Protein AF-A0A350QZ38-F1 (afdb_monomer)

Solvent-accessible surface area (backbone atoms only — not comparable to full-atom values): 37738 Å² total; per-residue (Å²): 103,33,77,68,64,55,36,34,72,46,60,47,77,28,30,40,41,40,34,24,24,35,54,86,80,67,46,76,51,21,60,32,74,56,56,42,34,45,76,46,77,48,66,51,86,61,92,75,48,57,37,52,36,34,41,30,36,10,66,63,62,34,30,38,34,33,30,39,39,67,42,54,62,61,39,41,75,75,48,74,46,80,48,94,66,93,64,55,69,57,47,45,52,7,51,36,53,38,37,34,3,76,46,20,73,81,48,68,44,25,59,38,61,49,20,47,98,34,30,48,61,80,48,75,40,82,56,99,59,71,58,69,76,85,64,89,67,74,67,66,39,67,54,65,48,43,33,42,41,58,97,44,75,29,75,30,70,39,25,49,59,20,16,43,77,42,37,43,17,38,86,30,59,86,46,70,40,78,48,73,29,47,73,92,39,66,47,48,20,36,37,36,42,51,49,50,40,30,59,42,82,35,36,50,92,88,60,80,54,50,25,88,77,70,45,53,23,67,56,40,65,69,56,46,50,30,31,18,49,25,45,50,55,32,56,51,69,70,34,78,61,23,36,50,66,28,39,74,52,73,50,20,51,50,7,46,44,33,35,52,70,63,21,45,81,49,88,91,48,98,59,52,53,41,54,24,39,49,33,28,69,52,59,29,29,37,37,61,53,85,77,67,11,52,26,24,56,52,40,54,43,43,67,81,44,73,72,75,29,76,75,44,75,73,66,56,56,88,41,73,68,46,37,52,42,55,75,68,67,54,58,59,70,60,53,54,38,50,76,56,78,60,50,65,87,60,50,32,38,58,42,22,46,32,33,47,30,46,31,49,50,30,30,54,74,42,70,43,63,44,26,62,82,31,69,83,32,66,67,48,49,53,50,49,52,31,39,51,50,36,28,62,65,51,63,24,37,35,36,28,49,32,34,42,44,54,98,90,43,76,43,81,45,48,28,36,63,36,62,89,42,91,91,33,29,34,31,33,76,56,97,68,72,51,71,37,43,65,67,57,51,43,55,31,5,63,68,71,24,27,41,33,42,36,32,22,33,77,30,92,38,56,45,72,95,38,52,66,24,38,40,31,52,72,61,62,72,72,72,49,68,56,77,69,67,64,45,73,27,29,95,90,37,48,58,40,70,31,18,42,46,67,74,50,90,74,34,43,42,27,45,64,50,38,74,44,67,56,48,59,45,84,53,74,93,40,30,31,40,41,37,44,77,64,81,74,73,76,41,81,47,39,37,31,46,26,36,74,41,27,29,22,14,14,66,32,67,33,33,32,44,83,53,61,55,66,42,66,72,33,39,57,50,43,51,53,21,52,74,74,62,38,57,70,57,37,50,51,40,44,75,46,45,27,51,54,69,50,63,44,96,88,35,41,34,56,55,28,54,18,30,60,71,60,36,56,71,52,39,52,49,40,48,73,70,67,29,60,43,72,46,62,32,80,60,42,41,32,33,48,36,39,8,44,60,65,45,28,56,71,52,33,38,51,33,40,75,58,68,28,64,42,81,54,52,22,75,87,66,49,25,29,40,62,62,31,64,69,76,91,43,71,68,56,52,47,51,53,53,52,50,41,72,78,41,94,80,63,74,59,68,69,58,40,62,65,32,27,64,56,44,31,50,39,47,74,75,49,111

Sequence (719 aa):
MSGDDSTLFVSAAGSDKVFSMDAKSGKVLGRVKVGAVPRGIALDPVTAGKPSRAWVLNAVENSVSVLDVSNPKSLRVVRTIPLEDPTHPEFKAGRIAFNKADFSSTKSFSCASCHPDGHTDQLLWVLKTPIVTGGNQIMPRSTMPVRGLRDTAPFHWDGIPGDPYGGINSASIRKPVEPNSDPDDPVSATRHLVDGGLASTMKLEEDDSTNDEGKAGLMSAKERDVLSQFLLGVTYPPAQRRAYDNELSARAEEGFELFHILGDNDPTKRKPNVCGDCHRMPYWVSTNTPGSGMDTPTWRGAYDRFLILPQGRLNIIDFDFYRRVAEEGIPERKVWKFSWGGRSRFDPVWDMVLEGSTGFSGSLGRQVTINSSTTEDSLSNDLLDALERSSSEGAVVLQAEGLIIEEGKGRTVILQYDSTLKGGSYVETADKRKAFSRDELYELANANRFVGTFTGRHGKNADYDNPQPGI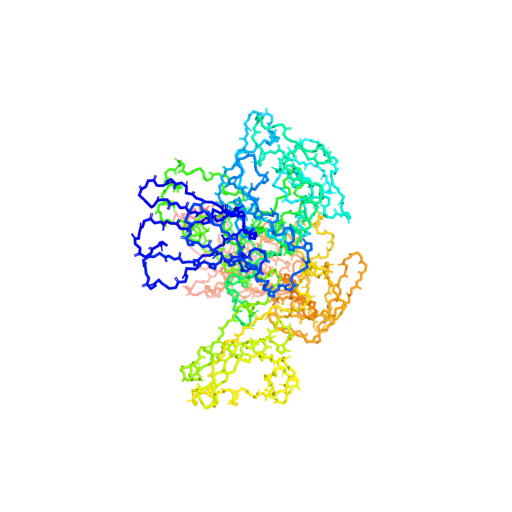WAEGPIEKQRGAQKFPVLSKQKKTMVVSGRHLKAGASVIVNGRKTKGSVKLGDNERVEIELVNLPPEGMNFIQLQNKDGLFSNDFIFHVSDKKVDPQQLREKIEVAIYTGNLAELKRLVESGADVNALSKDADLPLSSAAFHGRLEHVRFLLQKGAAATARNRDGGTPLHVAALMGRFEIAKLLLSKGAKAGVRNKKGESSIDAVSAEWSDGVAGFYGFLNGLTSNKVDLQEIRKARPRMHKLLQDGP

Radius of gyration: 33.26 Å; Cα contacts (8 Å, |Δi|>4): 1560; chains: 1; bounding box: 69×71×101 Å

Mean predicted aligned error: 12.97 Å

Foldseek 3Di:
DFQQQQKDWDDAFQEQKIFIAGRPPRHTQAMDGHHFGFDDKDFDDDPDRGTQWIWTQNPLLQKIFIWGPRDRNDIDGPDIGHHDDLADPLLSLLSSQQRHLCFFPVSRGGVCNQQVVQAGPQDWDQWPFQDQPPDDDRATATRGRLAAQAPLPPRDQFSDDLNQCWQQTSNHLPTTDDGPAHPVDQLRSLLRVLLRCSQIVRYDPPDCDAEPVRGHIDDHPSNSSSNSLNSNLRHQDFQQDAALLQFADPLLVLLCCQQAPQACPDVVDLHHHRQCLQQPPPQGWGFCPDSRNGRDSQCNNVSPAPCNGPVVSPLDCPPPVNVVCVVVVNPRLVVVCVVSVNPCSNSSNNSNSRRWDAWAGSSAFDKAKFALVCLPPPVSVVNVVSLLQCVVLQRFWKKKWKWFADPNDTDTFIWTWDPVPDQIWTFTPDPPTDIHDPVRQNVCRNVRRMIIMIGGHFFSLAHSVQHGKAKGADDDPNPRGGRGDAAEAEPVRQKDKIFMPSADAPWFKAKSSHTFDWHWDADPPRIIIIGGPDDDDAAKIWIWTGHRSYIIHTTGIHGYDNALDDQQSLVVQLLSCLVVVPVVSNVVSVVSRHDQQDAHPQQDGSLLSNLLLLNQVSNVVSVVSPHQQCDAGPQRDGSLLNNLLQLSQVSNQVSLVRPHAQCRATNVRDGSLNSLVDQDDPVSLVVLVVVCVVDPRHDDSVSNNVSSVVSNCCNVVHD

pLDDT: mean 86.51, std 11.7, range [42.38, 98.5]

Secondary structure (DSSP, 8-state):
--TTSSEEEEE-TT-SEEEEEETTT--EEEEEE-SSSEEEEEEPP-SSSS--EEEEEETTTTEEEEEE-SSTTS-EEEEEEEPP--S-HHHHHHHHHHH-GGGSTTSS--HHHHSGGGS----EE------TTSS-PPPPEEPPP-TT-TT--S-STTS-SS-SS-EEETTEEEEEE---S-TT-HHHHHHHHHHHHHHTTTS-TT---B-TTS-BSS--HHHHHHHHHHHHH-PPPPPSS--TT-PPPHHHHHHHHIIIII-B--TTSSS-B-GGGTEETTTTEE---TTT-----TTTTTTT-GGGSGGGGG--TTSHHHHHHHHTT--HHHHHHHHTTT-GGGTTHHHHHHH--BS--TTTT-EEEESTTTTT-HHHHHHHHHHHHHHHHTSSEEEEEEEEEETTEEEEEEEEEETTSTT-EEEESSSS--EE-HHHHHHHHHTT-EEEEEEEEPPTB-SSSSPPPEEESSS-GGG--SS----EEBTTB-EEEEEEES--TTPEEEETTEEE-EEEEE-STTEEEEEESS--SSEEEEEEEE-TTB-B-B-EEEEE-SSSS-HHHHHHHHHHHHHHT-HHHHHHHHHTT--TT---TTS--HHHHHHHTT-HHHHHHHHHTT--TT---TTS--HHHHHHHTT-HHHHHHHHHTT--TT-B-TTS-BTTHHHHSPP-HHHHHHHHHHHHH-SSPPPHHHHHHHHHHHHHHHHH--

Nearest PDB structures (foldseek):
  7bhf-assembly2_C  TM=8.299E-01  e=1.414E-08  synthetic construct
  7b8r-assembly1_E  TM=8.897E-01  e=6.293E-08  synthetic construct
  5le6-assembly6_F  TM=8.318E-01  e=1.702E-07  synthetic construct
  6py8-assembly2_K  TM=8.997E-01  e=1.128E-06  Homo sapiens
  6ne2-assembly1_B  TM=7.054E-01  e=8.915E-08  Escherichia coli

Structure (mmCIF, N/CA/C/O backbone):
data_AF-A0A350QZ38-F1
#
_entry.id   AF-A0A350QZ38-F1
#
loop_
_atom_site.group_PDB
_atom_site.id
_atom_site.type_symbol
_atom_site.label_atom_id
_atom_site.label_alt_id
_atom_site.label_comp_id
_atom_site.label_asym_id
_atom_site.label_entity_id
_atom_site.label_seq_id
_atom_site.pdbx_PDB_ins_code
_atom_site.Cartn_x
_atom_site.Cartn_y
_atom_site.Cartn_z
_atom_site.occupancy
_atom_site.B_iso_or_equiv
_atom_site.auth_seq_id
_atom_site.auth_comp_id
_atom_site.auth_asym_id
_atom_site.auth_atom_id
_atom_site.pdbx_PDB_model_num
ATOM 1 N N . MET A 1 1 ? 31.347 3.486 -22.298 1.00 78.62 1 MET A N 1
ATOM 2 C CA . MET A 1 1 ? 32.413 4.228 -23.000 1.00 78.62 1 MET A CA 1
ATOM 3 C C . MET A 1 1 ? 33.193 3.231 -23.848 1.00 78.62 1 MET A C 1
ATOM 5 O O . MET A 1 1 ? 33.224 2.064 -23.467 1.00 78.62 1 MET A O 1
ATOM 9 N N . SER A 1 2 ? 33.709 3.620 -25.016 1.00 82.69 2 SER A N 1
ATOM 10 C CA . SER A 1 2 ? 34.642 2.776 -25.778 1.00 82.69 2 SER A CA 1
ATOM 11 C C . SER A 1 2 ? 35.913 2.516 -24.966 1.00 82.69 2 SER A C 1
ATOM 13 O O . SER A 1 2 ? 36.191 3.245 -24.024 1.00 82.69 2 SER A O 1
ATOM 15 N N . GLY A 1 3 ? 36.682 1.481 -25.316 1.00 79.44 3 GLY A N 1
ATOM 16 C CA . GLY A 1 3 ? 37.911 1.149 -24.583 1.00 79.44 3 GLY A CA 1
ATOM 17 C C . GLY A 1 3 ? 39.034 2.184 -24.735 1.00 79.44 3 GLY A C 1
ATOM 18 O O . GLY A 1 3 ? 40.021 2.108 -24.017 1.00 79.44 3 GLY A O 1
ATOM 19 N N . ASP A 1 4 ? 38.891 3.120 -25.677 1.00 84.44 4 ASP A N 1
ATOM 20 C CA . ASP A 1 4 ? 39.810 4.233 -25.940 1.00 84.44 4 ASP A CA 1
ATOM 21 C C . ASP A 1 4 ? 39.289 5.595 -25.440 1.00 84.44 4 ASP A C 1
ATOM 23 O O . ASP A 1 4 ? 39.841 6.631 -25.806 1.00 84.44 4 ASP A O 1
ATOM 27 N N . ASP A 1 5 ? 38.192 5.608 -24.677 1.00 86.00 5 ASP A N 1
ATOM 28 C CA . ASP A 1 5 ? 37.536 6.798 -24.117 1.00 86.00 5 ASP A CA 1
ATOM 29 C C . ASP A 1 5 ? 37.119 7.878 -25.133 1.00 86.00 5 ASP A C 1
ATOM 31 O O . ASP A 1 5 ? 36.728 8.982 -24.761 1.00 86.00 5 ASP A O 1
ATOM 35 N N . SER A 1 6 ? 37.132 7.567 -26.433 1.00 89.38 6 SER A N 1
ATOM 36 C CA . SER A 1 6 ? 36.787 8.519 -27.495 1.00 89.38 6 SER A CA 1
ATOM 37 C C . SER A 1 6 ? 35.280 8.651 -27.729 1.00 89.38 6 SER A C 1
ATOM 39 O O . SER A 1 6 ? 34.802 9.698 -28.171 1.00 89.38 6 SER A O 1
ATOM 41 N N . THR A 1 7 ? 34.517 7.589 -27.453 1.00 91.44 7 THR A N 1
ATOM 42 C CA . THR A 1 7 ? 33.096 7.487 -27.800 1.00 91.44 7 THR A CA 1
ATOM 43 C C . THR A 1 7 ? 32.253 7.051 -26.603 1.00 91.44 7 THR A C 1
ATOM 45 O O . THR A 1 7 ? 32.493 6.025 -25.960 1.00 91.44 7 THR A O 1
ATOM 48 N N . LEU A 1 8 ? 31.184 7.797 -26.345 1.00 93.25 8 LEU A N 1
ATOM 49 C CA . LEU A 1 8 ? 30.122 7.439 -25.413 1.00 93.25 8 LEU A CA 1
ATOM 50 C C . LEU A 1 8 ? 28.945 6.826 -26.174 1.00 93.25 8 LEU A C 1
ATOM 52 O O . LEU A 1 8 ? 28.576 7.316 -27.234 1.00 93.25 8 LEU A O 1
ATOM 56 N N . PHE A 1 9 ? 28.342 5.777 -25.616 1.00 92.88 9 PHE A N 1
ATOM 57 C CA . PHE A 1 9 ? 27.077 5.202 -26.081 1.00 92.88 9 PHE A CA 1
ATOM 58 C C . PHE A 1 9 ? 26.031 5.483 -25.014 1.00 92.88 9 PHE A C 1
ATOM 60 O O . PHE A 1 9 ? 26.234 5.128 -23.854 1.00 92.88 9 PHE A O 1
ATOM 67 N N . VAL A 1 10 ? 24.961 6.169 -25.396 1.00 91.81 10 VAL A N 1
ATOM 68 C CA . VAL A 1 10 ? 24.053 6.835 -24.466 1.00 91.81 10 VAL A CA 1
ATOM 69 C C . VAL A 1 10 ? 22.608 6.542 -24.853 1.00 91.81 10 VAL A C 1
ATOM 71 O O . VAL A 1 10 ? 22.241 6.551 -26.028 1.00 91.81 10 VAL A O 1
ATOM 74 N N . SER A 1 11 ? 21.783 6.303 -23.841 1.00 88.50 11 SER A N 1
ATOM 75 C CA . SER A 1 11 ? 20.324 6.331 -23.913 1.00 88.50 11 SER A CA 1
ATOM 76 C C . SER A 1 11 ? 19.807 7.605 -23.247 1.00 88.50 11 SER A C 1
ATOM 78 O O . SER A 1 11 ? 20.286 7.969 -22.174 1.00 88.50 11 SER A O 1
ATOM 80 N N . ALA A 1 12 ? 18.807 8.259 -23.839 1.00 78.31 12 ALA A N 1
ATOM 81 C CA . ALA A 1 12 ? 18.083 9.346 -23.179 1.00 78.31 12 ALA A CA 1
ATOM 82 C C . ALA A 1 12 ? 16.835 8.803 -22.469 1.00 78.31 12 ALA A C 1
ATOM 84 O O . ALA A 1 12 ? 16.129 7.948 -23.012 1.00 78.31 12 ALA A O 1
ATOM 85 N N . ALA A 1 13 ? 16.551 9.310 -21.267 1.00 72.12 13 ALA A N 1
ATOM 86 C CA . ALA A 1 13 ? 15.359 8.931 -20.516 1.00 72.12 13 ALA A CA 1
ATOM 87 C C . ALA A 1 13 ? 14.086 9.214 -21.332 1.00 72.12 13 ALA A C 1
ATOM 89 O O . ALA A 1 13 ? 13.953 10.268 -21.949 1.00 72.12 13 ALA A O 1
ATOM 90 N N . GLY A 1 14 ? 13.169 8.245 -21.363 1.00 77.62 14 GLY A N 1
ATOM 91 C CA . GLY A 1 14 ? 11.916 8.329 -22.119 1.00 77.62 14 GLY A CA 1
ATOM 92 C C . GLY A 1 14 ? 12.059 8.320 -23.647 1.00 77.62 14 GLY A C 1
ATOM 93 O O . GLY A 1 14 ? 11.060 8.445 -24.351 1.00 77.62 14 GLY A O 1
ATOM 94 N N . SER A 1 15 ? 13.269 8.151 -24.183 1.00 84.88 15 SER A N 1
ATOM 95 C CA . SER A 1 15 ? 13.500 8.011 -25.622 1.00 84.88 15 SER A CA 1
ATOM 96 C C . SER A 1 15 ? 13.467 6.544 -26.045 1.00 84.88 15 SER A C 1
ATOM 98 O O . SER A 1 15 ? 13.793 5.666 -25.262 1.00 84.88 15 SER A O 1
ATOM 100 N N . ASP A 1 16 ? 13.142 6.262 -27.301 1.00 88.69 16 ASP A N 1
ATOM 101 C CA . ASP A 1 16 ? 13.300 4.946 -27.929 1.00 88.69 16 ASP A CA 1
ATOM 102 C C . ASP A 1 16 ? 14.605 4.849 -28.736 1.00 88.69 16 ASP A C 1
ATOM 104 O O . ASP A 1 16 ? 14.704 4.103 -29.709 1.00 88.69 16 ASP A O 1
ATOM 108 N N . LYS A 1 17 ? 15.617 5.653 -28.383 1.00 90.38 17 LYS A N 1
ATOM 109 C CA . LYS A 1 17 ? 16.860 5.786 -29.152 1.00 90.38 17 LYS A CA 1
ATOM 110 C C . LYS A 1 17 ? 18.090 5.562 -28.292 1.00 90.38 17 LYS A C 1
ATOM 112 O O . LYS A 1 17 ? 18.179 6.024 -27.155 1.00 90.38 17 LYS A O 1
ATOM 117 N N . VAL A 1 18 ? 19.080 4.935 -28.914 1.00 93.19 18 VAL A N 1
ATOM 118 C CA . VAL A 1 18 ? 20.472 4.938 -28.465 1.00 93.19 18 VAL A CA 1
ATOM 119 C C . VAL A 1 18 ? 21.280 5.780 -29.439 1.00 93.19 18 VAL A C 1
ATOM 121 O O . VAL A 1 18 ? 21.090 5.702 -30.655 1.00 93.19 18 VAL A O 1
ATOM 124 N N . PHE A 1 19 ? 22.181 6.600 -28.918 1.00 93.75 19 PHE A N 1
ATOM 125 C CA . PHE A 1 19 ? 23.076 7.418 -29.719 1.00 93.75 19 PHE A CA 1
ATOM 126 C C . PHE A 1 19 ? 24.514 7.293 -29.240 1.00 93.75 19 PHE A C 1
ATOM 128 O O . PHE A 1 19 ? 24.795 7.013 -28.077 1.00 93.75 19 PHE A O 1
ATOM 135 N N . SER A 1 20 ? 25.432 7.481 -30.171 1.00 94.69 20 SER A N 1
ATOM 136 C CA . SER A 1 20 ? 26.860 7.580 -29.915 1.00 94.69 20 SER A CA 1
ATOM 137 C C . SER A 1 20 ? 27.269 9.043 -29.949 1.00 94.69 20 SER A C 1
ATOM 139 O O . SER A 1 20 ? 26.740 9.846 -30.724 1.00 94.69 20 SER A O 1
ATOM 141 N N . MET A 1 21 ? 28.218 9.399 -29.099 1.00 95.94 21 MET A N 1
ATOM 142 C CA . MET A 1 21 ? 28.642 10.769 -28.872 1.00 95.94 21 MET A CA 1
ATOM 143 C C . MET A 1 21 ? 30.159 10.815 -28.742 1.00 95.94 21 MET A C 1
ATOM 145 O O . MET A 1 21 ? 30.753 9.947 -28.107 1.00 95.94 21 MET A O 1
ATOM 149 N N . ASP A 1 22 ? 30.781 11.821 -29.343 1.00 94.56 22 ASP A N 1
ATOM 150 C CA . ASP A 1 22 ? 32.192 12.114 -29.115 1.00 94.56 22 ASP A CA 1
ATOM 151 C C . ASP A 1 22 ? 32.378 12.541 -27.654 1.00 94.56 22 ASP A C 1
ATOM 153 O O . ASP A 1 22 ? 31.742 13.492 -27.193 1.00 94.56 22 ASP A O 1
ATOM 157 N N . ALA A 1 23 ? 33.214 11.813 -26.915 1.00 92.50 23 ALA A N 1
ATOM 158 C CA . ALA A 1 23 ? 33.321 11.961 -25.465 1.00 92.50 23 ALA A CA 1
ATOM 159 C C . ALA A 1 23 ? 33.883 13.326 -25.042 1.00 92.50 23 ALA A C 1
ATOM 161 O O . ALA A 1 23 ? 33.563 13.815 -23.962 1.00 92.50 23 ALA A O 1
ATOM 162 N N . LYS A 1 24 ? 34.699 13.956 -25.896 1.00 93.62 24 LYS A N 1
ATOM 163 C CA . LYS A 1 24 ? 35.366 15.227 -25.596 1.00 93.62 24 LYS A CA 1
ATOM 164 C C . LYS A 1 24 ? 34.505 16.437 -25.945 1.00 93.62 24 LYS A C 1
ATOM 166 O O . LYS A 1 24 ? 34.462 17.401 -25.190 1.00 93.62 24 LYS A O 1
ATOM 171 N N . SER A 1 25 ? 33.861 16.414 -27.107 1.00 95.75 25 SER A N 1
ATOM 172 C CA . SER A 1 25 ? 33.072 17.537 -27.625 1.00 95.75 25 SER A CA 1
ATOM 173 C C . SER A 1 25 ? 31.590 17.463 -27.268 1.00 95.75 25 SER A C 1
ATOM 175 O O . SER A 1 25 ? 30.886 18.455 -27.430 1.00 95.75 25 SER A O 1
ATOM 177 N N . GLY A 1 26 ? 31.088 16.297 -26.849 1.00 93.69 26 GLY A N 1
ATOM 178 C CA . GLY A 1 26 ? 29.657 16.071 -26.645 1.00 93.69 26 GLY A CA 1
ATOM 179 C C . GLY A 1 26 ? 28.850 16.027 -27.950 1.00 93.69 26 GLY A C 1
ATOM 180 O O . GLY A 1 26 ? 27.620 16.016 -27.929 1.00 93.69 26 GLY A O 1
ATOM 181 N N . LYS A 1 27 ? 29.508 16.008 -29.117 1.00 96.06 27 LYS A N 1
ATOM 182 C CA . LYS A 1 27 ? 28.818 15.972 -30.408 1.00 96.06 27 LYS A CA 1
ATOM 183 C C . LYS A 1 27 ? 28.214 14.592 -30.653 1.00 96.06 27 LYS A C 1
ATOM 185 O O . LYS A 1 27 ? 28.930 13.592 -30.676 1.00 96.06 27 LYS A O 1
ATOM 190 N N . VAL A 1 28 ? 26.911 14.541 -30.930 1.00 95.12 28 VAL A N 1
ATOM 191 C CA . VAL A 1 28 ? 26.237 13.309 -31.372 1.00 95.12 28 VAL A CA 1
ATOM 192 C C . VAL A 1 28 ? 26.790 12.877 -32.735 1.00 95.12 28 VAL A C 1
ATOM 194 O O . VAL A 1 28 ? 26.761 13.640 -33.702 1.00 95.12 28 VAL A O 1
ATOM 197 N N . LEU A 1 29 ? 27.292 11.644 -32.804 1.00 95.31 29 LEU A N 1
ATOM 198 C CA . LEU A 1 29 ? 27.909 11.044 -33.988 1.00 95.31 29 LEU A CA 1
ATOM 199 C C . LEU A 1 29 ? 26.906 10.232 -34.810 1.00 95.31 29 LEU A C 1
ATOM 201 O O . LEU A 1 29 ? 26.893 10.327 -36.035 1.00 95.31 29 LEU A O 1
ATOM 205 N N . GLY A 1 30 ? 26.066 9.448 -34.136 1.00 94.19 30 GLY A N 1
ATOM 206 C CA . GLY A 1 30 ? 25.098 8.545 -34.746 1.00 94.19 30 GLY A CA 1
ATOM 207 C C . GLY A 1 30 ? 23.961 8.228 -33.781 1.00 94.19 30 GLY A C 1
ATOM 208 O O . GLY A 1 30 ? 24.079 8.436 -32.577 1.00 94.19 30 GLY A O 1
ATOM 209 N N . ARG A 1 31 ? 22.831 7.755 -34.310 1.00 94.62 31 ARG A N 1
ATOM 210 C CA . ARG A 1 31 ? 21.653 7.376 -33.520 1.00 94.62 31 ARG A CA 1
ATOM 211 C C . ARG A 1 31 ? 20.939 6.197 -34.164 1.00 94.62 31 ARG A C 1
ATOM 213 O O . ARG A 1 31 ? 20.927 6.091 -35.387 1.00 94.62 31 ARG A O 1
ATOM 220 N N . VAL A 1 32 ? 20.310 5.360 -33.355 1.00 95.06 32 VAL A N 1
ATOM 221 C CA . VAL A 1 32 ? 19.480 4.244 -33.808 1.00 95.06 32 VAL A CA 1
ATOM 222 C C . VAL A 1 32 ? 18.263 4.110 -32.906 1.00 95.06 32 VAL A C 1
ATOM 224 O O . VAL A 1 32 ? 18.353 4.314 -31.695 1.00 95.06 32 VAL A O 1
ATOM 227 N N . LYS A 1 33 ? 17.119 3.791 -33.510 1.00 93.44 33 LYS A N 1
ATOM 228 C CA . LYS A 1 33 ? 15.907 3.443 -32.776 1.00 93.44 33 LYS A CA 1
ATOM 229 C C . LYS A 1 33 ? 16.051 2.027 -32.216 1.00 93.44 33 LYS A C 1
ATOM 231 O O . LYS A 1 33 ? 16.453 1.124 -32.945 1.00 93.44 33 LYS A O 1
ATOM 236 N N . VAL A 1 34 ? 15.733 1.848 -30.947 1.00 92.31 34 VAL A N 1
ATOM 237 C CA . VAL A 1 34 ? 15.663 0.557 -30.259 1.00 92.31 34 VAL A CA 1
ATOM 238 C C . VAL A 1 34 ? 14.217 0.304 -29.826 1.00 92.31 34 VAL A C 1
ATOM 240 O O . VAL A 1 34 ? 13.298 0.936 -30.349 1.00 92.31 34 VAL A O 1
ATOM 243 N N . GLY A 1 35 ? 14.006 -0.647 -28.919 1.00 87.19 35 GLY A N 1
ATOM 244 C CA . GLY A 1 35 ? 12.712 -0.839 -28.276 1.00 87.19 35 GLY A CA 1
ATOM 245 C C . GLY A 1 35 ? 12.278 0.353 -27.409 1.00 87.19 35 GLY A C 1
ATOM 246 O O . GLY A 1 35 ? 12.802 1.465 -27.510 1.00 87.19 35 GLY A O 1
ATOM 247 N N . ALA A 1 36 ? 11.318 0.135 -26.516 1.00 87.69 36 ALA A N 1
ATOM 248 C CA . ALA A 1 36 ? 10.821 1.194 -25.643 1.00 87.69 36 ALA A CA 1
ATOM 249 C C . ALA A 1 36 ? 11.737 1.441 -24.432 1.00 87.69 36 ALA A C 1
ATOM 251 O O . ALA A 1 36 ? 11.899 0.572 -23.571 1.00 87.69 36 ALA A O 1
ATOM 252 N N . VAL A 1 37 ? 12.241 2.677 -24.328 1.00 84.81 37 VAL A N 1
ATOM 253 C CA . VAL A 1 37 ? 12.887 3.247 -23.133 1.00 84.81 37 VAL A CA 1
ATOM 254 C C . VAL A 1 37 ? 14.085 2.405 -22.666 1.00 84.81 37 VAL A C 1
ATOM 256 O O . VAL A 1 37 ? 13.992 1.677 -21.672 1.00 84.81 37 VAL A O 1
ATOM 259 N N . PRO A 1 38 ? 15.226 2.483 -23.377 1.00 90.38 38 PRO A N 1
ATOM 260 C CA . PRO A 1 38 ? 16.426 1.749 -23.020 1.00 90.38 38 PRO A CA 1
ATOM 261 C C . PRO A 1 38 ? 16.953 2.232 -21.663 1.00 90.38 38 PRO A C 1
ATOM 263 O O . PRO A 1 38 ? 17.159 3.428 -21.450 1.00 90.38 38 PRO A O 1
ATOM 266 N N . ARG A 1 39 ? 17.152 1.294 -20.730 1.00 87.88 39 ARG A N 1
ATOM 267 C CA . ARG A 1 39 ? 17.594 1.560 -19.345 1.00 87.88 39 ARG A CA 1
ATOM 268 C C . ARG A 1 39 ? 19.003 1.051 -19.046 1.00 87.88 39 ARG A C 1
ATOM 270 O O . ARG A 1 39 ? 19.575 1.436 -18.033 1.00 87.88 39 ARG A O 1
ATOM 277 N N . GLY A 1 40 ? 19.568 0.212 -19.911 1.00 89.19 40 GLY A N 1
ATOM 278 C CA . GLY A 1 40 ? 20.920 -0.317 -19.750 1.00 89.19 40 GLY A CA 1
ATOM 279 C C . GLY A 1 40 ? 21.578 -0.603 -21.091 1.00 89.19 40 GLY A C 1
ATOM 280 O O . GLY A 1 40 ? 20.906 -1.024 -22.031 1.00 89.19 40 GLY A O 1
ATOM 281 N N . ILE A 1 41 ? 22.889 -0.369 -21.171 1.00 92.44 41 ILE A N 1
ATOM 282 C CA . ILE A 1 41 ? 23.719 -0.660 -22.343 1.00 92.44 41 ILE A CA 1
ATOM 283 C C . ILE A 1 41 ? 24.957 -1.418 -21.860 1.00 92.44 41 ILE A C 1
ATOM 285 O O . ILE A 1 41 ? 25.744 -0.878 -21.085 1.00 92.44 41 ILE A O 1
ATOM 289 N N . ALA A 1 42 ? 25.145 -2.645 -22.337 1.00 92.31 42 ALA A N 1
ATOM 290 C CA . ALA A 1 42 ? 26.364 -3.423 -22.143 1.00 92.31 42 ALA A CA 1
ATOM 291 C C . ALA A 1 42 ? 27.130 -3.512 -23.466 1.00 92.31 42 ALA A C 1
ATOM 293 O O . ALA A 1 42 ? 26.550 -3.823 -24.503 1.00 92.31 42 ALA A O 1
ATOM 294 N N . LEU A 1 43 ? 28.429 -3.224 -23.444 1.00 90.00 43 LEU A N 1
ATOM 295 C CA . LEU A 1 43 ? 29.298 -3.329 -24.617 1.00 90.00 43 LEU A CA 1
ATOM 296 C C . LEU A 1 43 ? 30.055 -4.658 -24.563 1.00 90.00 43 LEU A C 1
ATOM 298 O O . LEU A 1 43 ? 30.504 -5.050 -23.486 1.00 90.00 43 LEU A O 1
ATOM 302 N N . ASP A 1 44 ? 30.204 -5.338 -25.705 1.00 85.06 44 ASP A N 1
ATOM 303 C CA . ASP A 1 44 ? 31.020 -6.558 -25.763 1.00 85.06 44 ASP A CA 1
ATOM 304 C C . ASP A 1 44 ? 32.481 -6.235 -25.354 1.00 85.06 44 ASP A C 1
ATOM 306 O O . ASP A 1 44 ? 32.987 -5.156 -25.700 1.00 85.06 44 ASP A O 1
ATOM 310 N N . PRO A 1 45 ? 33.176 -7.145 -24.635 1.00 67.31 45 PRO A N 1
ATOM 311 C CA . PRO A 1 45 ? 34.553 -6.938 -24.200 1.00 67.31 45 PRO A CA 1
ATOM 312 C C . PRO A 1 45 ? 35.483 -6.637 -25.375 1.00 67.31 45 PRO A C 1
ATOM 314 O O . PRO A 1 45 ? 35.475 -7.308 -26.408 1.00 67.31 45 PRO A O 1
ATOM 317 N N . VAL A 1 46 ? 36.299 -5.606 -25.201 1.00 63.22 46 VAL A N 1
ATOM 318 C CA . VAL A 1 46 ? 37.106 -5.011 -26.260 1.00 63.22 46 VAL A CA 1
ATOM 319 C C . VAL A 1 46 ? 38.457 -5.729 -26.357 1.00 63.22 46 VAL A C 1
ATOM 321 O O . VAL A 1 46 ? 39.286 -5.596 -25.465 1.00 63.22 46 VAL A O 1
ATOM 324 N N . THR A 1 47 ? 38.727 -6.439 -27.456 1.00 56.62 47 THR A N 1
ATOM 325 C CA . THR A 1 47 ? 40.076 -6.959 -27.778 1.00 56.62 47 THR A CA 1
ATOM 326 C C . THR A 1 47 ? 40.921 -5.988 -28.622 1.00 56.62 47 THR A C 1
ATOM 328 O O . THR A 1 47 ? 42.120 -6.202 -28.753 1.00 56.62 47 THR A O 1
ATOM 331 N N . ALA A 1 48 ? 40.340 -4.903 -29.169 1.00 55.44 48 ALA A N 1
ATOM 332 C CA . ALA A 1 48 ? 41.007 -4.013 -30.142 1.00 55.44 48 ALA A CA 1
ATOM 333 C C . ALA A 1 48 ? 40.658 -2.501 -30.027 1.00 55.44 48 ALA A C 1
ATOM 335 O O . ALA A 1 48 ? 40.590 -1.787 -31.025 1.00 55.44 48 ALA A O 1
ATOM 336 N N . GLY A 1 49 ? 40.387 -1.987 -28.825 1.00 65.00 49 GLY A N 1
ATOM 337 C CA . GLY A 1 49 ? 40.112 -0.561 -28.544 1.00 65.00 49 GLY A CA 1
ATOM 338 C C . GLY A 1 49 ? 38.699 -0.036 -28.872 1.00 65.00 49 GLY A C 1
ATOM 339 O O . GLY A 1 49 ? 38.208 0.847 -28.170 1.00 65.00 49 GLY A O 1
ATOM 340 N N . LYS A 1 50 ? 37.989 -0.604 -29.861 1.00 72.06 50 LYS A N 1
ATOM 341 C CA . LYS A 1 50 ? 36.629 -0.169 -30.253 1.00 72.06 50 LYS A CA 1
ATOM 342 C C . LYS A 1 50 ? 35.583 -1.280 -30.081 1.00 72.06 50 LYS A C 1
ATOM 344 O O . LYS A 1 50 ? 35.827 -2.397 -30.536 1.00 72.06 50 LYS A O 1
ATOM 349 N N . PRO A 1 51 ? 34.419 -1.005 -29.458 1.00 80.94 51 PRO A N 1
ATOM 350 C CA . PRO A 1 51 ? 33.350 -1.991 -29.335 1.00 80.94 51 PRO A CA 1
ATOM 351 C C . PRO A 1 51 ? 32.713 -2.260 -30.705 1.00 80.94 51 PRO A C 1
ATOM 353 O O . PRO A 1 51 ? 32.482 -1.338 -31.483 1.00 80.94 51 PRO A O 1
ATOM 356 N N . SER A 1 52 ? 32.412 -3.523 -31.000 1.00 87.88 52 SER A N 1
ATOM 357 C CA . SER A 1 52 ? 31.716 -3.930 -32.231 1.00 87.88 52 SER A CA 1
ATOM 358 C C . SER A 1 52 ? 30.226 -4.188 -32.006 1.00 87.88 52 SER A C 1
ATOM 360 O O . SER A 1 52 ? 29.429 -4.052 -32.934 1.00 87.88 52 SER A O 1
ATOM 362 N N . ARG A 1 53 ? 29.832 -4.511 -30.769 1.00 91.94 53 ARG A N 1
ATOM 363 C CA . ARG A 1 53 ? 28.455 -4.834 -30.396 1.00 91.94 53 ARG A CA 1
ATOM 364 C C . ARG A 1 53 ? 28.046 -4.182 -29.078 1.00 91.94 53 ARG A C 1
ATOM 366 O O . ARG A 1 53 ? 28.868 -4.025 -28.174 1.00 91.94 53 ARG A O 1
ATOM 373 N N . ALA A 1 54 ? 26.764 -3.844 -28.976 1.00 93.88 54 ALA A N 1
ATOM 374 C CA . ALA A 1 54 ? 26.121 -3.448 -27.730 1.00 93.88 54 ALA A CA 1
ATOM 375 C C . ALA A 1 54 ? 24.829 -4.241 -27.491 1.00 93.88 54 ALA A C 1
ATOM 377 O O . ALA A 1 54 ? 24.119 -4.583 -28.435 1.00 93.88 54 ALA A O 1
ATOM 378 N N . TRP A 1 55 ? 24.503 -4.487 -26.229 1.00 95.31 55 TRP A N 1
ATOM 379 C CA . TRP A 1 55 ? 23.260 -5.090 -25.763 1.00 95.31 55 TRP A CA 1
ATOM 380 C C . TRP A 1 55 ? 22.491 -4.041 -24.979 1.00 95.31 55 TRP A C 1
ATOM 382 O O . TRP A 1 55 ? 23.000 -3.495 -24.002 1.00 95.31 55 TRP A O 1
ATOM 392 N N . VAL A 1 56 ? 21.280 -3.737 -25.424 1.00 94.94 56 VAL A N 1
ATOM 393 C CA . VAL A 1 56 ? 20.465 -2.653 -24.885 1.00 94.94 56 VAL A CA 1
ATOM 394 C C . VAL A 1 56 ? 19.217 -3.240 -24.249 1.00 94.94 56 VAL A C 1
ATOM 396 O O . VAL A 1 56 ? 18.391 -3.822 -24.947 1.00 94.94 56 VAL A O 1
ATOM 399 N N . LEU A 1 57 ? 19.077 -3.086 -22.933 1.00 94.31 57 LEU A N 1
ATOM 400 C CA . LEU A 1 57 ? 17.899 -3.528 -22.192 1.00 94.31 57 LEU A CA 1
ATOM 401 C C . LEU A 1 57 ? 16.777 -2.491 -22.326 1.00 94.31 57 LEU A C 1
ATOM 403 O O . LEU A 1 57 ? 16.857 -1.403 -21.747 1.00 94.31 57 LEU A O 1
ATOM 407 N N . ASN A 1 58 ? 15.712 -2.853 -23.039 1.00 92.81 58 ASN A N 1
ATOM 408 C CA . ASN A 1 58 ? 14.472 -2.083 -23.136 1.00 92.81 58 ASN A CA 1
ATOM 409 C C . ASN A 1 58 ? 13.522 -2.559 -22.033 1.00 92.81 58 ASN A C 1
ATOM 411 O O . ASN A 1 58 ? 12.635 -3.385 -22.260 1.00 92.81 58 ASN A O 1
ATOM 415 N N . ALA A 1 59 ? 13.752 -2.086 -20.807 1.00 86.69 59 ALA A N 1
ATOM 416 C CA . ALA A 1 59 ? 13.074 -2.614 -19.622 1.00 86.69 59 ALA A CA 1
ATOM 417 C C . ALA A 1 59 ? 11.543 -2.472 -19.694 1.00 86.69 59 ALA A C 1
ATOM 419 O O . ALA A 1 59 ? 10.826 -3.365 -19.265 1.00 86.69 59 ALA A O 1
ATOM 420 N N . VAL A 1 60 ? 11.039 -1.380 -20.281 1.00 89.88 60 VAL A N 1
ATOM 421 C CA . VAL A 1 60 ? 9.594 -1.099 -20.373 1.00 89.88 60 VAL A CA 1
ATOM 422 C C . VAL A 1 60 ? 8.892 -2.011 -21.386 1.00 89.88 60 VAL A C 1
ATOM 424 O O . VAL A 1 60 ? 7.710 -2.316 -21.233 1.00 89.88 60 VAL A O 1
ATOM 427 N N . GLU A 1 61 ? 9.604 -2.473 -22.413 1.00 90.75 61 GLU A N 1
ATOM 428 C CA . GLU A 1 61 ? 9.086 -3.411 -23.416 1.00 90.75 61 GLU A CA 1
ATOM 429 C C . GLU A 1 61 ? 9.381 -4.878 -23.073 1.00 90.75 61 GLU A C 1
ATOM 431 O O . GLU A 1 61 ? 8.858 -5.768 -23.739 1.00 90.75 61 GLU A O 1
ATOM 436 N N . ASN A 1 62 ? 10.209 -5.157 -22.061 1.00 92.62 62 ASN A N 1
ATOM 437 C CA . ASN A 1 62 ? 10.746 -6.492 -21.785 1.00 92.62 62 ASN A CA 1
ATOM 438 C C . ASN A 1 62 ? 11.450 -7.083 -23.022 1.00 92.62 62 ASN A C 1
ATOM 440 O O . ASN A 1 62 ? 11.096 -8.150 -23.520 1.00 92.62 62 ASN A O 1
ATOM 444 N N . SER A 1 63 ? 12.448 -6.374 -23.556 1.00 94.00 63 SER A N 1
ATOM 445 C CA . SER A 1 63 ? 13.256 -6.863 -24.680 1.00 94.00 63 SER A CA 1
ATOM 446 C C . SER A 1 63 ? 14.721 -6.438 -24.573 1.00 94.00 63 SER A C 1
ATOM 448 O O . SER A 1 63 ? 15.060 -5.488 -23.865 1.00 94.00 63 SER A O 1
ATOM 450 N N . VAL A 1 64 ? 15.604 -7.131 -25.294 1.00 96.06 64 VAL A N 1
ATOM 451 C CA . VAL A 1 64 ? 17.015 -6.754 -25.452 1.00 96.06 64 VAL A CA 1
ATOM 452 C C . VAL A 1 64 ? 17.318 -6.506 -26.925 1.00 96.06 64 VAL A C 1
ATOM 454 O O . VAL A 1 64 ? 17.246 -7.420 -27.747 1.00 96.06 64 VAL A O 1
ATOM 457 N N . SER A 1 65 ? 17.689 -5.277 -27.278 1.00 96.31 65 SER A N 1
ATOM 458 C CA . SER A 1 65 ? 18.165 -4.947 -28.623 1.00 96.31 65 SER A CA 1
ATOM 459 C C . SER A 1 65 ? 19.669 -5.178 -28.725 1.00 96.31 65 SER A C 1
ATOM 461 O O . SER A 1 65 ? 20.449 -4.632 -27.948 1.00 96.31 65 SER A O 1
ATOM 463 N N . VAL A 1 66 ? 20.090 -5.967 -29.710 1.00 96.31 66 VAL A N 1
ATOM 464 C CA . VAL A 1 66 ? 21.502 -6.199 -30.025 1.00 96.31 66 VAL A CA 1
ATOM 465 C C . VAL A 1 66 ? 21.898 -5.266 -31.158 1.00 96.31 66 VAL A C 1
ATOM 467 O O . VAL A 1 66 ? 21.339 -5.347 -32.252 1.00 96.31 66 VAL A O 1
ATOM 470 N N . LEU A 1 67 ? 22.853 -4.380 -30.897 1.00 95.88 67 LEU A N 1
ATOM 471 C CA . LEU A 1 67 ? 23.318 -3.357 -31.824 1.00 95.88 67 LEU A CA 1
ATOM 472 C C . LEU A 1 67 ? 24.687 -3.698 -32.404 1.00 95.88 67 LEU A C 1
ATOM 474 O O . LEU A 1 67 ? 25.570 -4.162 -31.688 1.00 95.88 67 LEU A O 1
ATOM 478 N N . ASP A 1 68 ? 24.874 -3.377 -33.677 1.00 94.31 68 ASP A N 1
ATOM 479 C CA . ASP A 1 68 ? 26.173 -3.182 -34.311 1.00 94.31 68 ASP A CA 1
ATOM 480 C C . ASP A 1 68 ? 26.619 -1.743 -34.032 1.00 94.31 68 ASP A C 1
ATOM 482 O O . ASP A 1 68 ? 25.939 -0.783 -34.415 1.00 94.31 68 ASP A O 1
ATOM 486 N N . VAL A 1 69 ? 27.730 -1.612 -33.309 1.00 93.19 69 VAL A N 1
ATOM 487 C CA . VAL A 1 69 ? 28.300 -0.323 -32.886 1.00 93.19 69 VAL A CA 1
ATOM 488 C C . VAL A 1 69 ? 29.721 -0.110 -33.408 1.00 93.19 69 VAL A C 1
ATOM 490 O O . VAL A 1 69 ? 30.396 0.833 -32.999 1.00 93.19 69 VAL A O 1
ATOM 493 N N . SER A 1 70 ? 30.155 -0.954 -34.351 1.00 90.56 70 SER A N 1
ATOM 494 C CA . SER A 1 70 ? 31.485 -0.896 -34.968 1.00 90.56 70 SER A CA 1
ATOM 495 C C . SER A 1 70 ? 31.778 0.448 -35.646 1.00 90.56 70 SER A C 1
ATOM 497 O O . SER A 1 70 ? 32.920 0.913 -35.652 1.00 90.56 70 SER A O 1
ATOM 499 N N . ASN A 1 71 ? 30.741 1.108 -36.174 1.00 92.00 71 ASN A N 1
ATOM 500 C CA . ASN A 1 71 ? 30.809 2.462 -36.704 1.00 92.00 71 ASN A CA 1
ATOM 501 C C . ASN A 1 71 ? 29.945 3.415 -35.858 1.00 92.00 71 ASN A C 1
ATOM 503 O O . ASN A 1 71 ? 28.719 3.421 -36.002 1.00 92.00 71 ASN A O 1
ATOM 507 N N . PRO A 1 72 ? 30.547 4.309 -35.053 1.00 90.12 72 PRO A N 1
ATOM 508 C CA . PRO A 1 72 ? 29.799 5.225 -34.201 1.00 90.12 72 PRO A CA 1
ATOM 509 C C . PRO A 1 72 ? 29.020 6.292 -34.982 1.00 90.12 72 PRO A C 1
ATOM 511 O O . PRO A 1 72 ? 28.300 7.062 -34.370 1.00 90.12 72 PRO A O 1
ATOM 514 N N . LYS A 1 73 ? 29.111 6.377 -36.311 1.00 94.31 73 LYS A N 1
ATOM 515 C CA . LYS A 1 73 ? 28.251 7.255 -37.127 1.00 94.31 73 LYS A CA 1
ATOM 516 C C . LYS A 1 73 ? 27.044 6.525 -37.722 1.00 94.31 73 LYS A C 1
ATOM 518 O O . LYS A 1 73 ? 26.137 7.168 -38.237 1.00 94.31 73 LYS A O 1
ATOM 523 N N . SER A 1 74 ? 27.027 5.193 -37.667 1.00 94.25 74 SER A N 1
ATOM 524 C CA . SER A 1 74 ? 26.024 4.346 -38.318 1.00 94.25 74 SER A CA 1
ATOM 525 C C . SER A 1 74 ? 25.706 3.134 -37.440 1.00 94.25 74 SER A C 1
ATOM 527 O O . SER A 1 74 ? 26.105 2.008 -37.719 1.00 94.25 74 SER A O 1
ATOM 529 N N . LEU A 1 75 ? 25.010 3.397 -36.334 1.00 95.19 75 LEU A N 1
ATOM 530 C CA . LEU A 1 75 ? 24.531 2.357 -35.425 1.00 95.19 75 LEU A CA 1
ATOM 531 C C . LEU A 1 75 ? 23.362 1.595 -36.069 1.00 95.19 75 LEU A C 1
ATOM 533 O O . LEU A 1 75 ? 22.510 2.207 -36.718 1.00 95.19 75 LEU A O 1
ATOM 537 N N . ARG A 1 76 ? 23.272 0.280 -35.849 1.00 96.00 76 ARG A N 1
ATOM 538 C CA . ARG A 1 76 ? 22.199 -0.553 -36.422 1.00 96.00 76 ARG A CA 1
ATOM 539 C C . ARG A 1 76 ? 21.729 -1.629 -35.449 1.00 96.00 76 ARG A C 1
ATOM 541 O O . ARG A 1 76 ? 22.551 -2.312 -34.851 1.00 96.00 76 ARG A O 1
ATOM 548 N N . VAL A 1 77 ? 20.415 -1.840 -35.348 1.00 96.50 77 VAL A N 1
ATOM 549 C CA . VAL A 1 77 ? 19.852 -3.010 -34.654 1.00 96.50 77 VAL A CA 1
ATOM 550 C C . VAL A 1 77 ? 20.076 -4.252 -35.512 1.00 96.50 77 VAL A C 1
ATOM 552 O O . VAL A 1 77 ? 19.610 -4.320 -36.645 1.00 96.50 77 VAL A O 1
ATOM 555 N N . VAL A 1 78 ? 20.798 -5.231 -34.975 1.00 96.44 78 VAL A N 1
ATOM 556 C CA . VAL A 1 78 ? 21.043 -6.535 -35.610 1.00 96.44 78 VAL A CA 1
ATOM 557 C C . VAL A 1 78 ? 19.876 -7.482 -35.347 1.00 96.44 78 VAL A C 1
ATOM 559 O O . VAL A 1 78 ? 19.441 -8.192 -36.246 1.00 96.44 78 VAL A O 1
ATOM 562 N N . ARG A 1 79 ? 19.376 -7.503 -34.107 1.00 96.19 79 ARG A N 1
ATOM 563 C CA . ARG A 1 79 ? 18.201 -8.280 -33.690 1.00 96.19 79 ARG A CA 1
ATOM 564 C C . ARG A 1 79 ? 17.624 -7.734 -32.388 1.00 96.19 79 ARG A C 1
ATOM 566 O O . ARG A 1 79 ? 18.348 -7.110 -31.613 1.00 96.19 79 ARG A O 1
ATOM 573 N N . THR A 1 80 ? 16.368 -8.062 -32.113 1.00 96.19 80 THR A N 1
ATOM 574 C CA . THR A 1 80 ? 15.726 -7.835 -30.813 1.00 96.19 80 THR A CA 1
ATOM 575 C C . THR A 1 80 ? 15.321 -9.179 -30.223 1.00 96.19 80 THR A C 1
ATOM 577 O O . THR A 1 80 ? 14.707 -9.997 -30.903 1.00 96.19 80 THR A O 1
ATOM 580 N N . ILE A 1 81 ? 15.708 -9.415 -28.974 1.00 95.19 81 ILE A N 1
ATOM 581 C CA . ILE A 1 81 ? 15.409 -10.627 -28.217 1.00 95.19 81 ILE A CA 1
ATOM 582 C C . ILE A 1 81 ? 14.244 -10.294 -27.278 1.00 95.19 81 ILE A C 1
ATOM 584 O O . ILE A 1 81 ? 14.427 -9.446 -26.401 1.00 95.19 81 ILE A O 1
ATOM 588 N N . PRO A 1 82 ? 13.055 -10.894 -27.448 1.00 92.50 82 PRO A N 1
ATOM 589 C CA . PRO A 1 82 ? 11.973 -10.727 -26.486 1.00 92.50 82 PRO A CA 1
ATOM 590 C C . PRO A 1 82 ? 12.338 -11.425 -25.170 1.00 92.50 82 PRO A C 1
ATOM 592 O O . PRO A 1 82 ? 12.925 -12.508 -25.180 1.00 92.50 82 PRO A O 1
ATOM 595 N N . LEU A 1 83 ? 11.998 -10.802 -24.046 1.00 90.38 83 LEU A N 1
ATOM 596 C CA . LEU A 1 83 ? 12.028 -11.430 -22.728 1.00 90.38 83 LEU A CA 1
ATOM 597 C C . LEU A 1 83 ? 10.610 -11.871 -22.361 1.00 90.38 83 LEU A C 1
ATOM 599 O O . LEU A 1 83 ? 9.634 -11.306 -22.860 1.00 90.38 83 LEU A O 1
ATOM 603 N N . GLU A 1 84 ? 10.498 -12.873 -21.492 1.00 85.19 84 GLU A N 1
ATOM 604 C CA . GLU A 1 84 ? 9.201 -13.283 -20.960 1.00 85.19 84 GLU A CA 1
ATOM 605 C C . GLU A 1 84 ? 8.551 -12.109 -20.214 1.00 85.19 84 GLU A C 1
ATOM 607 O O . GLU A 1 84 ? 9.165 -11.453 -19.366 1.00 85.19 84 GLU A O 1
ATOM 612 N N . ASP A 1 85 ? 7.312 -11.812 -20.586 1.00 86.06 85 ASP A N 1
ATOM 613 C CA . ASP A 1 85 ? 6.521 -10.736 -20.013 1.00 86.06 85 ASP A CA 1
ATOM 614 C C . ASP A 1 85 ? 5.078 -11.225 -19.895 1.00 86.06 85 ASP A C 1
ATOM 616 O O . ASP A 1 85 ? 4.365 -11.258 -20.900 1.00 86.06 85 ASP A O 1
ATOM 620 N N . PRO A 1 86 ? 4.644 -11.640 -18.695 1.00 80.94 86 PRO A N 1
ATOM 621 C CA . PRO A 1 86 ? 3.302 -12.168 -18.489 1.00 80.94 86 PRO A CA 1
ATOM 622 C C . PRO A 1 86 ? 2.233 -11.064 -18.447 1.00 80.94 86 PRO A C 1
ATOM 624 O O . PRO A 1 86 ? 1.067 -11.361 -18.202 1.00 80.94 86 PRO A O 1
ATOM 627 N N . THR A 1 87 ? 2.600 -9.789 -18.635 1.00 86.00 87 THR A N 1
ATOM 628 C CA . THR A 1 87 ? 1.635 -8.686 -18.565 1.00 86.00 87 THR A CA 1
ATOM 629 C C . THR A 1 87 ? 0.680 -8.666 -19.757 1.00 86.00 87 THR A C 1
ATOM 631 O O . THR A 1 87 ? 1.057 -8.949 -20.895 1.00 86.00 87 THR A O 1
ATOM 634 N N . HIS A 1 88 ? -0.575 -8.286 -19.491 1.00 89.06 88 HIS A N 1
ATOM 635 C CA . HIS A 1 88 ? -1.604 -8.142 -20.519 1.00 89.06 88 HIS A CA 1
ATOM 636 C C . HIS A 1 88 ? -1.119 -7.207 -21.653 1.00 89.06 88 HIS A C 1
ATOM 638 O O . HIS A 1 88 ? -0.592 -6.128 -21.353 1.00 89.06 88 HIS A O 1
ATOM 644 N N . PRO A 1 89 ? -1.297 -7.556 -22.945 1.00 89.94 89 PRO A N 1
ATOM 645 C CA . PRO A 1 89 ? -0.735 -6.785 -24.059 1.00 89.94 89 PRO A CA 1
ATOM 646 C C . PRO A 1 89 ? -1.133 -5.303 -24.080 1.00 89.94 89 PRO A C 1
ATOM 648 O O . PRO A 1 89 ? -0.295 -4.445 -24.362 1.00 89.94 89 PRO A O 1
ATOM 651 N N . GLU A 1 90 ? -2.385 -4.979 -23.746 1.00 89.69 90 GLU A N 1
ATOM 652 C CA . GLU A 1 90 ? -2.853 -3.584 -23.682 1.00 89.69 90 GLU A CA 1
ATOM 653 C C . GLU A 1 90 ? -2.255 -2.834 -22.489 1.00 89.69 90 GLU A C 1
ATOM 655 O O . GLU A 1 90 ? -1.829 -1.687 -22.625 1.00 89.69 90 GLU A O 1
ATOM 660 N N . PHE A 1 91 ? -2.111 -3.508 -21.342 1.00 91.44 91 PHE A N 1
ATOM 661 C CA . PHE A 1 91 ? -1.462 -2.932 -20.166 1.00 91.44 91 PHE A CA 1
ATOM 662 C C . PHE A 1 91 ? 0.014 -2.623 -20.449 1.00 91.44 91 PHE A C 1
ATOM 664 O O . PHE A 1 91 ? 0.510 -1.545 -20.117 1.00 91.44 91 PHE A O 1
ATOM 671 N N . LYS A 1 92 ? 0.709 -3.530 -21.146 1.00 92.56 92 LYS A N 1
ATOM 672 C CA . LYS A 1 92 ? 2.069 -3.317 -21.653 1.00 92.56 92 LYS A CA 1
ATOM 673 C C . LYS A 1 92 ? 2.145 -2.141 -22.629 1.00 92.56 92 LYS A C 1
ATOM 675 O O . LYS A 1 92 ? 3.066 -1.330 -22.526 1.00 92.56 92 LYS A O 1
ATOM 680 N N . ALA A 1 93 ? 1.190 -2.017 -23.551 1.00 93.81 93 ALA A N 1
ATOM 681 C CA . ALA A 1 93 ? 1.133 -0.895 -24.487 1.00 93.81 93 ALA A CA 1
ATOM 682 C C . ALA A 1 93 ? 0.955 0.450 -23.758 1.00 93.81 93 ALA A C 1
ATOM 684 O O . ALA A 1 93 ? 1.697 1.394 -24.033 1.00 93.81 93 ALA A O 1
ATOM 685 N N . GLY A 1 94 ? 0.052 0.522 -22.776 1.00 95.19 94 GLY A N 1
ATOM 686 C CA . GLY A 1 94 ? -0.125 1.707 -21.935 1.00 95.19 94 GLY A CA 1
ATOM 687 C C . GLY A 1 94 ? 1.103 2.024 -21.073 1.00 95.19 94 GLY A C 1
ATOM 688 O O . GLY A 1 94 ? 1.514 3.182 -21.000 1.00 95.19 94 GLY A O 1
ATOM 689 N N . ARG A 1 95 ? 1.781 1.006 -20.519 1.00 93.56 95 ARG A N 1
ATOM 690 C CA . ARG A 1 95 ? 3.065 1.148 -19.801 1.00 93.56 95 ARG A CA 1
ATOM 691 C C . ARG A 1 95 ? 4.146 1.775 -20.687 1.00 93.56 95 ARG A C 1
ATOM 693 O O . ARG A 1 95 ? 4.882 2.658 -20.238 1.00 93.56 95 ARG A O 1
ATOM 700 N N . ILE A 1 96 ? 4.241 1.333 -21.943 1.00 93.19 96 ILE A N 1
ATOM 701 C CA . ILE A 1 96 ? 5.143 1.910 -22.948 1.00 93.19 96 ILE A CA 1
ATOM 702 C C . ILE A 1 96 ? 4.757 3.362 -23.233 1.00 93.19 96 ILE A C 1
ATOM 704 O O . ILE A 1 96 ? 5.628 4.231 -23.189 1.00 93.19 96 ILE A O 1
ATOM 708 N N . ALA A 1 97 ? 3.471 3.640 -23.464 1.00 94.19 97 ALA A N 1
ATOM 709 C CA . ALA A 1 97 ? 2.991 4.987 -23.752 1.00 94.19 97 ALA A CA 1
ATOM 710 C C . ALA A 1 97 ? 3.303 5.970 -22.609 1.00 94.19 97 ALA A C 1
ATOM 712 O O . ALA A 1 97 ? 3.828 7.055 -22.851 1.00 94.19 97 ALA A O 1
ATOM 713 N N . PHE A 1 98 ? 3.087 5.551 -21.360 1.00 94.69 98 PHE A N 1
ATOM 714 C CA . PHE A 1 98 ? 3.353 6.339 -20.155 1.00 94.69 98 PHE A CA 1
ATOM 715 C C . PHE A 1 98 ? 4.824 6.770 -20.016 1.00 94.69 98 PHE A C 1
ATOM 717 O O . PHE A 1 98 ? 5.114 7.852 -19.505 1.00 94.69 98 PHE A O 1
ATOM 724 N N . ASN A 1 99 ? 5.766 5.943 -20.482 1.00 92.94 99 ASN A N 1
ATOM 725 C CA . ASN A 1 99 ? 7.201 6.223 -20.388 1.00 92.94 99 ASN A CA 1
ATOM 726 C C . ASN A 1 99 ? 7.784 6.887 -21.648 1.00 92.94 99 ASN A C 1
ATOM 728 O O . ASN A 1 99 ? 8.981 7.168 -21.686 1.00 92.94 99 ASN A O 1
ATOM 732 N N . LYS A 1 100 ? 6.986 7.114 -22.696 1.00 90.56 100 LYS A N 1
ATOM 733 C CA . LYS A 1 100 ? 7.478 7.596 -23.990 1.00 90.56 100 LYS A CA 1
ATOM 734 C C . LYS A 1 100 ? 7.423 9.121 -24.065 1.00 90.56 100 LYS A C 1
ATOM 736 O O . LYS A 1 100 ? 6.364 9.727 -23.934 1.00 90.56 100 LYS A O 1
ATOM 741 N N . ALA A 1 101 ? 8.572 9.746 -24.305 1.00 91.00 101 ALA A N 1
ATOM 742 C CA . ALA A 1 101 ? 8.700 11.199 -24.334 1.00 91.00 101 ALA A CA 1
ATOM 743 C C . ALA A 1 101 ? 8.190 11.837 -25.632 1.00 91.00 101 ALA A C 1
ATOM 745 O O . ALA A 1 101 ? 7.879 13.025 -25.635 1.00 91.00 101 ALA A O 1
ATOM 746 N N . ASP A 1 102 ? 8.061 11.060 -26.715 1.00 89.00 102 ASP A N 1
ATOM 747 C CA . ASP A 1 102 ? 7.647 11.541 -28.045 1.00 89.00 102 ASP A CA 1
ATOM 748 C C . ASP A 1 102 ? 6.282 12.249 -28.068 1.00 89.00 102 ASP A C 1
ATOM 750 O O . ASP A 1 102 ? 5.970 12.917 -29.053 1.00 89.00 102 ASP A O 1
ATOM 754 N N . PHE A 1 103 ? 5.477 12.091 -27.013 1.00 90.94 103 PHE A N 1
ATOM 755 C CA . PHE A 1 103 ? 4.163 12.715 -26.883 1.00 90.94 103 PHE A CA 1
ATOM 756 C C . PHE A 1 103 ? 4.193 14.131 -26.297 1.00 90.94 103 PHE A C 1
ATOM 758 O O . PHE A 1 103 ? 3.172 14.812 -26.344 1.00 90.94 103 PHE A O 1
ATOM 765 N N . SER A 1 104 ? 5.333 14.578 -25.757 1.00 91.50 104 SER A N 1
ATOM 766 C CA . SER A 1 104 ? 5.536 15.985 -25.387 1.00 91.50 104 SER A CA 1
ATOM 767 C C . SER A 1 104 ? 5.974 16.806 -26.601 1.00 91.50 104 SER A C 1
ATOM 769 O O . SER A 1 104 ? 6.724 16.306 -27.444 1.00 91.50 104 SER A O 1
ATOM 771 N N . SER A 1 105 ? 5.592 18.085 -26.667 1.00 91.12 105 SER A N 1
ATOM 772 C CA . SER A 1 105 ? 6.025 19.001 -27.741 1.00 91.12 105 SER A CA 1
ATOM 773 C C . SER A 1 105 ? 7.548 19.056 -27.897 1.00 91.12 105 SER A C 1
ATOM 775 O O . SER A 1 105 ? 8.073 19.115 -29.008 1.00 91.12 105 SER A O 1
ATOM 777 N N . THR A 1 106 ? 8.280 18.993 -26.780 1.00 89.75 106 THR A N 1
ATOM 778 C CA . THR A 1 106 ? 9.751 19.031 -26.755 1.00 89.75 106 THR A CA 1
ATOM 779 C C . THR A 1 106 ? 10.399 17.665 -26.973 1.00 89.75 106 THR A C 1
ATOM 781 O O . THR A 1 106 ? 11.611 17.587 -27.178 1.00 89.75 106 THR A O 1
ATOM 784 N N . LYS A 1 107 ? 9.620 16.579 -26.904 1.00 88.50 107 LYS A N 1
ATOM 785 C CA . LYS A 1 107 ? 10.085 15.184 -26.950 1.00 88.50 107 LYS A CA 1
ATOM 786 C C . LYS A 1 107 ? 11.158 14.857 -25.909 1.00 88.50 107 LYS A C 1
ATOM 788 O O . LYS A 1 107 ? 12.016 14.005 -26.141 1.00 88.50 107 LYS A O 1
ATOM 793 N N . SER A 1 108 ? 11.133 15.558 -24.775 1.00 85.81 108 SER A N 1
ATOM 794 C CA . SER A 1 108 ? 12.180 15.493 -23.746 1.00 85.81 108 SER A CA 1
ATOM 795 C C . SER A 1 108 ? 11.704 14.931 -22.407 1.00 85.81 108 SER A C 1
ATOM 797 O O . SER A 1 108 ? 12.536 14.618 -21.560 1.00 85.81 108 SER A O 1
ATOM 799 N N . PHE A 1 109 ? 10.394 14.790 -22.204 1.00 88.69 109 PHE A N 1
ATOM 800 C CA . PHE A 1 109 ? 9.809 14.218 -20.992 1.00 88.69 109 PHE A CA 1
ATOM 801 C C . PHE A 1 109 ? 8.526 13.440 -21.312 1.00 88.69 109 PHE A C 1
ATOM 803 O O . PHE A 1 109 ? 7.925 13.612 -22.370 1.00 88.69 109 PHE A O 1
ATOM 810 N N . SER A 1 110 ? 8.136 12.549 -20.404 1.00 91.44 110 SER A N 1
ATOM 811 C CA . SER A 1 110 ? 6.973 11.655 -20.521 1.00 91.44 110 SER A CA 1
ATOM 812 C C . SER A 1 110 ? 6.081 11.776 -19.283 1.00 91.44 110 SER A C 1
ATOM 814 O O . SER A 1 110 ? 6.462 12.447 -18.324 1.00 91.44 110 SER A O 1
ATOM 816 N N . CYS A 1 111 ? 4.942 11.078 -19.240 1.00 92.44 111 CYS A N 1
ATOM 817 C CA . CYS A 1 111 ? 4.142 10.992 -18.012 1.00 92.44 111 CYS A CA 1
ATOM 818 C C . CYS A 1 111 ? 4.988 10.468 -16.835 1.00 92.44 111 CYS A C 1
ATOM 820 O O . CYS A 1 111 ? 4.925 11.017 -15.737 1.00 92.44 111 CYS A O 1
ATOM 822 N N . ALA A 1 112 ? 5.868 9.490 -17.081 1.00 91.88 112 ALA A N 1
ATOM 823 C CA . ALA A 1 112 ? 6.793 8.951 -16.082 1.00 91.88 112 ALA A CA 1
ATOM 824 C C . ALA A 1 112 ? 7.826 9.965 -15.554 1.00 91.88 112 ALA A C 1
ATOM 826 O O . ALA A 1 112 ? 8.458 9.707 -14.534 1.00 91.88 112 ALA A O 1
ATOM 827 N N . SER A 1 113 ? 8.026 11.103 -16.227 1.00 88.88 113 SER A N 1
ATOM 828 C CA . SER A 1 113 ? 8.924 12.160 -15.746 1.00 88.88 113 SER A CA 1
ATOM 829 C C . SER A 1 113 ? 8.328 12.910 -14.552 1.00 88.88 113 SER A C 1
ATOM 831 O O . SER A 1 113 ? 9.055 13.187 -13.605 1.00 88.88 113 SER A O 1
ATOM 833 N N . CYS A 1 114 ? 7.019 13.184 -14.575 1.00 86.44 114 CYS A N 1
ATOM 834 C CA . CYS A 1 114 ? 6.296 13.791 -13.449 1.00 86.44 114 CYS A CA 1
ATOM 835 C C . CYS A 1 114 ? 5.804 12.732 -12.449 1.00 86.44 114 CYS A C 1
ATOM 837 O O . CYS A 1 114 ? 5.646 13.008 -11.260 1.00 86.44 114 CYS A O 1
ATOM 839 N N . HIS A 1 115 ? 5.596 11.504 -12.930 1.00 89.56 115 HIS A N 1
ATOM 840 C CA . HIS A 1 115 ? 5.103 10.372 -12.153 1.00 89.56 115 HIS A CA 1
ATOM 841 C C . HIS A 1 115 ? 6.110 9.206 -12.122 1.00 89.56 115 HIS A C 1
ATOM 843 O O . HIS A 1 115 ? 5.810 8.121 -12.640 1.00 89.56 115 HIS A O 1
ATOM 849 N N . PRO A 1 116 ? 7.317 9.395 -11.555 1.00 86.94 116 PRO A N 1
ATOM 850 C CA . PRO A 1 116 ? 8.352 8.364 -11.539 1.00 86.94 116 PRO A CA 1
ATOM 851 C C . PRO A 1 116 ? 7.855 7.115 -10.808 1.00 86.94 116 PRO A C 1
ATOM 853 O O . PRO A 1 116 ? 7.346 7.196 -9.691 1.00 86.94 116 PRO A O 1
ATOM 856 N N . ASP A 1 117 ? 7.939 5.966 -11.481 1.00 84.12 117 ASP A N 1
ATOM 857 C CA . ASP A 1 117 ? 7.376 4.679 -11.050 1.00 84.12 117 ASP A CA 1
ATOM 858 C C . ASP A 1 117 ? 5.881 4.729 -10.677 1.00 84.12 117 ASP A C 1
ATOM 860 O O . ASP A 1 117 ? 5.382 3.876 -9.956 1.00 84.12 117 ASP A O 1
ATOM 864 N N . GLY A 1 118 ? 5.130 5.708 -11.182 1.00 84.38 118 GLY A N 1
ATOM 865 C CA . GLY A 1 118 ? 3.722 5.921 -10.842 1.00 84.38 118 GLY A CA 1
ATOM 866 C C . GLY A 1 118 ? 3.496 6.772 -9.587 1.00 84.38 118 GLY A C 1
ATOM 867 O O . GLY A 1 118 ? 2.352 6.951 -9.166 1.00 84.38 118 GLY A O 1
ATOM 868 N N . HIS A 1 119 ? 4.564 7.309 -8.997 1.00 84.25 119 HIS A N 1
ATOM 869 C CA . HIS A 1 119 ? 4.509 8.196 -7.844 1.00 84.25 119 HIS A CA 1
ATOM 870 C C . HIS A 1 119 ? 4.543 9.684 -8.264 1.00 84.25 119 HIS A C 1
ATOM 872 O O . HIS A 1 119 ? 3.848 10.051 -9.207 1.00 84.25 119 HIS A O 1
ATOM 878 N N . THR A 1 120 ? 5.279 10.558 -7.571 1.00 82.00 120 THR A N 1
ATOM 879 C CA . THR A 1 120 ? 5.372 12.002 -7.850 1.00 82.00 120 THR A CA 1
ATOM 880 C C . THR A 1 120 ? 6.817 12.488 -7.847 1.00 82.00 120 THR A C 1
ATOM 882 O O . THR A 1 120 ? 7.650 12.022 -7.065 1.00 82.00 120 THR A O 1
ATOM 885 N N . ASP A 1 121 ? 7.094 13.446 -8.727 1.00 79.38 121 ASP A N 1
ATOM 886 C CA . ASP A 1 121 ? 8.355 14.179 -8.836 1.00 79.38 121 ASP A CA 1
ATOM 887 C C . ASP A 1 121 ? 8.617 15.145 -7.668 1.00 79.38 121 ASP A C 1
ATOM 889 O O . ASP A 1 121 ? 9.729 15.654 -7.543 1.00 79.38 121 ASP A O 1
ATOM 893 N N . GLN A 1 122 ? 7.620 15.372 -6.801 1.00 73.56 122 GLN A N 1
ATOM 894 C CA . GLN A 1 122 ? 7.657 16.339 -5.692 1.00 73.56 122 GLN A CA 1
ATOM 895 C C . GLN A 1 122 ? 7.903 17.785 -6.141 1.00 73.56 122 GLN A C 1
ATOM 897 O O . GLN A 1 122 ? 8.296 18.630 -5.335 1.00 73.56 122 GLN A O 1
ATOM 902 N N . LEU A 1 123 ? 7.640 18.091 -7.410 1.00 72.12 123 LEU A N 1
ATOM 903 C CA . LEU A 1 123 ? 7.722 19.447 -7.926 1.00 72.12 123 LEU A CA 1
ATOM 904 C C . LEU A 1 123 ? 6.361 20.136 -7.820 1.00 72.12 123 LEU A C 1
ATOM 906 O O . LEU A 1 123 ? 5.297 19.511 -7.873 1.00 72.12 123 LEU A O 1
ATOM 910 N N . LEU A 1 124 ? 6.412 21.455 -7.647 1.00 69.88 124 LEU A N 1
ATOM 911 C CA . LEU A 1 124 ? 5.239 22.309 -7.729 1.00 69.88 124 LEU A CA 1
ATOM 912 C C . LEU A 1 124 ? 5.099 22.824 -9.156 1.00 69.88 124 LEU A C 1
ATOM 914 O O . LEU A 1 124 ? 5.973 23.516 -9.673 1.00 69.88 124 LEU A O 1
ATOM 918 N N . TRP A 1 125 ? 3.962 22.516 -9.761 1.00 68.75 125 TRP A N 1
ATOM 919 C CA . TRP A 1 125 ? 3.623 22.906 -11.115 1.00 68.75 125 TRP A CA 1
ATOM 920 C C . TRP A 1 125 ? 2.579 24.019 -11.097 1.00 68.75 125 TRP A C 1
ATOM 922 O O . TRP A 1 125 ? 1.573 23.944 -10.386 1.00 68.75 125 TRP A O 1
ATOM 932 N N . VAL A 1 126 ? 2.811 25.059 -11.898 1.00 66.44 126 VAL A N 1
ATOM 933 C CA . VAL A 1 126 ? 1.815 26.097 -12.186 1.00 66.44 126 VAL A CA 1
ATOM 934 C C . VAL A 1 126 ? 1.023 25.625 -13.399 1.00 66.44 126 VAL A C 1
ATOM 936 O O . VAL A 1 126 ? 1.402 25.859 -14.542 1.00 66.44 126 VAL A O 1
ATOM 939 N N . LEU A 1 127 ? -0.045 24.877 -13.135 1.00 63.41 127 LEU A N 1
ATOM 940 C CA . LEU A 1 127 ? -0.921 24.341 -14.172 1.00 63.41 127 LEU A CA 1
ATOM 941 C C . LEU A 1 127 ? -2.016 25.363 -14.510 1.00 63.41 127 LEU A C 1
ATOM 943 O O . LEU A 1 127 ? -2.391 26.185 -13.673 1.00 63.41 127 LEU A O 1
ATOM 947 N N . LYS A 1 128 ? -2.549 25.314 -15.735 1.00 60.28 128 LYS A N 1
ATOM 948 C CA . LYS A 1 128 ? -3.669 26.154 -16.198 1.00 60.28 128 LYS A CA 1
ATOM 949 C C . LYS A 1 128 ? -4.970 25.734 -15.488 1.00 60.28 128 LYS A C 1
ATOM 951 O O . LYS A 1 128 ? -5.813 25.064 -16.073 1.00 60.28 128 LYS A O 1
ATOM 956 N N . THR A 1 129 ? -5.102 26.072 -14.204 1.00 56.91 129 THR A N 1
ATOM 957 C CA . THR A 1 129 ? -6.216 25.659 -13.331 1.00 56.91 129 THR A CA 1
ATOM 958 C C . THR A 1 129 ? -7.275 26.755 -13.173 1.00 56.91 129 THR A C 1
ATOM 960 O O . THR A 1 129 ? -6.922 27.939 -13.180 1.00 56.91 129 THR A O 1
ATOM 963 N N . PRO A 1 130 ? -8.550 26.398 -12.930 1.00 53.16 130 PRO A N 1
ATOM 964 C CA . PRO A 1 130 ? -9.587 27.353 -12.539 1.00 53.16 130 PRO A CA 1
ATOM 965 C C . PRO A 1 130 ? -9.204 28.146 -11.279 1.00 53.16 130 PRO A C 1
ATOM 967 O O . PRO A 1 130 ? -8.641 27.604 -10.326 1.00 53.16 130 PRO A O 1
ATOM 970 N N . ILE A 1 131 ? -9.521 29.442 -11.255 1.00 60.31 131 ILE A N 1
ATOM 971 C CA . ILE A 1 131 ? -9.196 30.323 -10.128 1.00 60.31 131 ILE A CA 1
ATOM 972 C C . ILE A 1 131 ? -10.286 30.197 -9.053 1.00 60.31 131 ILE A C 1
ATOM 974 O O . ILE A 1 131 ? -11.389 30.719 -9.201 1.00 60.31 131 ILE A O 1
ATOM 978 N N . VAL A 1 132 ? -9.981 29.496 -7.959 1.00 54.16 132 VAL A N 1
ATOM 979 C CA . VAL A 1 132 ? -10.980 29.024 -6.975 1.00 54.16 132 VAL A CA 1
ATOM 980 C C . VAL A 1 132 ? -11.522 30.074 -5.991 1.00 54.16 132 VAL A C 1
ATOM 982 O O . VAL A 1 132 ? -12.399 29.743 -5.204 1.00 54.16 132 VAL A O 1
ATOM 985 N N . THR A 1 133 ? -11.057 31.330 -5.981 1.00 52.16 133 THR A N 1
ATOM 986 C CA . THR A 1 133 ? -11.392 32.290 -4.892 1.00 52.16 133 THR A CA 1
ATOM 987 C C . THR A 1 133 ? -11.856 33.682 -5.326 1.00 52.16 133 THR A C 1
ATOM 989 O O . THR A 1 133 ? -11.954 34.579 -4.492 1.00 52.16 133 THR A O 1
ATOM 992 N N . GLY A 1 134 ? -12.183 33.908 -6.601 1.00 53.31 134 GLY A N 1
ATOM 993 C CA . GLY A 1 134 ? -12.532 35.258 -7.079 1.00 53.31 134 GLY A CA 1
ATOM 994 C C . GLY A 1 134 ? -11.354 36.247 -7.080 1.00 53.31 134 GLY A C 1
ATOM 995 O O . GLY A 1 134 ? -11.563 37.436 -7.301 1.00 53.31 134 GLY A O 1
ATOM 996 N N . GLY A 1 135 ? -10.131 35.759 -6.836 1.00 57.38 135 GLY A N 1
ATOM 997 C CA . GLY A 1 135 ? -8.879 36.454 -7.144 1.00 57.38 135 GLY A CA 1
ATOM 998 C C . GLY A 1 135 ? -8.395 36.150 -8.568 1.00 57.38 135 GLY A C 1
ATOM 999 O O . GLY A 1 135 ? -9.134 35.581 -9.366 1.00 57.38 135 GLY A O 1
ATOM 1000 N N . ASN A 1 136 ? -7.145 36.504 -8.878 1.00 57.56 136 ASN A N 1
ATOM 1001 C CA . ASN A 1 136 ? -6.475 36.236 -10.162 1.00 57.56 136 ASN A CA 1
ATOM 1002 C C . ASN A 1 136 ? -5.220 35.338 -10.028 1.00 57.56 136 ASN A C 1
ATOM 1004 O O . ASN A 1 136 ? -4.432 35.233 -10.965 1.00 57.56 136 ASN A O 1
ATOM 1008 N N . GLN A 1 137 ? -5.007 34.713 -8.864 1.00 55.25 137 GLN A N 1
ATOM 1009 C CA . GLN A 1 137 ? -3.811 33.917 -8.579 1.00 55.25 137 GLN A CA 1
ATOM 1010 C C . GLN A 1 137 ? -3.965 32.468 -9.066 1.00 55.25 137 GLN A C 1
ATOM 1012 O O . GLN A 1 137 ? -4.910 31.776 -8.683 1.00 55.25 137 GLN A O 1
ATOM 1017 N N . ILE A 1 138 ? -3.000 31.991 -9.859 1.00 61.00 138 ILE A N 1
ATOM 1018 C CA . ILE A 1 138 ? -2.857 30.570 -10.207 1.00 61.00 138 ILE A CA 1
ATOM 1019 C C . ILE A 1 138 ? -2.182 29.867 -9.027 1.00 61.00 138 ILE A C 1
ATOM 1021 O O . ILE A 1 138 ? -1.110 30.283 -8.585 1.00 61.00 138 ILE A O 1
ATOM 1025 N N . MET A 1 139 ? -2.807 28.821 -8.485 1.00 60.34 139 MET A N 1
ATOM 1026 C CA . MET A 1 139 ? -2.223 28.087 -7.363 1.00 60.34 139 MET A CA 1
ATOM 1027 C C . MET A 1 139 ? -1.265 27.009 -7.878 1.00 60.34 139 MET A C 1
ATOM 1029 O O . MET A 1 139 ? -1.680 26.198 -8.706 1.00 60.34 139 MET A O 1
ATOM 1033 N N . PRO A 1 140 ? -0.036 26.915 -7.346 1.00 66.56 140 PRO A N 1
ATOM 1034 C CA . PRO A 1 140 ? 0.818 25.771 -7.622 1.00 66.56 140 PRO A CA 1
ATOM 1035 C C . PRO A 1 140 ? 0.182 24.470 -7.103 1.00 66.56 140 PRO A C 1
ATOM 1037 O O . PRO A 1 140 ? -0.549 24.455 -6.100 1.00 66.56 140 PRO A O 1
ATOM 1040 N N . ARG A 1 141 ? 0.457 23.362 -7.794 1.00 70.50 141 ARG A N 1
ATOM 1041 C CA . ARG A 1 141 ? -0.010 22.010 -7.458 1.00 70.50 141 ARG A CA 1
ATOM 1042 C C . ARG A 1 141 ? 1.166 21.045 -7.416 1.00 70.50 141 ARG A C 1
ATOM 1044 O O . ARG A 1 141 ? 2.044 21.112 -8.267 1.00 70.50 141 ARG A O 1
ATOM 1051 N N . SER A 1 142 ? 1.164 20.137 -6.447 1.00 72.19 142 SER A N 1
ATOM 1052 C CA . SER A 1 142 ? 2.056 18.979 -6.471 1.00 72.19 142 SER A CA 1
ATOM 1053 C C . SER A 1 142 ? 1.490 17.906 -7.395 1.00 72.19 142 SER A C 1
ATOM 1055 O O . SER A 1 142 ? 0.274 17.678 -7.424 1.00 72.19 142 SER A O 1
ATOM 1057 N N . THR A 1 143 ? 2.366 17.219 -8.121 1.00 78.56 143 THR A N 1
ATOM 1058 C CA . THR A 1 143 ? 1.984 16.041 -8.904 1.00 78.56 143 THR A CA 1
ATOM 1059 C C . THR A 1 143 ? 1.431 14.946 -7.983 1.00 78.56 143 THR A C 1
ATOM 1061 O O . THR A 1 143 ? 1.976 14.718 -6.899 1.00 78.56 143 THR A O 1
ATOM 1064 N N . MET A 1 144 ? 0.357 14.263 -8.395 1.00 78.81 144 MET A N 1
ATOM 1065 C CA . MET A 1 144 ? -0.229 13.146 -7.639 1.00 78.81 144 MET A CA 1
ATOM 1066 C C . MET A 1 144 ? 0.336 11.792 -8.050 1.00 78.81 144 MET A C 1
ATOM 1068 O O . MET A 1 144 ? 0.620 11.597 -9.228 1.00 78.81 144 MET A O 1
ATOM 1072 N N . PRO A 1 145 ? 0.410 10.813 -7.133 1.00 83.88 145 PRO A N 1
ATOM 1073 C CA . PRO A 1 145 ? 0.617 9.431 -7.534 1.00 83.88 145 PRO A CA 1
ATOM 1074 C C . PRO A 1 145 ? -0.549 8.939 -8.401 1.00 83.88 145 PRO A C 1
ATOM 1076 O O . PRO A 1 145 ? -1.722 9.194 -8.108 1.00 83.88 145 PRO A O 1
ATOM 1079 N N . VAL A 1 146 ? -0.202 8.187 -9.444 1.00 88.88 146 VAL A N 1
ATOM 1080 C CA . VAL A 1 146 ? -1.142 7.410 -10.268 1.00 88.88 146 VAL A CA 1
ATOM 1081 C C . VAL A 1 146 ? -1.287 5.971 -9.763 1.00 88.88 146 VAL A C 1
ATOM 1083 O O . VAL A 1 146 ? -2.087 5.207 -10.290 1.00 88.88 146 VAL A O 1
ATOM 1086 N N . ARG A 1 147 ? -0.532 5.580 -8.730 1.00 87.62 147 ARG A N 1
ATOM 1087 C CA . ARG A 1 147 ? -0.755 4.322 -8.010 1.00 87.62 147 ARG A CA 1
ATOM 1088 C C . ARG A 1 147 ? -2.116 4.336 -7.320 1.00 87.62 147 ARG A C 1
ATOM 1090 O O . ARG A 1 147 ? -2.422 5.269 -6.580 1.00 87.62 147 ARG A O 1
ATOM 1097 N N . GLY A 1 148 ? -2.903 3.288 -7.530 1.00 87.56 148 GLY A N 1
ATOM 1098 C CA . GLY A 1 148 ? -4.167 3.086 -6.834 1.00 87.56 148 GLY A CA 1
ATOM 1099 C C . GLY A 1 148 ? -5.278 4.041 -7.267 1.00 87.56 148 GLY A C 1
ATOM 1100 O O . GLY A 1 148 ? -6.061 4.472 -6.429 1.00 87.56 148 GLY A O 1
ATOM 1101 N N . LEU A 1 149 ? -5.343 4.427 -8.550 1.00 88.00 149 LEU A N 1
ATOM 1102 C CA . LEU A 1 149 ? -6.427 5.297 -9.025 1.00 88.00 149 LEU A CA 1
ATOM 1103 C C . LEU A 1 149 ? -7.792 4.615 -8.965 1.00 88.00 149 LEU A C 1
ATOM 1105 O O . LEU A 1 149 ? -8.768 5.252 -8.584 1.00 88.00 149 LEU A O 1
ATOM 1109 N N . ARG A 1 150 ? -7.884 3.332 -9.310 1.00 88.56 150 ARG A N 1
ATOM 1110 C CA . ARG A 1 150 ? -9.160 2.608 -9.317 1.00 88.56 150 ARG A CA 1
ATOM 1111 C C . ARG A 1 150 ? -9.904 2.759 -7.984 1.00 88.56 150 ARG A C 1
ATOM 1113 O O . ARG A 1 150 ? -9.292 2.676 -6.927 1.00 88.56 150 ARG A O 1
ATOM 1120 N N . ASP A 1 151 ? -11.207 3.027 -8.065 1.00 86.06 151 ASP A N 1
ATOM 1121 C CA . ASP A 1 151 ? -12.108 3.255 -6.922 1.00 86.06 151 ASP A CA 1
ATOM 1122 C C . ASP A 1 151 ? -11.763 4.441 -6.000 1.00 86.06 151 ASP A C 1
ATOM 1124 O O . ASP A 1 151 ? -12.318 4.575 -4.910 1.00 86.06 151 ASP A O 1
ATOM 1128 N N . THR A 1 152 ? -10.905 5.363 -6.443 1.00 82.69 152 THR A N 1
ATOM 1129 C CA . THR A 1 152 ? -10.555 6.573 -5.677 1.00 82.69 152 THR A CA 1
ATOM 1130 C C . THR A 1 152 ? -11.006 7.870 -6.348 1.00 82.69 152 THR A C 1
ATOM 1132 O O . THR A 1 152 ? -10.391 8.915 -6.136 1.00 82.69 152 THR A O 1
ATOM 1135 N N . ALA A 1 153 ? -12.038 7.807 -7.194 1.00 79.56 153 ALA A N 1
ATOM 1136 C CA . ALA A 1 153 ? -12.554 8.969 -7.911 1.00 79.56 153 ALA A CA 1
ATOM 1137 C C . ALA A 1 153 ? -13.179 10.009 -6.949 1.00 79.56 153 ALA A C 1
ATOM 1139 O O . ALA A 1 153 ? -13.791 9.607 -5.955 1.00 79.56 153 ALA A O 1
ATOM 1140 N N . PRO A 1 154 ? -13.076 11.319 -7.250 1.00 77.75 154 PRO A N 1
ATOM 1141 C CA . PRO A 1 154 ? -12.361 11.893 -8.391 1.00 77.75 154 PRO A CA 1
ATOM 1142 C C . PRO A 1 154 ? -10.833 11.759 -8.259 1.00 77.75 154 PRO A C 1
ATOM 1144 O O . PRO A 1 154 ? -10.248 11.784 -7.177 1.00 77.75 154 PRO A O 1
ATOM 1147 N N . PHE A 1 155 ? -10.158 11.569 -9.392 1.00 80.31 155 PHE A N 1
ATOM 1148 C CA . PHE A 1 155 ? -8.737 11.208 -9.404 1.00 80.31 155 PHE A CA 1
ATOM 1149 C C . PHE A 1 155 ? -7.788 12.403 -9.251 1.00 80.31 155 PHE A C 1
ATOM 1151 O O . PHE A 1 155 ? -6.667 12.218 -8.763 1.00 80.31 155 PHE A O 1
ATOM 1158 N N . HIS A 1 156 ? -8.230 13.601 -9.645 1.00 77.94 156 HIS A N 1
ATOM 1159 C CA . HIS A 1 156 ? -7.441 14.832 -9.641 1.00 77.94 156 HIS A CA 1
ATOM 1160 C C . HIS A 1 156 ? -7.731 15.709 -8.411 1.00 77.94 156 HIS A C 1
ATOM 1162 O O . HIS A 1 156 ? -8.837 15.710 -7.878 1.00 77.94 156 HIS A O 1
ATOM 1168 N N . TRP A 1 157 ? -6.740 16.505 -7.984 1.00 70.25 157 TRP A N 1
ATOM 1169 C CA . TRP A 1 157 ? -6.818 17.372 -6.796 1.00 70.25 157 TRP A CA 1
ATOM 1170 C C . TRP A 1 157 ? -8.008 18.330 -6.779 1.00 70.25 157 TRP A C 1
ATOM 1172 O O . TRP A 1 157 ? -8.456 18.744 -5.717 1.00 70.25 157 TRP A O 1
ATOM 1182 N N . ASP A 1 158 ? -8.433 18.741 -7.959 1.00 68.06 158 ASP A N 1
ATOM 1183 C CA . ASP A 1 158 ? -9.381 19.821 -8.182 1.00 68.06 158 ASP A CA 1
ATOM 1184 C C . ASP A 1 158 ? -10.819 19.292 -8.352 1.00 68.06 158 ASP A C 1
ATOM 1186 O O . ASP A 1 158 ? -11.729 20.049 -8.696 1.00 68.06 158 ASP A O 1
ATOM 1190 N N . GLY A 1 159 ? -11.021 17.983 -8.160 1.00 71.62 159 GLY A N 1
ATOM 1191 C CA . GLY A 1 159 ? -12.263 17.268 -8.465 1.00 71.62 159 GLY A CA 1
ATOM 1192 C C . GLY A 1 159 ? -12.471 17.049 -9.965 1.00 71.62 159 GLY A C 1
ATOM 1193 O O . GLY A 1 159 ? -13.144 16.112 -10.350 1.00 71.62 159 GLY A O 1
ATOM 1194 N N . ILE A 1 160 ? -11.819 17.852 -10.807 1.00 73.50 160 ILE A N 1
ATOM 1195 C CA . ILE A 1 160 ? -11.839 17.803 -12.271 1.00 73.50 160 ILE A CA 1
ATOM 1196 C C . ILE A 1 160 ? -10.406 17.843 -12.831 1.00 73.50 160 ILE A C 1
ATOM 1198 O O . ILE A 1 160 ? -9.508 18.339 -12.141 1.00 73.50 160 ILE A O 1
ATOM 1202 N N . PRO A 1 161 ? -10.173 17.402 -14.081 1.00 78.94 161 PRO A N 1
ATOM 1203 C CA . PRO A 1 161 ? -11.128 16.779 -15.008 1.00 78.94 161 PRO A CA 1
ATOM 1204 C C . PRO A 1 161 ? -11.371 15.288 -14.696 1.00 78.94 161 PRO A C 1
ATOM 1206 O O . PRO A 1 161 ? -10.563 14.672 -14.006 1.00 78.94 161 PRO A O 1
ATOM 1209 N N . GLY A 1 162 ? -12.472 14.717 -15.201 1.00 83.38 162 GLY A N 1
ATOM 1210 C CA . GLY A 1 162 ? -12.839 13.312 -14.964 1.00 83.38 162 GLY A CA 1
ATOM 1211 C C . GLY A 1 162 ? -13.566 13.088 -13.635 1.00 83.38 162 GLY A C 1
ATOM 1212 O O . GLY A 1 162 ? -13.220 12.171 -12.895 1.00 83.38 162 GLY A O 1
ATOM 1213 N N . ASP A 1 163 ? -14.515 13.968 -13.314 1.00 85.25 163 ASP A N 1
ATOM 1214 C CA . ASP A 1 163 ? -15.409 13.864 -12.159 1.00 85.25 163 ASP A CA 1
ATOM 1215 C C . ASP A 1 163 ? -16.635 13.013 -12.534 1.00 85.25 163 ASP A C 1
ATOM 1217 O O . ASP A 1 163 ? -17.434 13.454 -13.373 1.00 85.25 163 ASP A O 1
ATOM 1221 N N . PRO A 1 164 ? -16.808 11.802 -11.978 1.00 86.38 164 PRO A N 1
ATOM 1222 C CA . PRO A 1 164 ? -17.972 10.968 -12.273 1.00 86.38 164 PRO A CA 1
ATOM 1223 C C . PRO A 1 164 ? -19.193 11.312 -11.409 1.00 86.38 164 PRO A C 1
ATOM 1225 O O . PRO A 1 164 ? -20.284 10.808 -11.664 1.00 86.38 164 PRO A O 1
ATOM 1228 N N . TYR A 1 165 ? -19.037 12.153 -10.381 1.00 84.56 165 TYR A N 1
ATOM 1229 C CA . TYR A 1 165 ? -20.092 12.423 -9.397 1.00 84.56 165 TYR A CA 1
ATOM 1230 C C . TYR A 1 165 ? -20.597 13.866 -9.434 1.00 84.56 165 TYR A C 1
ATOM 1232 O O . TYR A 1 165 ? -21.733 14.125 -9.029 1.00 84.56 165 TYR A O 1
ATOM 1240 N N . GLY A 1 166 ? -19.784 14.795 -9.938 1.00 80.94 166 GLY A N 1
ATOM 1241 C CA . GLY A 1 166 ? -20.103 16.215 -9.966 1.00 80.94 166 GLY A CA 1
ATOM 1242 C C . GLY A 1 166 ? -20.200 16.814 -8.560 1.00 80.94 166 GLY A C 1
ATOM 1243 O O . GLY A 1 166 ? -19.667 16.300 -7.576 1.00 80.94 166 GLY A O 1
ATOM 1244 N N . GLY A 1 167 ? -20.924 17.924 -8.447 1.00 79.75 167 GLY A N 1
ATOM 1245 C CA . GLY A 1 167 ? -21.097 18.666 -7.202 1.00 79.75 167 GLY A CA 1
ATOM 1246 C C . GLY A 1 167 ? -20.269 19.946 -7.153 1.00 79.75 167 GLY A C 1
ATOM 1247 O O . GLY A 1 167 ? -19.816 20.471 -8.167 1.00 79.75 167 GLY A O 1
ATOM 1248 N N . ILE A 1 168 ? -20.149 20.534 -5.963 1.00 77.06 168 ILE A N 1
ATOM 1249 C CA . ILE A 1 168 ? -19.277 21.701 -5.767 1.00 77.06 168 ILE A CA 1
ATOM 1250 C C . ILE A 1 168 ? -17.846 21.194 -5.927 1.00 77.06 168 ILE A C 1
ATOM 1252 O O . ILE A 1 168 ? -17.500 20.225 -5.267 1.00 77.06 168 ILE A O 1
ATOM 1256 N N . ASN A 1 169 ? -17.036 21.818 -6.780 1.00 74.62 169 ASN A N 1
ATOM 1257 C CA . ASN A 1 169 ? -15.627 21.466 -6.980 1.00 74.62 169 ASN A CA 1
ATOM 1258 C C . ASN A 1 169 ? -14.784 22.712 -7.309 1.00 74.62 169 ASN A C 1
ATOM 1260 O O . ASN A 1 169 ? -15.288 23.837 -7.260 1.00 74.62 169 ASN A O 1
ATOM 1264 N N . SER A 1 170 ? -13.498 22.554 -7.631 1.00 71.31 170 SER A N 1
ATOM 1265 C CA . SER A 1 170 ? -12.641 23.703 -7.974 1.00 71.31 170 SER A CA 1
ATOM 1266 C C . SER A 1 170 ? -13.134 24.500 -9.196 1.00 71.31 170 SER A C 1
ATOM 1268 O O . SER A 1 170 ? -12.849 25.694 -9.301 1.00 71.31 170 SER A O 1
ATOM 1270 N N . ALA A 1 171 ? -13.899 23.884 -10.106 1.00 72.69 171 ALA A N 1
ATOM 1271 C CA . ALA A 1 171 ? -14.473 24.584 -11.251 1.00 72.69 171 ALA A CA 1
ATOM 1272 C C . ALA A 1 171 ? -15.578 25.559 -10.817 1.00 72.69 171 ALA A C 1
ATOM 1274 O O . ALA A 1 171 ? -15.788 26.586 -11.460 1.00 72.69 171 ALA A O 1
ATOM 1275 N N . SER A 1 172 ? -16.272 25.267 -9.712 1.00 76.38 172 SER A N 1
ATOM 1276 C CA . SER A 1 172 ? -17.250 26.160 -9.098 1.00 76.38 172 SER A CA 1
ATOM 1277 C C . SER A 1 172 ? -17.416 25.858 -7.607 1.00 76.38 172 SER A C 1
ATOM 1279 O O . SER A 1 172 ? -18.139 24.951 -7.201 1.00 76.38 172 SER A O 1
ATOM 1281 N N . ILE A 1 173 ? -16.811 26.704 -6.768 1.00 72.75 173 ILE A N 1
ATOM 1282 C CA . ILE A 1 173 ? -16.903 26.601 -5.301 1.00 72.75 173 ILE A CA 1
ATOM 1283 C C . ILE A 1 173 ? -18.244 27.094 -4.722 1.00 72.75 173 ILE A C 1
ATOM 1285 O O . ILE A 1 173 ? -18.477 27.001 -3.521 1.00 72.75 173 ILE A O 1
ATOM 1289 N N . ARG A 1 174 ? -19.121 27.682 -5.551 1.00 74.75 174 ARG A N 1
ATOM 1290 C CA . ARG A 1 174 ? -20.395 28.293 -5.108 1.00 74.75 174 ARG A CA 1
ATOM 1291 C C . ARG A 1 174 ? -21.636 27.560 -5.598 1.00 74.75 174 ARG A C 1
ATOM 1293 O O . ARG A 1 174 ? -22.711 27.765 -5.043 1.00 74.75 174 ARG A O 1
ATOM 1300 N N . LYS A 1 175 ? -21.513 26.778 -6.666 1.00 80.94 175 LYS A N 1
ATOM 1301 C CA . LYS A 1 175 ? -22.622 26.060 -7.297 1.00 80.94 175 LYS A CA 1
ATOM 1302 C C . LYS A 1 175 ? -22.162 24.667 -7.710 1.00 80.94 175 LYS A C 1
ATOM 1304 O O . LYS A 1 175 ? -21.019 24.555 -8.152 1.00 80.94 175 LYS A O 1
ATOM 1309 N N . PRO A 1 176 ? -23.031 23.653 -7.613 1.00 81.75 176 PRO A N 1
ATOM 1310 C CA . PRO A 1 176 ? -22.753 22.342 -8.174 1.00 81.75 176 PRO A CA 1
ATOM 1311 C C . PRO A 1 176 ? -22.439 22.412 -9.673 1.00 81.75 176 PRO A C 1
ATOM 1313 O O . PRO A 1 176 ? -23.041 23.207 -10.397 1.00 81.75 176 PRO A O 1
ATOM 1316 N N . VAL A 1 177 ? -21.499 21.580 -10.107 1.00 81.62 177 VAL A N 1
ATOM 1317 C CA . VAL A 1 177 ? -21.160 21.294 -11.502 1.00 81.62 177 VAL A CA 1
ATOM 1318 C C . VAL A 1 177 ? -21.644 19.882 -11.813 1.00 81.62 177 VAL A C 1
ATOM 1320 O O . VAL A 1 177 ? -21.552 19.003 -10.957 1.00 81.62 177 VAL A O 1
ATOM 1323 N N . GLU A 1 178 ? -22.173 19.663 -13.012 1.00 87.75 178 GLU A N 1
ATOM 1324 C CA . GLU A 1 178 ? -22.565 18.321 -13.451 1.00 87.75 178 GLU A CA 1
ATOM 1325 C C . GLU A 1 178 ? -21.338 17.399 -13.594 1.00 87.75 178 GLU A C 1
ATOM 1327 O O . GLU A 1 178 ? -20.239 17.892 -13.887 1.00 87.75 178 GLU A O 1
ATOM 1332 N N . PRO A 1 179 ? -21.501 16.074 -13.419 1.00 88.12 179 PRO A N 1
ATOM 1333 C CA . PRO A 1 179 ? -20.472 15.102 -13.775 1.00 88.12 179 PRO A CA 1
ATOM 1334 C C . PRO A 1 179 ? -19.981 15.305 -15.212 1.00 88.12 179 PRO A C 1
ATOM 1336 O O . PRO A 1 179 ? -20.753 15.663 -16.104 1.00 88.12 179 PRO A O 1
ATOM 1339 N N . ASN A 1 180 ? -18.697 15.051 -15.452 1.00 88.81 180 ASN A N 1
ATOM 1340 C CA . ASN A 1 180 ? -18.106 15.113 -16.792 1.00 88.81 180 ASN A CA 1
ATOM 1341 C C . ASN A 1 180 ? -17.452 13.801 -17.228 1.00 88.81 180 ASN A C 1
ATOM 1343 O O . ASN A 1 180 ? -16.774 13.789 -18.245 1.00 88.81 180 ASN A O 1
ATOM 1347 N N . SER A 1 181 ? -17.666 12.721 -16.480 1.00 90.69 181 SER A N 1
ATOM 1348 C CA . SER A 1 181 ? -17.284 11.355 -16.838 1.00 90.69 181 SER A CA 1
ATOM 1349 C C . SER A 1 181 ? -18.363 10.377 -16.377 1.00 90.69 181 SER A C 1
ATOM 1351 O O . SER A 1 181 ? -19.265 10.759 -15.630 1.00 90.69 181 SER A O 1
ATOM 1353 N N . ASP A 1 182 ? -18.289 9.139 -16.850 1.00 90.12 182 ASP A N 1
ATOM 1354 C CA . ASP A 1 182 ? -19.267 8.099 -16.557 1.00 90.12 182 ASP A CA 1
ATOM 1355 C C . ASP A 1 182 ? -18.877 7.343 -15.268 1.00 90.12 182 ASP A C 1
ATOM 1357 O O . ASP A 1 182 ? -17.778 6.782 -15.205 1.00 90.12 182 ASP A O 1
ATOM 1361 N N . PRO A 1 183 ? -19.730 7.317 -14.225 1.00 83.75 183 PRO A N 1
ATOM 1362 C CA . PRO A 1 183 ? -19.470 6.536 -13.015 1.00 83.75 183 PRO A CA 1
ATOM 1363 C C . PRO A 1 183 ? -19.411 5.021 -13.256 1.00 83.75 183 PRO A C 1
ATOM 1365 O O . PRO A 1 183 ? -18.750 4.325 -12.482 1.00 83.75 183 PRO A O 1
ATOM 1368 N N . ASP A 1 184 ? -20.052 4.518 -14.314 1.00 87.62 184 ASP A N 1
ATOM 1369 C CA . ASP A 1 184 ? -20.069 3.097 -14.673 1.00 87.62 184 ASP A CA 1
ATOM 1370 C C . ASP A 1 184 ? -18.908 2.714 -15.615 1.00 87.62 184 ASP A C 1
ATOM 1372 O O . ASP A 1 184 ? -18.586 1.531 -15.753 1.00 87.62 184 ASP A O 1
ATOM 1376 N N . ASP A 1 185 ? -18.213 3.702 -16.195 1.00 91.31 185 ASP A N 1
ATOM 1377 C CA . ASP A 1 185 ? -16.977 3.519 -16.963 1.00 91.31 185 ASP A CA 1
ATOM 1378 C C . ASP A 1 185 ? -15.812 4.341 -16.373 1.00 91.31 185 ASP A C 1
ATOM 1380 O O . ASP A 1 185 ? -15.533 5.464 -16.808 1.00 91.31 185 ASP A O 1
ATOM 1384 N N . PRO A 1 186 ? -15.039 3.770 -15.430 1.00 88.69 186 PRO A N 1
ATOM 1385 C CA . PRO A 1 186 ? -13.874 4.436 -14.852 1.00 88.69 186 PRO A CA 1
ATOM 1386 C C . PRO A 1 186 ? -12.791 4.830 -15.870 1.00 88.69 186 PRO A C 1
ATOM 1388 O O . PRO A 1 186 ? -11.971 5.704 -15.568 1.00 88.69 186 PRO A O 1
ATOM 1391 N N . VAL A 1 187 ? -12.740 4.193 -17.053 1.00 92.38 187 VAL A N 1
ATOM 1392 C CA . VAL A 1 187 ? -11.772 4.537 -18.112 1.00 92.38 187 VAL A CA 1
ATOM 1393 C C . VAL A 1 187 ? -12.103 5.907 -18.695 1.00 92.38 187 VAL A C 1
ATOM 1395 O O . VAL A 1 187 ? -11.186 6.668 -19.012 1.00 92.38 187 VAL A O 1
ATOM 1398 N N . SER A 1 188 ? -13.386 6.274 -18.759 1.00 92.69 188 SER A N 1
ATOM 1399 C CA . SER A 1 188 ? -13.809 7.614 -19.170 1.00 92.69 188 SER A CA 1
ATOM 1400 C C . SER A 1 188 ? -13.159 8.695 -18.294 1.00 92.69 188 SER A C 1
ATOM 1402 O O . SER A 1 188 ? -12.562 9.642 -18.811 1.00 92.69 188 SER A O 1
ATOM 1404 N N . ALA A 1 189 ? -13.143 8.513 -16.969 1.00 90.69 189 ALA A N 1
ATOM 1405 C CA . ALA A 1 189 ? -12.532 9.454 -16.035 1.00 90.69 189 ALA A CA 1
ATOM 1406 C C . ALA A 1 189 ? -11.013 9.589 -16.249 1.00 90.69 189 ALA A C 1
ATOM 1408 O O . ALA A 1 189 ? -10.496 10.709 -16.306 1.00 90.69 189 ALA A O 1
ATOM 1409 N N . THR A 1 190 ? -10.273 8.488 -16.443 1.00 93.31 190 THR A N 1
ATOM 1410 C CA . THR A 1 190 ? -8.831 8.582 -16.746 1.00 93.31 190 THR A CA 1
ATOM 1411 C C . THR A 1 190 ? -8.555 9.130 -18.142 1.00 93.31 190 THR A C 1
ATOM 1413 O O . THR A 1 190 ? -7.560 9.831 -18.324 1.00 93.31 190 THR A O 1
ATOM 1416 N N . ARG A 1 191 ? -9.442 8.916 -19.121 1.00 94.75 191 ARG A N 1
ATOM 1417 C CA . ARG A 1 191 ? -9.362 9.552 -20.448 1.00 94.75 191 ARG A CA 1
ATOM 1418 C C . ARG A 1 191 ? -9.434 11.072 -20.361 1.00 94.75 191 ARG A C 1
ATOM 1420 O O . ARG A 1 191 ? -8.632 11.738 -21.013 1.00 94.75 191 ARG A O 1
ATOM 1427 N N . HIS A 1 192 ? -10.281 11.623 -19.496 1.00 92.50 192 HIS A N 1
ATOM 1428 C CA . HIS A 1 192 ? -10.306 13.065 -19.234 1.00 92.50 192 HIS A CA 1
ATOM 1429 C C . HIS A 1 192 ? -8.985 13.597 -18.655 1.00 92.50 192 HIS A C 1
ATOM 1431 O O . HIS A 1 192 ? -8.543 14.681 -19.044 1.00 92.50 192 HIS A O 1
ATOM 1437 N N . LEU A 1 193 ? -8.327 12.840 -17.769 1.00 90.19 193 LEU A N 1
ATOM 1438 C CA . LEU A 1 193 ? -7.005 13.206 -17.246 1.00 90.19 193 LEU A CA 1
ATOM 1439 C C . LEU A 1 193 ? -5.934 13.191 -18.339 1.00 90.19 193 LEU A C 1
ATOM 1441 O O . LEU A 1 193 ? -5.150 14.133 -18.436 1.00 90.19 193 LEU A O 1
ATOM 1445 N N . VAL A 1 194 ? -5.907 12.135 -19.159 1.00 94.50 194 VAL A N 1
ATOM 1446 C CA . VAL A 1 194 ? -4.951 11.982 -20.266 1.00 94.50 194 VAL A CA 1
ATOM 1447 C C . VAL A 1 194 ? -5.123 13.114 -21.274 1.00 94.50 194 VAL A C 1
ATOM 1449 O O . VAL A 1 194 ? -4.152 13.785 -21.621 1.00 94.50 194 VAL A O 1
ATOM 1452 N N . ASP A 1 195 ? -6.359 13.378 -21.696 1.00 94.00 195 ASP A N 1
ATOM 1453 C CA . ASP A 1 195 ? -6.661 14.446 -22.644 1.00 94.00 195 ASP A CA 1
ATOM 1454 C C . ASP A 1 195 ? -6.290 15.823 -22.075 1.00 94.00 195 ASP A C 1
ATOM 1456 O O . ASP A 1 195 ? -5.663 16.623 -22.769 1.00 94.00 195 ASP A O 1
ATOM 1460 N N . GLY A 1 196 ? -6.606 16.081 -20.801 1.00 89.44 196 GLY A N 1
ATOM 1461 C CA . GLY A 1 196 ? -6.253 17.324 -20.116 1.00 89.44 196 GLY A CA 1
ATOM 1462 C C . GLY A 1 196 ? -4.743 17.525 -19.975 1.00 89.44 196 GLY A C 1
ATOM 1463 O O . GLY A 1 196 ? -4.238 18.608 -20.276 1.00 89.44 196 GLY A O 1
ATOM 1464 N N . GLY A 1 197 ? -4.003 16.487 -19.575 1.00 89.19 197 GLY A N 1
ATOM 1465 C CA . GLY A 1 197 ? -2.544 16.527 -19.450 1.00 89.19 197 GLY A CA 1
ATOM 1466 C C . GLY A 1 197 ? -1.840 16.738 -20.792 1.00 89.19 197 GLY A C 1
ATOM 1467 O O . GLY A 1 197 ? -0.890 17.517 -20.874 1.00 89.19 197 GLY A O 1
ATOM 1468 N N . LEU A 1 198 ? -2.345 16.114 -21.860 1.00 92.00 198 LEU A N 1
ATOM 1469 C CA . LEU A 1 198 ? -1.836 16.302 -23.221 1.00 92.00 198 LEU A CA 1
ATOM 1470 C C . LEU A 1 198 ? -2.149 17.689 -23.787 1.00 92.00 198 LEU A C 1
ATOM 1472 O O . LEU A 1 198 ? -1.344 18.231 -24.533 1.00 92.00 198 LEU A O 1
ATOM 1476 N N . ALA A 1 199 ? -3.292 18.274 -23.428 1.00 89.81 199 ALA A N 1
ATOM 1477 C CA . ALA A 1 199 ? -3.691 19.606 -23.877 1.00 89.81 199 ALA A CA 1
ATOM 1478 C C . ALA A 1 199 ? -3.049 20.754 -23.075 1.00 89.81 199 ALA A C 1
ATOM 1480 O O . ALA A 1 199 ? -3.180 21.909 -23.475 1.00 89.81 199 ALA A O 1
ATOM 1481 N N . SER A 1 200 ? -2.397 20.454 -21.947 1.00 85.25 200 SER A N 1
ATOM 1482 C CA . SER A 1 200 ? -1.793 21.451 -21.059 1.00 85.25 200 SER A CA 1
ATOM 1483 C C . SER A 1 200 ? -0.325 21.141 -20.757 1.00 85.25 200 SER A C 1
ATOM 1485 O O . SER A 1 200 ? 0.555 21.674 -21.416 1.00 85.25 200 SER A O 1
ATOM 1487 N N . THR A 1 201 ? -0.037 20.264 -19.797 1.00 85.56 201 THR A N 1
ATOM 1488 C CA . THR A 1 201 ? 1.318 20.015 -19.277 1.00 85.56 201 THR A CA 1
ATOM 1489 C C . THR A 1 201 ? 2.298 19.497 -20.329 1.00 85.56 201 THR A C 1
ATOM 1491 O O . THR A 1 201 ? 3.467 19.870 -20.323 1.00 85.56 201 THR A O 1
ATOM 1494 N N . MET A 1 202 ? 1.845 18.630 -21.236 1.00 88.75 202 MET A N 1
ATOM 1495 C CA . MET A 1 202 ? 2.709 18.011 -22.251 1.00 88.75 202 MET A CA 1
ATOM 1496 C C . MET A 1 202 ? 2.888 18.880 -23.505 1.00 88.75 202 MET A C 1
ATOM 1498 O O . MET A 1 202 ? 3.620 18.486 -24.416 1.00 88.75 202 MET A O 1
ATOM 1502 N N . LYS A 1 203 ? 2.216 20.035 -23.569 1.00 89.75 203 LYS A N 1
ATOM 1503 C CA . LYS A 1 203 ? 2.066 20.835 -24.780 1.00 89.75 203 LYS A CA 1
ATOM 1504 C C . LYS A 1 203 ? 2.606 22.252 -24.583 1.00 89.75 203 LYS A C 1
ATOM 1506 O O . LYS A 1 203 ? 2.232 22.941 -23.641 1.00 89.75 203 LYS A O 1
ATOM 1511 N N . LEU A 1 204 ? 3.488 22.695 -25.478 1.00 89.06 204 LEU A N 1
ATOM 1512 C CA . LEU A 1 204 ? 3.927 24.094 -25.519 1.00 89.06 204 LEU A CA 1
ATOM 1513 C C . LEU A 1 204 ? 2.786 24.998 -26.003 1.00 89.06 204 LEU A C 1
ATOM 1515 O O . LEU A 1 204 ? 1.992 24.588 -26.843 1.00 89.06 204 LEU A O 1
ATOM 1519 N N . GLU A 1 205 ? 2.740 26.243 -25.525 1.00 85.75 205 GLU A N 1
ATOM 1520 C CA . GLU A 1 205 ? 1.679 27.201 -25.891 1.00 85.75 205 GLU A CA 1
ATOM 1521 C C . GLU A 1 205 ? 1.610 27.459 -27.411 1.00 85.75 205 GLU A C 1
ATOM 1523 O O . GLU A 1 205 ? 0.527 27.642 -27.955 1.00 85.75 205 GLU A O 1
ATOM 1528 N N . GLU A 1 206 ? 2.756 27.429 -28.101 1.00 89.69 206 GLU A N 1
ATOM 1529 C CA . GLU A 1 206 ? 2.865 27.633 -29.557 1.00 89.69 206 GLU A CA 1
ATOM 1530 C C . GLU A 1 206 ? 2.630 26.358 -30.383 1.00 89.69 206 GLU A C 1
ATOM 1532 O O . GLU A 1 206 ? 2.538 26.425 -31.606 1.00 89.69 206 GLU A O 1
ATOM 1537 N N . ASP A 1 207 ? 2.565 25.189 -29.743 1.00 90.00 207 ASP A N 1
ATOM 1538 C CA . ASP A 1 207 ? 2.270 23.937 -30.433 1.00 90.00 207 ASP A CA 1
ATOM 1539 C C . ASP A 1 207 ? 0.764 23.900 -30.742 1.00 90.00 207 ASP A C 1
ATOM 1541 O O . ASP A 1 207 ? -0.068 24.059 -29.855 1.00 90.00 207 ASP A O 1
ATOM 1545 N N . ASP A 1 208 ? 0.367 23.699 -31.992 1.00 91.75 208 ASP A N 1
ATOM 1546 C CA . ASP A 1 208 ? -1.034 23.582 -32.413 1.00 91.75 208 ASP A CA 1
ATOM 1547 C C . ASP A 1 208 ? -1.402 22.155 -32.846 1.00 91.75 208 ASP A C 1
ATOM 1549 O O . ASP A 1 208 ? -2.504 21.914 -33.345 1.00 91.75 208 ASP A O 1
ATOM 1553 N N . SER A 1 209 ? -0.525 21.182 -32.579 1.00 92.81 209 SER A N 1
ATOM 1554 C CA . SER A 1 209 ? -0.725 19.790 -32.959 1.00 92.81 209 SER A CA 1
ATOM 1555 C C . SER A 1 209 ? -2.012 19.202 -32.385 1.00 92.81 209 SER A C 1
ATOM 1557 O O . SER A 1 209 ? -2.402 19.423 -31.227 1.00 92.81 209 SER A O 1
ATOM 1559 N N . THR A 1 210 ? -2.658 18.408 -33.233 1.00 95.31 210 THR A N 1
ATOM 1560 C CA . THR A 1 210 ? -3.840 17.618 -32.910 1.00 95.31 210 THR A CA 1
ATOM 1561 C C . THR A 1 210 ? -3.635 16.174 -33.346 1.00 95.31 210 THR A C 1
ATOM 1563 O O . THR A 1 210 ? -2.846 15.887 -34.250 1.00 95.31 210 THR A O 1
ATOM 1566 N N . ASN A 1 211 ? -4.319 15.257 -32.669 1.00 94.88 211 ASN A N 1
ATOM 1567 C CA . ASN A 1 211 ? -4.303 13.843 -33.006 1.00 94.88 211 ASN A CA 1
ATOM 1568 C C . ASN A 1 211 ? -5.327 13.499 -34.105 1.00 94.88 211 ASN A C 1
ATOM 1570 O O . ASN A 1 211 ? -6.011 14.358 -34.659 1.00 94.88 211 ASN A O 1
ATOM 1574 N N . ASP A 1 212 ? -5.465 12.205 -34.373 1.00 96.56 212 ASP A N 1
ATOM 1575 C CA . ASP A 1 212 ? -6.421 11.583 -35.295 1.00 96.56 212 ASP A CA 1
ATOM 1576 C C . ASP A 1 212 ? -7.912 11.776 -34.935 1.00 96.56 212 ASP A C 1
ATOM 1578 O O . ASP A 1 212 ? -8.773 11.443 -35.745 1.00 96.56 212 ASP A O 1
ATOM 1582 N N . GLU A 1 213 ? -8.230 12.371 -33.780 1.00 96.56 213 GLU A N 1
ATOM 1583 C CA . GLU A 1 213 ? -9.588 12.763 -33.356 1.00 96.56 213 GLU A CA 1
ATOM 1584 C C . GLU A 1 213 ? -9.762 14.290 -33.247 1.00 96.56 213 GLU A C 1
ATOM 1586 O O . GLU A 1 213 ? -10.776 14.771 -32.739 1.00 96.56 213 GLU A O 1
ATOM 1591 N N . GLY A 1 214 ? -8.764 15.077 -33.662 1.00 95.81 214 GLY A N 1
ATOM 1592 C CA . GLY A 1 214 ? -8.779 16.537 -33.526 1.00 95.81 214 GLY A CA 1
ATOM 1593 C C . GLY A 1 214 ? -8.551 17.050 -32.096 1.00 95.81 214 GLY A C 1
ATOM 1594 O O . GLY A 1 214 ? -8.734 18.239 -31.836 1.00 95.81 214 GLY A O 1
ATOM 1595 N N . LYS A 1 215 ? -8.139 16.194 -31.150 1.00 95.25 215 LYS A N 1
ATOM 1596 C CA . LYS A 1 215 ? -7.783 16.590 -29.777 1.00 95.25 215 LYS A CA 1
ATOM 1597 C C . LYS A 1 215 ? -6.341 17.087 -29.714 1.00 95.25 215 LYS A C 1
ATOM 1599 O O . LYS A 1 215 ? -5.468 16.547 -30.383 1.00 95.25 215 LYS A O 1
ATOM 1604 N N . ALA A 1 216 ? -6.074 18.079 -28.866 1.00 93.94 216 ALA A N 1
ATOM 1605 C CA . ALA A 1 216 ? -4.740 18.664 -28.709 1.00 93.94 216 ALA A CA 1
ATOM 1606 C C . ALA A 1 216 ? -3.682 17.640 -28.248 1.00 93.94 216 ALA A C 1
ATOM 1608 O O . ALA A 1 216 ? -3.951 16.832 -27.354 1.00 93.94 216 ALA A O 1
ATOM 1609 N N . GLY A 1 217 ? -2.475 17.723 -28.816 1.00 91.94 217 GLY A N 1
ATOM 1610 C CA . GLY A 1 217 ? -1.313 16.896 -28.474 1.00 91.94 217 GLY A CA 1
ATOM 1611 C C . GLY A 1 217 ? -1.061 15.732 -29.443 1.00 91.94 217 GLY A C 1
ATOM 1612 O O . GLY A 1 217 ? -1.933 15.333 -30.210 1.00 91.94 217 GLY A O 1
ATOM 1613 N N . LEU A 1 218 ? 0.147 15.163 -29.376 1.00 90.69 218 LEU A N 1
ATOM 1614 C CA . LEU A 1 218 ? 0.701 14.239 -30.382 1.00 90.69 218 LEU A CA 1
ATOM 1615 C C . LEU A 1 218 ? 0.236 12.774 -30.270 1.00 90.69 218 LEU A C 1
ATOM 1617 O O . LEU A 1 218 ? 0.546 11.966 -31.141 1.00 90.69 218 LEU A O 1
ATOM 1621 N N . MET A 1 219 ? -0.449 12.406 -29.186 1.00 95.19 219 MET A N 1
ATOM 1622 C CA . MET A 1 219 ? -0.850 11.020 -28.914 1.00 95.19 219 MET A CA 1
ATOM 1623 C C . MET A 1 219 ? -2.139 10.651 -29.660 1.00 95.19 219 MET A C 1
ATOM 1625 O O . MET A 1 219 ? -3.137 11.370 -29.540 1.00 95.19 219 MET A O 1
ATOM 1629 N N . SER A 1 220 ? -2.136 9.520 -30.372 1.00 95.94 220 SER A N 1
ATOM 1630 C CA . SER A 1 220 ? -3.312 9.007 -31.097 1.00 95.94 220 SER A CA 1
ATOM 1631 C C . SER A 1 220 ? -4.456 8.591 -30.165 1.00 95.94 220 SER A C 1
ATOM 1633 O O . SER A 1 220 ? -4.247 8.379 -28.970 1.00 95.94 220 SER A O 1
ATOM 1635 N N . ALA A 1 221 ? -5.664 8.439 -30.706 1.00 96.69 221 ALA A N 1
ATOM 1636 C CA . ALA A 1 221 ? -6.846 7.950 -29.995 1.00 96.69 221 ALA A CA 1
ATOM 1637 C C . ALA A 1 221 ? -6.560 6.645 -29.242 1.00 96.69 221 ALA A C 1
ATOM 1639 O O . ALA A 1 221 ? -6.719 6.562 -28.025 1.00 96.69 221 ALA A O 1
ATOM 1640 N N . LYS A 1 222 ? -6.019 5.662 -29.970 1.00 95.94 222 LYS A N 1
ATOM 1641 C CA . LYS A 1 222 ? -5.689 4.337 -29.444 1.00 95.94 222 LYS A CA 1
ATOM 1642 C C . LYS A 1 222 ? -4.643 4.393 -28.331 1.00 95.94 222 LYS A C 1
ATOM 1644 O O . LYS A 1 222 ? -4.748 3.658 -27.355 1.00 95.94 222 LYS A O 1
ATOM 1649 N N . GLU A 1 223 ? -3.619 5.235 -28.476 1.00 95.81 223 GLU A N 1
ATOM 1650 C CA . GLU A 1 223 ? -2.587 5.402 -27.445 1.00 95.81 223 GLU A CA 1
ATOM 1651 C C . GLU A 1 223 ? -3.157 6.043 -26.173 1.00 95.81 223 GLU A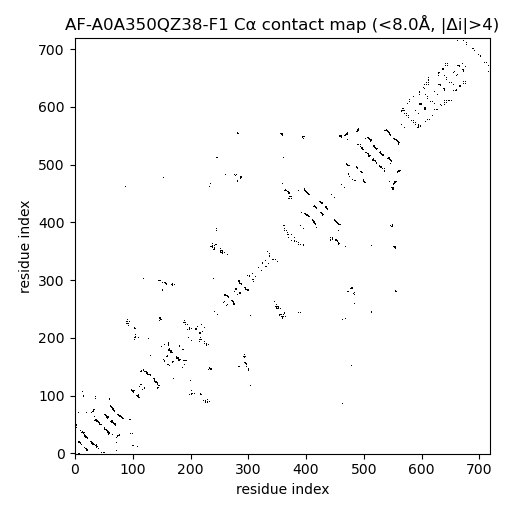 C 1
ATOM 1653 O O . GLU A 1 223 ? -2.779 5.641 -25.072 1.00 95.81 223 GLU A O 1
ATOM 1658 N N . ARG A 1 224 ? -4.100 6.986 -26.309 1.00 97.06 224 ARG A N 1
ATOM 1659 C CA . ARG A 1 224 ? -4.811 7.574 -25.166 1.00 97.06 224 ARG A CA 1
ATOM 1660 C C . ARG A 1 224 ? -5.668 6.533 -24.449 1.00 97.06 224 ARG A C 1
ATOM 1662 O O . ARG A 1 224 ? -5.634 6.496 -23.226 1.00 97.06 224 ARG A O 1
ATOM 1669 N N . ASP A 1 225 ? -6.362 5.659 -25.180 1.00 95.81 225 ASP A N 1
ATOM 1670 C CA . ASP A 1 225 ? -7.186 4.592 -24.590 1.00 95.81 225 ASP A CA 1
ATOM 1671 C C . ASP A 1 225 ? -6.361 3.598 -23.768 1.00 95.81 225 ASP A C 1
ATOM 1673 O O . ASP A 1 225 ? -6.656 3.367 -22.592 1.00 95.81 225 ASP A O 1
ATOM 1677 N N . VAL A 1 226 ? -5.279 3.057 -24.339 1.00 96.00 226 VAL A N 1
ATOM 1678 C CA . VAL A 1 226 ? -4.426 2.102 -23.607 1.00 96.00 226 VAL A CA 1
ATOM 1679 C C . VAL A 1 226 ? -3.703 2.765 -22.432 1.00 96.00 226 VAL A C 1
ATOM 1681 O O . VAL A 1 226 ? -3.473 2.121 -21.409 1.00 96.00 226 VAL A O 1
ATOM 1684 N N . LEU A 1 227 ? -3.370 4.059 -22.531 1.00 96.81 227 LEU A N 1
ATOM 1685 C CA . LEU A 1 227 ? -2.819 4.824 -21.412 1.00 96.81 227 LEU A CA 1
ATOM 1686 C C . LEU A 1 227 ? -3.854 4.985 -20.291 1.00 96.81 227 LEU A C 1
ATOM 1688 O O . LEU A 1 227 ? -3.540 4.715 -19.133 1.00 96.81 227 LEU A O 1
ATOM 1692 N N . SER A 1 228 ? -5.088 5.365 -20.623 1.00 95.56 228 SER A N 1
ATOM 1693 C CA . SER A 1 228 ? -6.194 5.491 -19.668 1.00 95.56 228 SER A CA 1
ATOM 1694 C C . SER A 1 228 ? -6.489 4.187 -18.934 1.00 95.56 228 SER A C 1
ATOM 1696 O O . SER A 1 228 ? -6.694 4.197 -17.716 1.00 95.56 228 SER A O 1
ATOM 1698 N N . GLN A 1 229 ? -6.458 3.061 -19.646 1.00 93.62 229 GLN A N 1
ATOM 1699 C CA . GLN A 1 229 ? -6.594 1.733 -19.054 1.00 93.62 229 GLN A CA 1
ATOM 1700 C C . GLN A 1 229 ? -5.410 1.391 -18.142 1.00 93.62 229 GLN A C 1
ATOM 1702 O O . GLN A 1 229 ? -5.622 0.954 -17.010 1.00 93.62 229 GLN A O 1
ATOM 1707 N N . PHE A 1 230 ? -4.173 1.627 -18.596 1.00 95.25 230 PHE A N 1
ATOM 1708 C CA . PHE A 1 230 ? -2.968 1.394 -17.798 1.00 95.25 230 PHE A CA 1
ATOM 1709 C C . PHE A 1 230 ? -3.019 2.144 -16.466 1.00 95.25 230 PHE A C 1
ATOM 1711 O O . PHE A 1 230 ? -2.776 1.533 -15.428 1.00 95.25 230 PHE A O 1
ATOM 1718 N N . LEU A 1 231 ? -3.418 3.422 -16.471 1.00 94.50 231 LEU A N 1
ATOM 1719 C CA . LEU A 1 231 ? -3.536 4.244 -15.262 1.00 94.50 231 LEU A CA 1
ATOM 1720 C C . LEU A 1 231 ? -4.450 3.618 -14.192 1.00 94.50 231 LEU A C 1
ATOM 1722 O O . LEU A 1 231 ? -4.145 3.706 -13.006 1.00 94.50 231 LEU A O 1
ATOM 1726 N N . LEU A 1 232 ? -5.533 2.940 -14.585 1.00 91.88 232 LEU A N 1
ATOM 1727 C CA . LEU A 1 232 ? -6.426 2.242 -13.648 1.00 91.88 232 LEU A CA 1
ATOM 1728 C C . LEU A 1 232 ? -5.891 0.891 -13.159 1.00 91.88 232 LEU A C 1
ATOM 1730 O O . LEU A 1 232 ? -6.405 0.350 -12.178 1.00 91.88 232 LEU A O 1
ATOM 1734 N N . GLY A 1 233 ? -4.930 0.305 -13.871 1.00 90.75 233 GLY A N 1
ATOM 1735 C CA . GLY A 1 233 ? -4.283 -0.948 -13.487 1.00 90.75 233 GLY A CA 1
ATOM 1736 C C . GLY A 1 233 ? -3.003 -0.750 -12.672 1.00 90.75 233 GLY A C 1
ATOM 1737 O O . GLY A 1 233 ? -2.451 -1.729 -12.179 1.00 90.75 233 GLY A O 1
ATOM 1738 N N . VAL A 1 234 ? -2.522 0.489 -12.499 1.00 91.38 234 VAL A N 1
ATOM 1739 C CA . VAL A 1 234 ? -1.421 0.770 -11.570 1.00 91.38 234 VAL A CA 1
ATOM 1740 C C . VAL A 1 234 ? -1.948 0.617 -10.143 1.00 91.38 234 VAL A C 1
ATOM 1742 O O . VAL A 1 234 ? -2.678 1.468 -9.636 1.00 91.38 234 VAL A O 1
ATOM 1745 N N . THR A 1 235 ? -1.587 -0.478 -9.484 1.00 88.81 235 THR A N 1
ATOM 1746 C CA . THR A 1 235 ? -1.987 -0.764 -8.101 1.00 88.81 235 THR A CA 1
ATOM 1747 C C . THR A 1 235 ? -1.275 0.151 -7.103 1.00 88.81 235 THR A C 1
ATOM 1749 O O . THR A 1 235 ? -0.322 0.864 -7.439 1.00 88.81 235 THR A O 1
ATOM 1752 N N . TYR A 1 236 ? -1.702 0.096 -5.842 1.00 87.75 236 TYR A N 1
ATOM 1753 C CA . TYR A 1 236 ? -0.894 0.587 -4.724 1.00 87.75 236 TYR A CA 1
ATOM 1754 C C . TYR A 1 236 ? 0.465 -0.140 -4.675 1.00 87.75 236 TYR A C 1
ATOM 1756 O O . TYR A 1 236 ? 0.615 -1.195 -5.300 1.00 87.75 236 TYR A O 1
ATOM 1764 N N . PRO A 1 237 ? 1.492 0.416 -4.009 1.00 87.19 237 PRO A N 1
ATOM 1765 C CA . PRO A 1 237 ? 2.746 -0.297 -3.801 1.00 87.19 237 PRO A CA 1
ATOM 1766 C C . PRO A 1 237 ? 2.626 -1.296 -2.631 1.00 87.19 237 PRO A C 1
ATOM 1768 O O . PRO A 1 237 ? 1.766 -1.130 -1.762 1.00 87.19 237 PRO A O 1
ATOM 1771 N N . PRO A 1 238 ? 3.502 -2.314 -2.554 1.00 88.88 238 PRO A N 1
ATOM 1772 C CA . PRO A 1 238 ? 3.674 -3.099 -1.336 1.00 88.88 238 PRO A CA 1
ATOM 1773 C C . PRO A 1 238 ? 4.043 -2.200 -0.150 1.00 88.88 238 PRO A C 1
ATOM 1775 O O . PRO A 1 238 ? 4.779 -1.224 -0.306 1.00 88.88 238 PRO A O 1
ATOM 1778 N N . ALA A 1 239 ? 3.559 -2.547 1.041 1.00 90.25 239 ALA A N 1
ATOM 1779 C CA . ALA A 1 239 ? 3.873 -1.821 2.266 1.00 90.25 239 ALA A CA 1
ATOM 1780 C C . ALA A 1 239 ? 5.387 -1.845 2.537 1.00 90.25 239 ALA A C 1
ATOM 1782 O O . ALA A 1 239 ? 5.996 -2.914 2.621 1.00 90.25 239 ALA A O 1
ATOM 1783 N N . GLN A 1 240 ? 5.999 -0.666 2.687 1.00 87.69 240 GLN A N 1
ATOM 1784 C CA . GLN A 1 240 ? 7.459 -0.516 2.736 1.00 87.69 240 GLN A CA 1
ATOM 1785 C C . GLN A 1 240 ? 8.117 -1.320 3.866 1.00 87.69 240 GLN A C 1
ATOM 1787 O O . GLN A 1 240 ? 9.243 -1.803 3.721 1.00 87.69 240 GLN A O 1
ATOM 1792 N N . ARG A 1 241 ? 7.438 -1.429 5.013 1.00 92.44 241 ARG A N 1
ATOM 1793 C CA . ARG A 1 241 ? 7.978 -2.027 6.241 1.00 92.44 241 ARG A CA 1
ATOM 1794 C C . ARG A 1 241 ? 7.127 -3.141 6.827 1.00 92.44 241 ARG A C 1
ATOM 1796 O O . ARG A 1 241 ? 7.470 -3.626 7.900 1.00 92.44 241 ARG A O 1
ATOM 1803 N N . ARG A 1 242 ? 6.074 -3.587 6.133 1.00 93.88 242 ARG A N 1
ATOM 1804 C CA . ARG A 1 242 ? 5.320 -4.768 6.571 1.00 93.88 242 ARG A CA 1
ATOM 1805 C C . ARG A 1 242 ? 6.279 -5.951 6.680 1.00 93.88 242 ARG A C 1
ATOM 1807 O O . ARG A 1 242 ? 7.054 -6.223 5.751 1.00 93.88 242 ARG A O 1
ATOM 1814 N N . ALA A 1 243 ? 6.247 -6.607 7.835 1.00 93.94 243 ALA A N 1
ATOM 1815 C CA . ALA A 1 243 ? 7.096 -7.749 8.118 1.00 93.94 243 ALA A CA 1
ATOM 1816 C C . ALA A 1 243 ? 6.845 -8.870 7.097 1.00 93.94 243 ALA A C 1
ATOM 1818 O O . ALA A 1 243 ? 5.745 -9.012 6.559 1.00 93.94 243 ALA A O 1
ATOM 1819 N N . TYR A 1 244 ? 7.881 -9.653 6.786 1.00 92.50 244 TYR A N 1
ATOM 1820 C CA . TYR A 1 244 ? 7.807 -10.712 5.769 1.00 92.50 244 TYR A CA 1
ATOM 1821 C C . TYR A 1 244 ? 6.879 -11.864 6.159 1.00 92.50 244 TYR A C 1
ATOM 1823 O O . TYR A 1 244 ? 6.502 -12.664 5.307 1.00 92.50 244 TYR A O 1
ATOM 1831 N N . ASP A 1 245 ? 6.484 -11.936 7.422 1.00 90.75 245 ASP A N 1
ATOM 1832 C CA . ASP A 1 245 ? 5.490 -12.864 7.935 1.00 90.75 245 ASP A CA 1
ATOM 1833 C C . ASP A 1 245 ? 4.056 -12.305 7.866 1.00 90.75 245 ASP A C 1
ATOM 1835 O O . ASP A 1 245 ? 3.121 -12.986 8.279 1.00 90.75 245 ASP A O 1
ATOM 1839 N N . ASN A 1 246 ? 3.897 -11.109 7.291 1.00 94.44 246 ASN A N 1
ATOM 1840 C CA . ASN A 1 246 ? 2.645 -10.414 7.031 1.00 94.44 246 ASN A CA 1
ATOM 1841 C C . ASN A 1 246 ? 1.897 -9.898 8.274 1.00 94.44 246 ASN A C 1
ATOM 1843 O O . ASN A 1 246 ? 0.736 -9.503 8.154 1.00 94.44 246 ASN A O 1
ATOM 1847 N N . GLU A 1 247 ? 2.529 -9.797 9.441 1.00 94.19 247 GLU A N 1
ATOM 1848 C CA . GLU A 1 247 ? 1.905 -9.232 10.649 1.00 94.19 247 GLU A CA 1
ATOM 1849 C C . GLU A 1 247 ? 2.199 -7.728 10.807 1.00 94.19 247 GLU A C 1
ATOM 1851 O O . GLU A 1 247 ? 3.239 -7.233 10.364 1.00 94.19 247 GLU A O 1
ATOM 1856 N N . LEU A 1 248 ? 1.254 -6.981 11.391 1.00 96.19 248 LEU A N 1
ATOM 1857 C CA . LEU A 1 248 ? 1.473 -5.587 11.794 1.00 96.19 248 LEU A CA 1
ATOM 1858 C C . LEU A 1 248 ? 2.246 -5.555 13.114 1.00 96.19 248 LEU A C 1
ATOM 1860 O O . LEU A 1 248 ? 2.019 -6.379 13.998 1.00 96.19 248 LEU A O 1
ATOM 1864 N N . SER A 1 249 ? 3.120 -4.568 13.291 1.00 96.50 249 SER A N 1
ATOM 1865 C CA . SER A 1 249 ? 3.701 -4.296 14.600 1.00 96.50 249 SER A CA 1
ATOM 1866 C C . SER A 1 249 ? 2.666 -3.672 15.539 1.00 96.50 249 SER A C 1
ATOM 1868 O O . SER A 1 249 ? 1.802 -2.906 15.116 1.00 96.50 249 SER A O 1
ATOM 1870 N N . ALA A 1 250 ? 2.817 -3.890 16.850 1.00 93.38 250 ALA A N 1
ATOM 1871 C CA . ALA A 1 250 ? 1.953 -3.267 17.861 1.00 93.38 250 ALA A CA 1
ATOM 1872 C C . ALA A 1 250 ? 1.903 -1.727 17.752 1.00 93.38 250 ALA A C 1
ATOM 1874 O O . ALA A 1 250 ? 0.891 -1.106 18.070 1.00 93.38 250 ALA A O 1
ATOM 1875 N N . ARG A 1 251 ? 2.985 -1.093 17.273 1.00 95.00 251 ARG A N 1
ATOM 1876 C CA . ARG A 1 251 ? 2.998 0.351 16.995 1.00 95.00 251 ARG A CA 1
ATOM 1877 C C . ARG A 1 251 ? 2.147 0.716 15.785 1.00 95.00 251 ARG A C 1
ATOM 1879 O O . ARG A 1 251 ? 1.465 1.734 15.829 1.00 95.00 251 ARG A O 1
ATOM 1886 N N . ALA A 1 252 ? 2.187 -0.071 14.714 1.00 96.38 252 ALA A N 1
ATOM 1887 C CA . ALA A 1 252 ? 1.317 0.161 13.570 1.00 96.38 252 ALA A CA 1
ATOM 1888 C C . ALA A 1 252 ? -0.157 -0.023 13.961 1.00 96.38 252 ALA A C 1
ATOM 1890 O O . ALA A 1 252 ? -0.980 0.816 13.597 1.00 96.38 252 ALA A O 1
ATOM 1891 N N . GLU A 1 253 ? -0.480 -1.037 14.772 1.00 93.75 253 GLU A N 1
ATOM 1892 C CA . GLU A 1 253 ? -1.822 -1.231 15.339 1.00 93.75 253 GLU A CA 1
ATOM 1893 C C . GLU A 1 253 ? -2.265 -0.025 16.186 1.00 93.75 253 GLU A C 1
ATOM 1895 O O . GLU A 1 253 ? -3.341 0.526 15.954 1.00 93.75 253 GLU A O 1
ATOM 1900 N N . GLU A 1 254 ? -1.417 0.464 17.099 1.00 89.25 254 GLU A N 1
ATOM 1901 C CA . GLU A 1 254 ? -1.668 1.704 17.852 1.00 89.25 254 GLU A CA 1
ATOM 1902 C C . GLU A 1 254 ? -1.906 2.893 16.903 1.00 89.25 254 GLU A C 1
ATOM 1904 O O . GLU A 1 254 ? -2.810 3.701 17.113 1.00 89.25 254 GLU A O 1
ATOM 1909 N N . GLY A 1 255 ? -1.133 2.986 15.818 1.00 90.75 255 GLY A N 1
ATOM 1910 C CA . GLY A 1 255 ? -1.308 3.990 14.773 1.00 90.75 255 GLY A CA 1
ATOM 1911 C C . GLY A 1 255 ? -2.677 3.916 14.093 1.00 90.75 255 GLY A C 1
ATOM 1912 O O . GLY A 1 255 ? -3.339 4.946 13.965 1.00 90.75 255 GLY A O 1
ATOM 1913 N N . PHE A 1 256 ? -3.140 2.721 13.722 1.00 93.44 256 PHE A N 1
ATOM 1914 C CA . PHE A 1 256 ? -4.484 2.501 13.176 1.00 93.44 256 PHE A CA 1
ATOM 1915 C C . PHE A 1 256 ? -5.576 2.944 14.154 1.00 93.44 256 PHE A C 1
ATOM 1917 O O . PHE A 1 256 ? -6.502 3.657 13.758 1.00 93.44 256 PHE A O 1
ATOM 1924 N N . GLU A 1 257 ? -5.459 2.581 15.433 1.00 88.25 257 GLU A N 1
ATOM 1925 C CA . GLU A 1 257 ? -6.422 2.978 16.463 1.00 88.25 257 GLU A CA 1
ATOM 1926 C C . GLU A 1 257 ? -6.452 4.505 16.645 1.00 88.25 257 GLU A C 1
ATOM 1928 O O . GLU A 1 257 ? -7.519 5.126 16.675 1.00 88.25 257 GLU A O 1
ATOM 1933 N N . LEU A 1 258 ? -5.285 5.146 16.706 1.00 86.94 258 LEU A N 1
ATOM 1934 C CA . LEU A 1 258 ? -5.169 6.600 16.805 1.00 86.94 258 LEU A CA 1
ATOM 1935 C C . LEU A 1 258 ? -5.736 7.308 15.575 1.00 86.94 258 LEU A C 1
ATOM 1937 O O . LEU A 1 258 ? -6.438 8.309 15.718 1.00 86.94 258 LEU A O 1
ATOM 1941 N N . PHE A 1 259 ? -5.455 6.805 14.377 1.00 90.06 259 PHE A N 1
ATOM 1942 C CA . PHE A 1 259 ? -5.877 7.440 13.137 1.00 90.06 259 PHE A CA 1
ATOM 1943 C C . PHE A 1 259 ? -7.383 7.309 12.909 1.00 90.06 259 PHE A C 1
ATOM 1945 O O . PHE A 1 259 ? -8.020 8.288 12.521 1.00 90.06 259 PHE A O 1
ATOM 1952 N N . HIS A 1 260 ? -7.960 6.132 13.170 1.00 87.38 260 HIS A N 1
ATOM 1953 C CA . HIS A 1 260 ? -9.342 5.812 12.808 1.00 87.38 260 HIS A CA 1
ATOM 1954 C C . HIS A 1 260 ? -10.353 5.865 13.960 1.00 87.38 260 HIS A C 1
ATOM 1956 O O . HIS A 1 260 ? -11.550 5.919 13.680 1.00 87.38 260 HIS A O 1
ATOM 1962 N N . ILE A 1 261 ? -9.916 5.835 15.225 1.00 84.88 261 ILE A N 1
ATOM 1963 C CA . ILE A 1 261 ? -10.821 5.669 16.375 1.00 84.88 261 ILE A CA 1
ATOM 1964 C C . ILE A 1 261 ? -10.612 6.748 17.444 1.00 84.88 261 ILE A C 1
ATOM 1966 O O . ILE A 1 261 ? -11.568 7.431 17.817 1.00 84.88 261 ILE A O 1
ATOM 1970 N N . LEU A 1 262 ? -9.389 6.902 17.965 1.00 80.62 262 LEU A N 1
ATOM 1971 C CA . LEU A 1 262 ? -9.125 7.749 19.138 1.00 80.62 262 LEU A CA 1
ATOM 1972 C C . LEU A 1 262 ? -8.789 9.207 18.792 1.00 80.62 262 LEU A C 1
ATOM 1974 O O . LEU A 1 262 ? -9.096 10.100 19.580 1.00 80.62 262 LEU A O 1
ATOM 1978 N N . GLY A 1 263 ? -8.158 9.461 17.642 1.00 79.62 263 GLY A N 1
ATOM 1979 C CA . GLY A 1 263 ? -7.748 10.793 17.184 1.00 79.62 263 GLY A CA 1
ATOM 1980 C C . GLY A 1 263 ? -6.593 11.415 17.975 1.00 79.62 263 GLY A C 1
ATOM 1981 O O . GLY A 1 263 ? -6.165 10.870 18.992 1.00 79.62 263 GLY A O 1
ATOM 1982 N N . ASP A 1 264 ? -6.066 12.559 17.522 1.00 79.12 264 ASP A N 1
ATOM 1983 C CA . ASP A 1 264 ? -5.066 13.365 18.250 1.00 79.12 264 ASP A CA 1
ATOM 1984 C C . ASP A 1 264 ? -5.721 14.224 19.347 1.00 79.12 264 ASP A C 1
ATOM 1986 O O . ASP A 1 264 ? -6.702 14.927 19.093 1.00 79.12 264 ASP A O 1
ATOM 1990 N N . ASN A 1 265 ? -5.146 14.212 20.553 1.00 75.12 265 ASN A N 1
ATOM 1991 C CA . ASN A 1 265 ? -5.610 14.991 21.706 1.00 75.12 265 ASN A CA 1
ATOM 1992 C C . ASN A 1 265 ? -4.983 16.393 21.694 1.00 75.12 265 ASN A C 1
ATOM 1994 O O . ASN A 1 265 ? -4.156 16.728 22.543 1.00 75.12 265 ASN A O 1
ATOM 1998 N N . ASP A 1 266 ? -5.365 17.212 20.717 1.00 71.81 266 ASP A N 1
ATOM 1999 C CA . ASP A 1 266 ? -4.947 18.612 20.657 1.00 71.81 266 ASP A CA 1
ATOM 2000 C C . ASP A 1 266 ? -5.621 19.411 21.796 1.00 71.81 266 ASP A C 1
ATOM 2002 O O . ASP A 1 266 ? -6.849 19.548 21.795 1.00 71.81 266 ASP A O 1
ATOM 2006 N N . PRO A 1 267 ? -4.857 19.977 22.754 1.00 69.00 267 PRO A N 1
ATOM 2007 C CA . PRO A 1 267 ? -5.418 20.703 23.897 1.00 69.00 267 PRO A CA 1
ATOM 2008 C C . PRO A 1 267 ? -6.165 21.983 23.493 1.00 69.00 267 PRO A C 1
ATOM 2010 O O . PRO A 1 267 ? -6.928 22.532 24.286 1.00 69.00 267 PRO A O 1
ATOM 2013 N N . THR A 1 268 ? -5.968 22.471 22.265 1.00 74.12 268 THR A N 1
ATOM 2014 C CA . THR A 1 268 ? -6.687 23.629 21.720 1.00 74.12 268 THR A CA 1
ATOM 2015 C C . THR A 1 268 ? -8.063 23.265 21.155 1.00 74.12 268 THR A C 1
ATOM 2017 O O . THR A 1 268 ? -8.874 24.152 20.871 1.00 74.12 268 THR A O 1
ATOM 2020 N N . LYS A 1 269 ? -8.360 21.971 20.980 1.00 66.25 269 LYS A N 1
ATOM 2021 C CA . LYS A 1 269 ? -9.619 21.476 20.415 1.00 66.25 269 LYS A CA 1
ATOM 2022 C C . LYS A 1 269 ? -10.512 20.891 21.505 1.00 66.25 269 LYS A C 1
ATOM 2024 O O . LYS A 1 269 ? -10.065 20.277 22.462 1.00 66.25 269 LYS A O 1
ATOM 2029 N N . ARG A 1 270 ? -11.829 21.053 21.334 1.00 64.31 270 ARG A N 1
ATOM 2030 C CA . ARG A 1 270 ? -12.837 20.502 22.264 1.00 64.31 270 ARG A CA 1
ATOM 2031 C C . ARG A 1 270 ? -13.032 18.988 22.141 1.00 64.31 270 ARG A C 1
ATOM 2033 O O . ARG A 1 270 ? -13.635 18.391 23.026 1.00 64.31 270 ARG A O 1
ATOM 2040 N N . LYS A 1 271 ? -12.612 18.390 21.025 1.00 65.56 271 LYS A N 1
ATOM 2041 C CA . LYS A 1 271 ? -12.703 16.954 20.742 1.00 65.56 271 LYS A CA 1
ATOM 2042 C C . LYS A 1 271 ? -11.411 16.501 20.057 1.00 65.56 271 LYS A C 1
ATOM 2044 O O . LYS A 1 271 ? -10.851 17.314 19.315 1.00 65.56 271 LYS A O 1
ATOM 2049 N N . PRO A 1 272 ? -10.979 15.245 20.265 1.00 73.12 272 PRO A N 1
ATOM 2050 C CA . PRO A 1 272 ? -9.861 14.683 19.523 1.00 73.12 272 PRO A CA 1
ATOM 2051 C C . PRO A 1 272 ? -10.116 14.737 18.016 1.00 73.12 272 PRO A C 1
ATOM 2053 O O . PRO A 1 272 ? -11.253 14.559 17.568 1.00 73.12 272 PRO A O 1
ATOM 2056 N N . ASN A 1 273 ? -9.070 14.999 17.236 1.00 77.12 273 ASN A N 1
ATOM 2057 C CA . ASN A 1 273 ? -9.165 15.039 15.780 1.00 77.12 273 ASN A CA 1
ATOM 2058 C C . ASN A 1 273 ? -8.897 13.643 15.201 1.00 77.12 273 ASN A C 1
ATOM 2060 O O . ASN A 1 273 ? -7.761 13.174 15.255 1.00 77.12 273 ASN A O 1
ATOM 2064 N N . VAL A 1 274 ? -9.924 12.982 14.666 1.00 84.88 274 VAL A N 1
ATOM 2065 C CA . VAL A 1 274 ? -9.818 11.634 14.084 1.00 84.88 274 VAL A CA 1
ATOM 2066 C C . VAL A 1 274 ? -9.582 11.757 12.580 1.00 84.88 274 VAL A C 1
ATOM 2068 O O . VAL A 1 274 ? -10.489 12.089 11.820 1.00 84.88 274 VAL A O 1
ATOM 2071 N N . CYS A 1 275 ? -8.354 11.495 12.134 1.00 85.25 275 CYS A N 1
ATOM 2072 C CA . CYS A 1 275 ? -7.978 11.603 10.722 1.00 85.25 275 CYS A CA 1
ATOM 2073 C C . CYS A 1 275 ? -8.824 10.693 9.817 1.00 85.25 275 CYS A C 1
ATOM 2075 O O . CYS A 1 275 ? -9.205 11.099 8.719 1.00 85.25 275 CYS A O 1
ATOM 2077 N N . GLY A 1 276 ? -9.173 9.502 10.301 1.00 86.94 276 GLY A N 1
ATOM 2078 C CA . GLY A 1 276 ? -9.997 8.516 9.613 1.00 86.94 276 GLY A CA 1
ATOM 2079 C C . GLY A 1 276 ? -11.441 8.952 9.355 1.00 86.94 276 GLY A C 1
ATOM 2080 O O . GLY A 1 276 ? -12.106 8.325 8.532 1.00 86.94 276 GLY A O 1
ATOM 2081 N N . ASP A 1 277 ? -11.926 10.025 9.985 1.00 84.00 277 ASP A N 1
ATOM 2082 C CA . ASP A 1 277 ? -13.233 10.610 9.658 1.00 84.00 277 ASP A CA 1
ATOM 2083 C C . ASP A 1 277 ? -13.201 11.307 8.293 1.00 84.00 277 ASP A C 1
ATOM 2085 O O . ASP A 1 277 ? -14.225 11.416 7.621 1.00 84.00 277 ASP A O 1
ATOM 2089 N N . CYS A 1 278 ? -12.028 11.757 7.848 1.00 79.69 278 CYS A N 1
ATOM 2090 C CA . CYS A 1 278 ? -11.834 12.322 6.517 1.00 79.69 278 CYS A CA 1
ATOM 2091 C C . CYS A 1 278 ? -11.100 11.351 5.589 1.00 79.69 278 CYS A C 1
ATOM 2093 O O . CYS A 1 278 ? -11.406 11.325 4.409 1.00 79.69 278 CYS A O 1
ATOM 2095 N N . HIS A 1 279 ? -10.163 10.551 6.099 1.00 85.62 279 HIS A N 1
ATOM 2096 C CA . HIS A 1 279 ? -9.257 9.697 5.325 1.00 85.62 279 HIS A CA 1
ATOM 2097 C C . HIS A 1 279 ? -9.622 8.224 5.518 1.00 85.62 279 HIS A C 1
ATOM 2099 O O . HIS A 1 279 ? -9.049 7.511 6.343 1.00 85.62 279 HIS A O 1
ATOM 2105 N N . ARG A 1 280 ? -10.648 7.773 4.802 1.00 86.00 280 ARG A N 1
ATOM 2106 C CA . ARG A 1 280 ? -11.334 6.513 5.121 1.00 86.00 280 ARG A CA 1
ATOM 2107 C C . ARG A 1 280 ? -10.680 5.300 4.491 1.00 86.00 280 ARG A C 1
ATOM 2109 O O . ARG A 1 280 ? -10.070 5.398 3.431 1.00 86.00 280 ARG A O 1
ATOM 2116 N N . MET A 1 281 ? -10.879 4.139 5.106 1.00 88.88 281 MET A N 1
ATOM 2117 C CA . MET A 1 281 ? -10.643 2.876 4.411 1.00 88.88 281 MET A CA 1
ATOM 2118 C C . MET A 1 281 ? -11.580 2.785 3.193 1.00 88.88 281 MET A C 1
ATOM 2120 O O . MET A 1 281 ? -12.690 3.319 3.248 1.00 88.88 281 MET A O 1
ATOM 2124 N N . PRO A 1 282 ? -11.144 2.168 2.087 1.00 88.38 282 PRO A N 1
ATOM 2125 C CA . PRO A 1 282 ? -9.961 1.313 1.972 1.00 88.38 282 PRO A CA 1
ATOM 2126 C C . PRO A 1 282 ? -8.669 2.036 1.545 1.00 88.38 282 PRO A C 1
ATOM 2128 O O . PRO A 1 282 ? -7.594 1.464 1.660 1.00 88.38 282 PRO A O 1
ATOM 2131 N N . TYR A 1 283 ? -8.752 3.289 1.086 1.00 85.62 283 TYR A N 1
ATOM 2132 C CA . TYR A 1 283 ? -7.665 3.962 0.351 1.00 85.62 283 TYR A CA 1
ATOM 2133 C C . TYR A 1 283 ? -7.087 5.214 1.033 1.00 85.62 283 TYR A C 1
ATOM 2135 O O . TYR A 1 283 ? -6.218 5.888 0.478 1.00 85.62 283 TYR A O 1
ATOM 2143 N N . TRP A 1 284 ? -7.617 5.575 2.203 1.00 83.44 284 TRP A N 1
ATOM 2144 C CA . TRP A 1 284 ? -7.314 6.793 2.969 1.00 83.44 284 TRP A CA 1
ATOM 2145 C C . TRP A 1 284 ? -7.509 8.104 2.184 1.00 83.44 284 TRP A C 1
ATOM 2147 O O . TRP A 1 284 ? -6.915 9.148 2.463 1.00 83.44 284 TRP A O 1
ATOM 2157 N N . VAL A 1 285 ? -8.406 8.080 1.204 1.00 76.62 285 VAL A N 1
ATOM 2158 C CA . VAL A 1 285 ? -8.796 9.257 0.420 1.00 76.62 285 VAL A CA 1
ATOM 2159 C C . VAL A 1 285 ? -9.968 9.988 1.076 1.00 76.62 285 VAL A C 1
ATOM 2161 O O . VAL A 1 285 ? -10.734 9.391 1.838 1.00 76.62 285 VAL A O 1
ATOM 2164 N N . SER A 1 286 ? -10.090 11.292 0.812 1.00 67.19 286 SER A N 1
ATOM 2165 C CA . SER A 1 286 ? -11.256 12.061 1.243 1.00 67.19 286 SER A CA 1
ATOM 2166 C C . SER A 1 286 ? -12.443 11.754 0.349 1.00 67.19 286 SER A C 1
ATOM 2168 O O . SER A 1 286 ? -12.350 11.905 -0.864 1.00 67.19 286 SER A O 1
ATOM 2170 N N . THR A 1 287 ? -13.554 11.331 0.949 1.00 54.09 287 THR A N 1
ATOM 2171 C CA . THR A 1 287 ? -14.815 11.146 0.233 1.00 54.09 287 THR A CA 1
ATOM 2172 C C . THR A 1 287 ? -15.774 12.280 0.604 1.00 54.09 287 THR A C 1
ATOM 2174 O O . THR A 1 287 ? -16.300 12.337 1.718 1.00 54.09 287 THR A O 1
ATOM 2177 N N . ASN A 1 288 ? -15.968 13.210 -0.336 1.00 51.16 288 ASN A N 1
ATOM 2178 C CA . ASN A 1 288 ? -17.043 14.204 -0.399 1.00 51.16 288 ASN A CA 1
ATOM 2179 C C . ASN A 1 288 ? -17.193 15.083 0.851 1.00 51.16 288 ASN A C 1
ATOM 2181 O O . ASN A 1 288 ? -18.175 15.029 1.587 1.00 51.16 288 ASN A O 1
ATOM 2185 N N . THR A 1 289 ? -16.202 15.954 1.077 1.00 52.03 289 THR A N 1
ATOM 2186 C CA . THR A 1 289 ? -16.332 17.041 2.065 1.00 52.03 289 THR A CA 1
ATOM 2187 C C . THR A 1 289 ? -17.365 18.056 1.550 1.00 52.03 289 THR A C 1
ATOM 2189 O O . THR A 1 289 ? -17.068 18.799 0.610 1.00 52.03 289 THR A O 1
ATOM 2192 N N . PRO A 1 290 ? -18.578 18.145 2.133 1.00 42.38 290 PRO A N 1
ATOM 2193 C CA . PRO A 1 290 ? -19.630 18.972 1.553 1.00 42.38 290 PRO A CA 1
ATOM 2194 C C . PRO A 1 290 ? -19.255 20.457 1.615 1.00 42.38 290 PRO A C 1
ATOM 2196 O O . PRO A 1 290 ? -18.923 20.978 2.680 1.00 42.38 290 PRO A O 1
ATOM 2199 N N . GLY A 1 291 ? -19.327 21.144 0.472 1.00 47.25 291 GLY A N 1
ATOM 2200 C CA . GLY A 1 291 ? -19.163 22.599 0.366 1.00 47.25 291 GLY A CA 1
ATOM 2201 C C . GLY A 1 291 ? -17.732 23.118 0.178 1.00 47.25 291 GLY A C 1
ATOM 2202 O O . GLY A 1 291 ? -17.578 24.309 -0.073 1.00 47.25 291 GLY A O 1
ATOM 2203 N N . SER A 1 292 ? -16.697 22.273 0.258 1.00 50.28 292 SER A N 1
ATOM 2204 C CA . SER A 1 292 ? -15.317 22.684 -0.072 1.00 50.28 292 SER A CA 1
ATOM 2205 C C . SER A 1 292 ? -14.944 22.405 -1.527 1.00 50.28 292 SER A C 1
ATOM 2207 O O . SER A 1 292 ? -14.052 23.054 -2.067 1.00 50.28 292 SER A O 1
ATOM 2209 N N . GLY A 1 293 ? -15.618 21.430 -2.138 1.00 46.72 293 GLY A N 1
ATOM 2210 C CA . GLY A 1 293 ? -15.366 20.974 -3.494 1.00 46.72 293 GLY A CA 1
ATOM 2211 C C . GLY A 1 293 ? -13.987 20.383 -3.755 1.00 46.72 293 GLY A C 1
ATOM 2212 O O . GLY A 1 293 ? -13.448 20.464 -4.855 1.00 46.72 293 GLY A O 1
ATOM 2213 N N . MET A 1 294 ? -13.401 19.802 -2.716 1.00 50.28 294 MET A N 1
ATOM 2214 C CA . MET A 1 294 ? -12.060 19.241 -2.762 1.00 50.28 294 MET A CA 1
ATOM 2215 C C . MET A 1 294 ? -12.105 17.807 -2.245 1.00 50.28 294 MET A C 1
ATOM 2217 O O . MET A 1 294 ? -11.641 17.520 -1.137 1.00 50.28 294 MET A O 1
ATOM 2221 N N . ASP A 1 295 ? -12.638 16.908 -3.069 1.00 53.88 295 ASP A N 1
ATOM 2222 C CA . ASP A 1 295 ? -12.485 15.466 -2.879 1.00 53.88 295 ASP A CA 1
ATOM 2223 C C . ASP A 1 295 ? -11.090 15.091 -3.295 1.00 53.88 295 ASP A C 1
ATOM 2225 O O . ASP A 1 295 ? -10.770 14.863 -4.457 1.00 53.88 295 ASP A O 1
ATOM 2229 N N . THR A 1 296 ? -10.209 15.194 -2.311 1.00 56.75 296 THR A N 1
ATOM 2230 C CA . THR A 1 296 ? -8.791 15.065 -2.549 1.00 56.75 296 THR A CA 1
ATOM 2231 C C . THR A 1 296 ? -8.330 13.678 -2.125 1.00 56.75 296 THR A C 1
ATOM 2233 O O . THR A 1 296 ? -8.666 13.220 -1.026 1.00 56.75 296 THR A O 1
ATOM 2236 N N . PRO A 1 297 ? -7.508 13.004 -2.945 1.00 57.28 297 PRO A N 1
ATOM 2237 C CA . PRO A 1 297 ? -6.859 11.753 -2.576 1.00 57.28 297 PRO A CA 1
ATOM 2238 C C . PRO A 1 297 ? -5.711 12.005 -1.595 1.00 57.28 297 PRO A C 1
ATOM 2240 O O . PRO A 1 297 ? -4.544 11.725 -1.849 1.00 57.28 297 PRO A O 1
ATOM 2243 N N . THR A 1 298 ? -6.054 12.596 -0.458 1.00 65.81 298 THR A N 1
ATOM 2244 C CA . THR A 1 298 ? -5.146 13.237 0.488 1.00 65.81 298 THR A CA 1
ATOM 2245 C C . THR A 1 298 ? -4.028 12.336 0.978 1.00 65.81 298 THR A C 1
ATOM 2247 O O . THR A 1 298 ? -2.931 12.849 1.105 1.00 65.81 298 THR A O 1
ATOM 2250 N N . TRP A 1 299 ? -4.277 11.039 1.217 1.00 77.19 299 TRP A N 1
ATOM 2251 C CA . TRP A 1 299 ? -3.261 10.080 1.686 1.00 77.19 299 TRP A CA 1
ATOM 2252 C C . TRP A 1 299 ? -2.922 8.991 0.659 1.00 77.19 299 TRP A C 1
ATOM 2254 O O . TRP A 1 299 ? -2.182 8.069 0.992 1.00 77.19 299 TRP A O 1
ATOM 2264 N N . ARG A 1 300 ? -3.382 9.097 -0.601 1.00 77.50 300 ARG A N 1
ATOM 2265 C CA . ARG A 1 300 ? -3.103 8.086 -1.647 1.00 77.50 300 ARG A CA 1
ATOM 2266 C C . ARG A 1 300 ? -1.594 7.837 -1.818 1.00 77.50 300 ARG A C 1
ATOM 2268 O O . ARG A 1 300 ? -1.188 6.708 -2.049 1.00 77.50 300 ARG A O 1
ATOM 2275 N N . GLY A 1 301 ? -0.775 8.881 -1.655 1.00 72.62 301 GLY A N 1
ATOM 2276 C CA . GLY A 1 301 ? 0.691 8.818 -1.756 1.00 72.62 301 GLY A CA 1
ATOM 2277 C C . GLY A 1 301 ? 1.449 8.620 -0.446 1.00 72.62 301 GLY A C 1
ATOM 2278 O O . GLY A 1 301 ? 2.677 8.638 -0.469 1.00 72.62 301 GLY A O 1
ATOM 2279 N N . ALA A 1 302 ? 0.760 8.453 0.688 1.00 76.25 302 ALA A N 1
ATOM 2280 C CA . ALA A 1 302 ? 1.421 8.366 1.990 1.00 76.25 302 ALA A CA 1
ATOM 2281 C C . ALA A 1 302 ? 2.358 7.150 2.094 1.00 76.25 302 ALA A C 1
ATOM 2283 O O . ALA A 1 302 ? 3.388 7.236 2.756 1.00 76.25 302 ALA A O 1
ATOM 2284 N N . TYR A 1 303 ? 2.032 6.059 1.391 1.00 74.25 303 TYR A N 1
ATOM 2285 C CA . TYR A 1 303 ? 2.848 4.843 1.303 1.00 74.25 303 TYR A CA 1
ATOM 2286 C C . TYR A 1 303 ? 4.210 5.043 0.650 1.00 74.25 303 TYR A C 1
ATOM 2288 O O . TYR A 1 303 ? 5.110 4.235 0.852 1.00 74.25 303 TYR A O 1
ATOM 2296 N N . ASP A 1 304 ? 4.351 6.066 -0.184 1.00 73.12 304 ASP A N 1
ATOM 2297 C CA . ASP A 1 304 ? 5.583 6.331 -0.904 1.00 73.12 304 ASP A CA 1
ATOM 2298 C C . ASP A 1 304 ? 6.408 7.391 -0.154 1.00 73.12 304 ASP A C 1
ATOM 2300 O O . ASP A 1 304 ? 7.571 7.132 0.163 1.00 73.12 304 ASP A O 1
ATOM 2304 N N . ARG A 1 305 ? 5.805 8.557 0.156 1.00 68.69 305 ARG A N 1
ATOM 2305 C CA . ARG A 1 305 ? 6.417 9.661 0.918 1.00 68.69 305 ARG A CA 1
ATOM 2306 C C . ARG A 1 305 ? 5.390 10.503 1.667 1.00 68.69 305 ARG A C 1
ATOM 2308 O O . ARG A 1 305 ? 4.352 10.892 1.130 1.00 68.69 305 ARG A O 1
ATOM 2315 N N . PHE A 1 306 ? 5.735 10.911 2.886 1.00 62.72 306 PHE A N 1
ATOM 2316 C CA . PHE A 1 306 ? 4.840 11.719 3.720 1.00 62.72 306 PHE A CA 1
ATOM 2317 C C . PHE A 1 306 ? 4.614 13.156 3.202 1.00 62.72 306 PHE A C 1
ATOM 2319 O O . PHE A 1 306 ? 3.588 13.766 3.479 1.00 62.72 306 PHE A O 1
ATOM 2326 N N . LEU A 1 307 ? 5.543 13.736 2.439 1.00 58.88 307 LEU A N 1
ATOM 2327 C CA . LEU A 1 307 ? 5.531 15.174 2.115 1.00 58.88 307 LEU A CA 1
ATOM 2328 C C . LEU A 1 307 ? 4.621 15.590 0.942 1.00 58.88 307 LEU A C 1
ATOM 2330 O O . LEU A 1 307 ? 4.639 16.743 0.521 1.00 58.88 307 LEU A O 1
ATOM 2334 N N . ILE A 1 308 ? 3.798 14.674 0.433 1.00 55.88 308 ILE A N 1
ATOM 2335 C CA . ILE A 1 308 ? 2.939 14.883 -0.754 1.00 55.88 308 ILE A CA 1
ATOM 2336 C C . ILE A 1 308 ? 1.534 15.353 -0.376 1.00 55.88 308 ILE A C 1
ATOM 2338 O O . ILE A 1 308 ? 0.740 15.759 -1.228 1.00 55.88 308 ILE A O 1
ATOM 2342 N N . LEU A 1 309 ? 1.231 15.327 0.920 1.00 54.88 309 LEU A N 1
ATOM 2343 C CA . LEU A 1 309 ? -0.063 15.709 1.458 1.00 54.88 309 LEU A CA 1
ATOM 2344 C C . LEU A 1 309 ? -0.389 17.188 1.142 1.00 54.88 309 LEU A C 1
ATOM 2346 O O . LEU A 1 309 ? 0.518 17.992 0.909 1.00 54.88 309 LEU A O 1
ATOM 2350 N N . PRO A 1 310 ? -1.670 17.605 1.183 1.00 47.44 310 PRO A N 1
ATOM 2351 C CA . PRO A 1 310 ? -2.090 18.989 0.926 1.00 47.44 310 PRO A CA 1
ATOM 2352 C C . PRO A 1 310 ? -1.336 20.049 1.742 1.00 47.44 310 PRO A C 1
ATOM 2354 O O . PRO A 1 310 ? -1.248 21.198 1.320 1.00 47.44 310 PRO A O 1
ATOM 2357 N N . GLN A 1 311 ? -0.785 19.678 2.900 1.00 43.84 311 GLN A N 1
ATOM 2358 C CA . GLN A 1 311 ? 0.033 20.543 3.750 1.00 43.84 311 GLN A CA 1
ATOM 2359 C C . GLN A 1 311 ? 1.382 20.900 3.100 1.00 43.84 311 GLN A C 1
ATOM 2361 O O . GLN A 1 311 ? 1.932 21.956 3.395 1.00 43.84 311 GLN A O 1
ATOM 2366 N N . GLY A 1 312 ? 1.878 20.081 2.164 1.00 45.88 312 GLY A N 1
ATOM 2367 C CA . GLY A 1 312 ? 3.047 20.363 1.329 1.00 45.88 312 GLY A CA 1
ATOM 2368 C C . GLY A 1 312 ? 2.855 21.537 0.363 1.00 45.88 312 GLY A C 1
ATOM 2369 O O . GLY A 1 312 ? 3.834 22.152 -0.048 1.00 45.88 312 GLY A O 1
ATOM 2370 N N . ARG A 1 313 ? 1.602 21.921 0.063 1.00 48.34 313 ARG A N 1
ATOM 2371 C CA . ARG A 1 313 ? 1.263 23.063 -0.814 1.00 48.34 313 ARG A CA 1
ATOM 2372 C C . ARG A 1 313 ? 1.744 24.413 -0.273 1.00 48.34 313 ARG A C 1
ATOM 2374 O O . ARG A 1 313 ? 1.825 25.371 -1.032 1.00 48.34 313 ARG A O 1
ATOM 2381 N N . LEU A 1 314 ? 2.012 24.494 1.031 1.00 46.59 314 LEU A N 1
ATOM 2382 C CA . LEU A 1 314 ? 2.429 25.717 1.724 1.00 46.59 314 LEU A CA 1
ATOM 2383 C C . LEU A 1 314 ? 3.943 25.776 1.968 1.00 46.59 314 LEU A C 1
ATOM 2385 O O . LEU A 1 314 ? 4.445 26.778 2.476 1.00 46.59 314 LEU A O 1
ATOM 2389 N N . ASN A 1 315 ? 4.677 24.725 1.600 1.00 49.09 315 ASN A N 1
ATOM 2390 C CA . ASN A 1 315 ? 6.093 24.585 1.912 1.00 49.09 315 ASN A CA 1
ATOM 2391 C C . ASN A 1 315 ? 6.936 25.220 0.804 1.00 49.09 315 ASN A C 1
ATOM 2393 O O . ASN A 1 315 ? 7.654 24.547 0.069 1.00 49.09 315 ASN A O 1
ATOM 2397 N N . ILE A 1 316 ? 6.803 26.537 0.664 1.00 51.81 316 ILE A N 1
ATOM 2398 C CA . ILE A 1 316 ? 7.692 27.339 -0.172 1.00 51.81 316 ILE A CA 1
ATOM 2399 C C . ILE A 1 316 ? 9.098 27.210 0.427 1.00 51.81 316 ILE A C 1
ATOM 2401 O O . ILE A 1 316 ? 9.335 27.624 1.564 1.00 51.81 316 ILE A O 1
ATOM 2405 N N . ILE A 1 317 ? 10.025 26.621 -0.332 1.00 53.09 317 ILE A N 1
ATOM 2406 C CA . ILE A 1 317 ? 11.428 26.430 0.071 1.00 53.09 317 ILE A CA 1
ATOM 2407 C C . ILE A 1 317 ? 12.139 27.759 0.393 1.00 53.09 317 ILE A C 1
ATOM 2409 O O . ILE A 1 317 ? 13.145 27.759 1.096 1.00 53.09 317 ILE A O 1
ATOM 2413 N N . ASP A 1 318 ? 11.570 28.884 -0.052 1.00 51.50 318 ASP A N 1
ATOM 2414 C CA . ASP A 1 318 ? 12.084 30.237 0.183 1.00 51.50 318 ASP A CA 1
ATOM 2415 C C . ASP A 1 318 ? 11.898 30.742 1.624 1.00 51.50 318 ASP A C 1
ATOM 2417 O O . ASP A 1 318 ? 12.477 31.765 1.984 1.00 51.50 318 ASP A O 1
ATOM 2421 N N . PHE A 1 319 ? 11.137 30.053 2.486 1.00 58.19 319 PHE A N 1
ATOM 2422 C CA . PHE A 1 319 ? 11.194 30.353 3.920 1.00 58.19 319 PHE A CA 1
ATOM 2423 C C . PHE A 1 319 ? 12.396 29.649 4.556 1.00 58.19 319 PHE A C 1
ATOM 2425 O O . PHE A 1 319 ? 12.533 28.429 4.454 1.00 58.19 319 PHE A O 1
ATOM 2432 N N . ASP A 1 320 ? 13.204 30.395 5.320 1.00 65.06 320 ASP A N 1
ATOM 2433 C CA . ASP A 1 320 ? 14.414 29.905 6.008 1.00 65.06 320 ASP A CA 1
ATOM 2434 C C . ASP A 1 320 ? 14.209 28.604 6.801 1.00 65.06 320 ASP A C 1
ATOM 2436 O O . ASP A 1 320 ? 15.134 27.812 6.980 1.00 65.06 320 ASP A O 1
ATOM 2440 N N . PHE A 1 321 ? 12.994 28.365 7.295 1.00 65.31 321 PHE A N 1
ATOM 2441 C CA . PHE A 1 321 ? 12.635 27.110 7.942 1.00 65.31 321 PHE A CA 1
ATOM 2442 C C . PHE A 1 321 ? 12.664 25.906 6.982 1.00 65.31 321 PHE A C 1
ATOM 2444 O O . PHE A 1 321 ? 13.298 24.901 7.302 1.00 65.31 321 PHE A O 1
ATOM 2451 N N . TYR A 1 322 ? 12.014 25.995 5.817 1.00 65.06 322 TYR A N 1
ATOM 2452 C CA . TYR A 1 322 ? 11.972 24.900 4.840 1.00 65.06 322 TYR A CA 1
ATOM 2453 C C . TYR A 1 322 ? 13.321 24.697 4.163 1.00 65.06 322 TYR A C 1
ATOM 2455 O O . TYR A 1 322 ? 13.708 23.553 3.932 1.00 65.06 322 TYR A O 1
ATOM 2463 N N . ARG A 1 323 ? 14.079 25.780 3.949 1.00 69.31 323 ARG A N 1
ATOM 2464 C CA . ARG A 1 323 ? 15.472 25.702 3.509 1.00 69.31 323 ARG A CA 1
ATOM 2465 C C . ARG A 1 323 ? 16.316 24.833 4.445 1.00 69.31 323 ARG A C 1
ATOM 2467 O O . ARG A 1 323 ? 16.970 23.916 3.967 1.00 69.31 323 ARG A O 1
ATOM 2474 N N . ARG A 1 324 ? 16.251 25.051 5.766 1.00 72.50 324 ARG A N 1
ATOM 2475 C CA . ARG A 1 324 ? 16.989 24.220 6.742 1.00 72.50 324 ARG A CA 1
ATOM 2476 C C . ARG A 1 324 ? 16.580 22.747 6.690 1.00 72.50 324 ARG A C 1
ATOM 2478 O O . ARG A 1 324 ? 17.437 21.874 6.742 1.00 72.50 324 ARG A O 1
ATOM 2485 N N . VAL A 1 325 ? 15.284 22.455 6.559 1.00 70.44 325 VAL A N 1
ATOM 2486 C CA . VAL A 1 325 ? 14.793 21.068 6.422 1.00 70.44 325 VAL A CA 1
ATOM 2487 C C . VAL A 1 325 ? 15.301 20.419 5.127 1.00 70.44 325 VAL A C 1
ATOM 2489 O O . VAL A 1 325 ? 15.651 19.239 5.137 1.00 70.44 325 VAL A O 1
ATOM 2492 N N . ALA A 1 326 ? 15.366 21.179 4.031 1.00 69.19 326 ALA A N 1
ATOM 2493 C CA . ALA A 1 326 ? 15.912 20.719 2.757 1.00 69.19 326 ALA A CA 1
ATOM 2494 C C . ALA A 1 326 ? 17.433 20.484 2.826 1.00 69.19 326 ALA A C 1
ATOM 2496 O O . ALA A 1 326 ? 17.903 19.455 2.347 1.00 69.19 326 ALA A O 1
ATOM 2497 N N . GLU A 1 327 ? 18.189 21.376 3.475 1.00 75.88 327 GLU A N 1
ATOM 2498 C CA . GLU A 1 327 ? 19.635 21.228 3.715 1.00 75.88 327 GLU A CA 1
ATOM 2499 C C . GLU A 1 327 ? 19.959 19.997 4.588 1.00 75.88 327 GLU A C 1
ATOM 2501 O O . GLU A 1 327 ? 20.979 19.346 4.381 1.00 75.88 327 GLU A O 1
ATOM 2506 N N . GLU A 1 328 ? 19.067 19.618 5.513 1.00 76.94 328 GLU A N 1
ATOM 2507 C CA . GLU A 1 328 ? 19.162 18.381 6.310 1.00 76.94 328 GLU A CA 1
ATOM 2508 C C . GLU A 1 328 ? 18.734 17.105 5.550 1.00 76.94 328 GLU A C 1
ATOM 2510 O O . GLU A 1 328 ? 18.768 16.010 6.115 1.00 76.94 328 GLU A O 1
ATOM 2515 N N . GLY A 1 329 ? 18.303 17.213 4.288 1.00 71.38 329 GLY A N 1
ATOM 2516 C CA . GLY A 1 329 ? 17.874 16.070 3.477 1.00 71.38 329 GLY A CA 1
ATOM 2517 C C . GLY A 1 329 ? 16.460 15.555 3.774 1.00 71.38 329 GLY A C 1
ATOM 2518 O O . GLY A 1 329 ? 16.136 14.433 3.397 1.00 71.38 329 GLY A O 1
ATOM 2519 N N . ILE A 1 330 ? 15.608 16.359 4.421 1.00 75.06 330 ILE A N 1
ATOM 2520 C CA . ILE A 1 330 ? 14.183 16.072 4.671 1.00 75.06 330 ILE A CA 1
ATOM 2521 C C . ILE A 1 330 ? 13.950 14.712 5.374 1.00 75.06 330 ILE A C 1
ATOM 2523 O O . ILE A 1 330 ? 13.344 13.796 4.815 1.00 75.06 330 ILE A O 1
ATOM 2527 N N . PRO A 1 331 ? 14.382 14.549 6.637 1.00 80.62 331 PRO A N 1
ATOM 2528 C CA . PRO A 1 331 ? 14.067 13.353 7.419 1.00 80.62 331 PRO A CA 1
ATOM 2529 C C . PRO A 1 331 ? 12.552 13.256 7.681 1.00 80.62 331 PRO A C 1
ATOM 2531 O O . PRO A 1 331 ? 12.034 13.851 8.627 1.00 80.62 331 PRO A O 1
ATOM 2534 N N . GLU A 1 332 ? 11.823 12.495 6.861 1.00 79.62 332 GLU A N 1
ATOM 2535 C CA . GLU A 1 332 ? 10.352 12.542 6.801 1.00 79.62 332 GLU A CA 1
ATOM 2536 C C . GLU A 1 332 ? 9.663 12.283 8.147 1.00 79.62 332 GLU A C 1
ATOM 2538 O O . GLU A 1 332 ? 8.749 13.014 8.519 1.00 79.62 332 GLU A O 1
ATOM 2543 N N . ARG A 1 333 ? 10.148 11.325 8.949 1.00 84.31 333 ARG A N 1
ATOM 2544 C CA . ARG A 1 333 ? 9.589 11.074 10.290 1.00 84.31 333 ARG A CA 1
ATOM 2545 C C . ARG A 1 333 ? 9.812 12.249 11.254 1.00 84.31 333 ARG A C 1
ATOM 2547 O O . ARG A 1 333 ? 8.992 12.484 12.139 1.00 84.31 333 ARG A O 1
ATOM 2554 N N . LYS A 1 334 ? 10.908 13.006 11.112 1.00 81.62 334 LYS A N 1
ATOM 2555 C CA . LYS A 1 334 ? 11.150 14.237 11.892 1.00 81.62 334 LYS A CA 1
ATOM 2556 C C . LYS A 1 334 ? 10.164 15.325 11.461 1.00 81.62 334 LYS A C 1
ATOM 2558 O O . LYS A 1 334 ? 9.597 15.989 12.323 1.00 81.62 334 LYS A O 1
ATOM 2563 N N . VAL A 1 335 ? 9.912 15.453 10.155 1.00 78.69 335 VAL A N 1
ATOM 2564 C CA . VAL A 1 335 ? 8.897 16.366 9.599 1.00 78.69 335 VAL A CA 1
ATOM 2565 C C . VAL A 1 335 ? 7.492 15.983 10.078 1.00 78.69 335 VAL A C 1
ATOM 2567 O O . VAL A 1 335 ? 6.747 16.851 10.526 1.00 78.69 335 VAL A O 1
ATOM 2570 N N . TRP A 1 336 ? 7.156 14.690 10.088 1.00 81.31 336 TRP A N 1
ATOM 2571 C CA . TRP A 1 336 ? 5.915 14.165 10.663 1.00 81.31 336 TRP A CA 1
ATOM 2572 C C . TRP A 1 336 ? 5.746 14.590 12.121 1.00 81.31 336 TRP A C 1
ATOM 2574 O O . TRP A 1 336 ? 4.778 15.268 12.459 1.00 81.31 336 TRP A O 1
ATOM 2584 N N . LYS A 1 337 ? 6.722 14.278 12.982 1.00 81.56 337 LYS A N 1
ATOM 2585 C CA . LYS A 1 337 ? 6.696 14.660 14.405 1.00 81.56 337 LYS A CA 1
ATOM 2586 C C . LYS A 1 337 ? 6.554 16.170 14.594 1.00 81.56 337 LYS A C 1
ATOM 2588 O O . LYS A 1 337 ? 5.836 16.623 15.485 1.00 81.56 337 LYS A O 1
ATOM 2593 N N . PHE A 1 338 ? 7.220 16.949 13.747 1.00 77.00 338 PHE A N 1
ATOM 2594 C CA . PHE A 1 338 ? 7.128 18.402 13.761 1.00 77.00 338 PHE A CA 1
ATOM 2595 C C . PHE A 1 338 ? 5.725 18.906 13.390 1.00 77.00 338 PHE A C 1
ATOM 2597 O O . PHE A 1 338 ? 5.218 19.804 14.060 1.00 77.00 338 PHE A O 1
ATOM 2604 N N . SER A 1 339 ? 5.066 18.303 12.393 1.00 73.88 339 SER A N 1
ATOM 2605 C CA . SER A 1 339 ? 3.738 18.728 11.913 1.00 73.88 339 SER A CA 1
ATOM 2606 C C . SER A 1 339 ? 2.636 18.693 12.984 1.00 73.88 339 SER A C 1
ATOM 2608 O O . SER A 1 339 ? 1.649 19.417 12.873 1.00 73.88 339 SER A O 1
ATOM 2610 N N . TRP A 1 340 ? 2.847 17.948 14.074 1.00 72.25 340 TRP A N 1
ATOM 2611 C CA . TRP A 1 340 ? 1.949 17.874 15.234 1.00 72.25 340 TRP A CA 1
ATOM 2612 C C . TRP A 1 340 ? 2.486 18.613 16.465 1.00 72.25 340 TRP A C 1
ATOM 2614 O O . TRP A 1 340 ? 2.160 18.271 17.601 1.00 72.25 340 TRP A O 1
ATOM 2624 N N . GLY A 1 341 ? 3.354 19.610 16.271 1.00 71.38 341 GLY A N 1
ATOM 2625 C CA . GLY A 1 341 ? 3.934 20.394 17.364 1.00 71.38 341 GLY A CA 1
ATOM 2626 C C . GLY A 1 341 ? 4.763 19.553 18.339 1.00 71.38 341 GLY A C 1
ATOM 2627 O O . GLY A 1 341 ? 4.794 19.854 19.529 1.00 71.38 341 GLY A O 1
ATOM 2628 N N . GLY A 1 342 ? 5.377 18.463 17.862 1.00 69.44 342 GLY A N 1
ATOM 2629 C CA . GLY A 1 342 ? 6.189 17.558 18.680 1.00 69.44 342 GLY A CA 1
ATOM 2630 C C . GLY A 1 342 ? 5.396 16.609 19.583 1.00 69.44 342 GLY A C 1
ATOM 2631 O O . GLY A 1 342 ? 6.002 15.898 20.385 1.00 69.44 342 GLY A O 1
ATOM 2632 N N . ARG A 1 343 ? 4.060 16.560 19.474 1.00 78.06 343 ARG A N 1
ATOM 2633 C CA . ARG A 1 343 ? 3.223 15.645 20.264 1.00 78.06 343 ARG A CA 1
ATOM 2634 C C . ARG A 1 343 ? 3.498 14.192 19.868 1.00 78.06 343 ARG A C 1
ATOM 2636 O O . ARG A 1 343 ? 3.083 13.730 18.810 1.00 78.06 343 ARG A O 1
ATOM 2643 N N . SER A 1 344 ? 4.180 13.454 20.742 1.00 82.62 344 SER A N 1
ATOM 2644 C CA . SER A 1 344 ? 4.640 12.085 20.468 1.00 82.62 344 SER A CA 1
ATOM 2645 C C . SER A 1 344 ? 3.530 11.034 20.448 1.00 82.62 344 SER A C 1
ATOM 2647 O O . SER A 1 344 ? 3.718 9.989 19.833 1.00 82.62 344 SER A O 1
ATOM 2649 N N . ARG A 1 345 ? 2.370 11.304 21.066 1.00 83.50 345 ARG A N 1
ATOM 2650 C CA . ARG A 1 345 ? 1.239 10.361 21.104 1.00 83.50 345 ARG A CA 1
ATOM 2651 C C . ARG A 1 345 ? 0.790 9.932 19.707 1.00 83.50 345 ARG A C 1
ATOM 2653 O O . ARG A 1 345 ? 0.386 8.796 19.552 1.00 83.50 345 ARG A O 1
ATOM 2660 N N . PHE A 1 346 ? 0.849 10.818 18.713 1.00 85.19 346 PHE A N 1
ATOM 2661 C CA . PHE A 1 346 ? 0.400 10.520 17.349 1.00 85.19 346 PHE A CA 1
ATOM 2662 C C . PHE A 1 346 ? 1.515 9.955 16.448 1.00 85.19 346 PHE A C 1
ATOM 2664 O O . PHE A 1 346 ? 1.278 9.637 15.288 1.00 85.19 346 PHE A O 1
ATOM 2671 N N . ASP A 1 347 ? 2.739 9.786 16.966 1.00 88.56 347 ASP A N 1
ATOM 2672 C CA . ASP A 1 347 ? 3.857 9.201 16.215 1.00 88.56 347 ASP A CA 1
ATOM 2673 C C . ASP A 1 347 ? 3.605 7.769 15.692 1.00 88.56 347 ASP A C 1
ATOM 2675 O O . ASP A 1 347 ? 4.077 7.495 14.593 1.00 88.56 347 ASP A O 1
ATOM 2679 N N . PRO A 1 348 ? 2.868 6.866 16.379 1.00 92.12 348 PRO A N 1
ATOM 2680 C CA . PRO A 1 348 ? 2.587 5.511 15.879 1.00 92.12 348 PRO A CA 1
ATOM 2681 C C . PRO A 1 348 ? 1.851 5.454 14.530 1.00 92.12 348 PRO A C 1
ATOM 2683 O O . PRO A 1 348 ? 2.017 4.500 13.776 1.00 92.12 348 PRO A O 1
ATOM 2686 N N . VAL A 1 349 ? 1.115 6.505 14.152 1.00 90.81 349 VAL A N 1
ATOM 2687 C CA . VAL A 1 349 ? 0.488 6.627 12.818 1.00 90.81 349 VAL A CA 1
ATOM 2688 C C . VAL A 1 349 ? 1.530 6.592 11.692 1.00 90.81 349 VAL A C 1
ATOM 2690 O O . VAL A 1 349 ? 1.231 6.160 10.584 1.00 90.81 349 VAL A O 1
ATOM 2693 N N . TRP A 1 350 ? 2.775 6.994 11.962 1.00 91.00 350 TRP A N 1
ATOM 2694 C CA . TRP A 1 350 ? 3.874 6.825 11.013 1.00 91.00 350 TRP A CA 1
ATOM 2695 C C . TRP A 1 350 ? 4.090 5.350 10.653 1.00 91.00 350 TRP A C 1
ATOM 2697 O O . TRP A 1 350 ? 4.259 5.009 9.486 1.00 91.00 350 TRP A O 1
ATOM 2707 N N . ASP A 1 351 ? 4.065 4.470 11.653 1.00 93.69 351 ASP A N 1
ATOM 2708 C CA . ASP A 1 351 ? 4.278 3.037 11.464 1.00 93.69 351 ASP A CA 1
ATOM 2709 C C . ASP A 1 351 ? 3.041 2.383 10.813 1.00 93.69 351 ASP A C 1
ATOM 2711 O O . ASP A 1 351 ? 3.198 1.534 9.940 1.00 93.69 351 ASP A O 1
ATOM 2715 N N . MET A 1 352 ? 1.825 2.878 11.101 1.00 93.94 352 MET A N 1
ATOM 2716 C CA . MET A 1 352 ? 0.601 2.514 10.361 1.00 93.94 352 MET A CA 1
ATOM 2717 C C . MET A 1 352 ? 0.756 2.730 8.850 1.00 93.94 352 MET A C 1
ATOM 2719 O O . MET A 1 352 ? 0.394 1.858 8.068 1.00 93.94 352 MET A O 1
ATOM 2723 N N . VAL A 1 353 ? 1.299 3.872 8.420 1.00 90.56 353 VAL A N 1
ATOM 2724 C CA . VAL A 1 353 ? 1.481 4.174 6.988 1.00 90.56 353 VAL A CA 1
ATOM 2725 C C . VAL A 1 353 ? 2.520 3.255 6.342 1.00 90.56 353 VAL A C 1
ATOM 2727 O O . VAL A 1 353 ? 2.348 2.837 5.201 1.00 90.56 353 VAL A O 1
ATOM 2730 N N . LEU A 1 354 ? 3.607 2.948 7.054 1.00 91.38 354 LEU A N 1
ATOM 2731 C CA . LEU A 1 354 ? 4.709 2.152 6.509 1.00 91.38 354 LEU A CA 1
ATOM 2732 C C . LEU A 1 354 ? 4.421 0.646 6.480 1.00 91.38 354 LEU A C 1
ATOM 2734 O O . LEU A 1 354 ? 4.999 -0.064 5.653 1.00 91.38 354 LEU A O 1
ATOM 2738 N N . GLU A 1 355 ? 3.574 0.155 7.383 1.00 95.06 355 GLU A N 1
ATOM 2739 C CA . GLU A 1 355 ? 3.263 -1.271 7.534 1.00 95.06 355 GLU A CA 1
ATOM 2740 C C . GLU A 1 355 ? 1.849 -1.647 7.069 1.00 95.06 355 GLU A C 1
ATOM 2742 O O . GLU A 1 355 ? 1.597 -2.813 6.754 1.00 95.06 355 GLU A O 1
ATOM 2747 N N . GLY A 1 356 ? 0.922 -0.689 7.002 1.00 93.94 356 GLY A N 1
ATOM 2748 C CA . GLY A 1 356 ? -0.424 -0.907 6.485 1.00 93.94 356 GLY A CA 1
ATOM 2749 C C . GLY A 1 356 ? -0.377 -1.384 5.039 1.00 93.94 356 GLY A C 1
ATOM 2750 O O . GLY A 1 356 ? 0.353 -0.839 4.214 1.00 93.94 356 GLY A O 1
ATOM 2751 N N . SER A 1 357 ? -1.138 -2.425 4.725 1.00 91.69 357 SER A N 1
ATOM 2752 C CA . SER A 1 357 ? -1.181 -2.996 3.387 1.00 91.69 357 SER A CA 1
ATOM 2753 C C . SER A 1 357 ? -2.471 -2.627 2.674 1.00 91.69 357 SER A C 1
ATOM 2755 O O . SER A 1 357 ? -3.567 -2.738 3.220 1.00 91.69 357 SER A O 1
ATOM 2757 N N . THR A 1 358 ? -2.326 -2.241 1.409 1.00 88.56 358 THR A N 1
ATOM 2758 C CA . THR A 1 358 ? -3.419 -2.095 0.449 1.00 88.56 358 THR A CA 1
ATOM 2759 C C . THR A 1 358 ? -3.038 -2.862 -0.806 1.00 88.56 358 THR A C 1
ATOM 2761 O O . THR A 1 358 ? -2.666 -2.249 -1.798 1.00 88.56 358 THR A O 1
ATOM 2764 N N . GLY A 1 359 ? -3.092 -4.199 -0.773 1.00 90.12 359 GLY A N 1
ATOM 2765 C CA . GLY A 1 359 ? -2.919 -5.007 -1.991 1.00 90.12 359 GLY A CA 1
ATOM 2766 C C . GLY A 1 359 ? -2.045 -6.249 -1.881 1.00 90.12 359 GLY A C 1
ATOM 2767 O O . GLY A 1 359 ? -2.177 -7.152 -2.709 1.00 90.12 359 GLY A O 1
ATOM 2768 N N . PHE A 1 360 ? -1.166 -6.329 -0.876 1.00 92.25 360 PHE A N 1
ATOM 2769 C CA . PHE A 1 360 ? -0.084 -7.321 -0.879 1.00 92.25 360 PHE A CA 1
ATOM 2770 C C . PHE A 1 360 ? 0.222 -7.910 0.493 1.00 92.25 360 PHE A C 1
ATOM 2772 O O . PHE A 1 360 ? 0.074 -7.253 1.520 1.00 92.25 360 PHE A O 1
ATOM 2779 N N . SER A 1 361 ? 0.737 -9.136 0.490 1.00 93.62 361 SER A N 1
ATOM 2780 C CA . SER A 1 361 ? 1.412 -9.696 1.657 1.00 93.62 361 SER A CA 1
ATOM 2781 C C . SER A 1 361 ? 2.777 -9.030 1.866 1.00 93.62 361 SER A C 1
ATOM 2783 O O . SER A 1 361 ? 3.476 -8.733 0.894 1.00 93.62 361 SER A O 1
ATOM 2785 N N . GLY A 1 362 ? 3.210 -8.875 3.120 1.00 94.12 362 GLY A N 1
ATOM 2786 C CA . GLY A 1 362 ? 4.576 -8.447 3.453 1.00 94.12 362 GLY A CA 1
ATOM 2787 C C . GLY A 1 362 ? 5.685 -9.392 2.957 1.00 94.12 362 GLY A C 1
ATOM 2788 O O . GLY A 1 362 ? 6.852 -8.996 2.879 1.00 94.12 362 GLY A O 1
ATOM 2789 N N . SER A 1 363 ? 5.331 -10.624 2.576 1.00 94.56 363 SER A N 1
ATOM 2790 C CA . SER A 1 363 ? 6.240 -11.626 1.996 1.00 94.56 363 SER A CA 1
ATOM 2791 C C . SER A 1 363 ? 6.545 -11.397 0.513 1.00 94.56 363 SER A C 1
ATOM 2793 O O . SER A 1 363 ? 7.471 -12.004 -0.028 1.00 94.56 363 SER A O 1
ATOM 2795 N N . LEU A 1 364 ? 5.767 -10.556 -0.174 1.00 94.62 364 LEU A N 1
ATOM 2796 C CA . LEU A 1 364 ? 5.956 -10.290 -1.596 1.00 94.62 364 LEU A CA 1
ATOM 2797 C C . LEU A 1 364 ? 7.324 -9.651 -1.863 1.00 94.62 364 LEU A C 1
ATOM 2799 O O . LEU A 1 364 ? 7.731 -8.706 -1.190 1.00 94.62 364 LEU A O 1
ATOM 2803 N N . GLY A 1 365 ? 8.022 -10.152 -2.881 1.00 93.69 365 GLY A N 1
ATOM 2804 C CA . GLY A 1 365 ? 9.324 -9.644 -3.306 1.00 93.69 365 GLY A CA 1
ATOM 2805 C C . GLY A 1 365 ? 10.459 -9.948 -2.328 1.00 93.69 365 GLY A C 1
ATOM 2806 O O . GLY A 1 365 ? 11.597 -9.569 -2.592 1.00 93.69 365 GLY A O 1
ATOM 2807 N N . ARG A 1 366 ? 10.185 -10.636 -1.211 1.00 95.69 366 ARG A N 1
ATOM 2808 C CA . ARG A 1 366 ? 11.224 -11.104 -0.293 1.00 95.69 366 ARG A CA 1
ATOM 2809 C C . ARG A 1 366 ? 11.977 -12.264 -0.929 1.00 95.69 366 ARG A C 1
ATOM 2811 O O . ARG A 1 366 ? 11.375 -13.112 -1.594 1.00 95.69 366 ARG A O 1
ATOM 2818 N N . GLN A 1 367 ? 13.292 -12.264 -0.732 1.00 96.88 367 GLN A N 1
ATOM 2819 C CA . GLN A 1 367 ? 14.202 -13.197 -1.377 1.00 96.88 367 GLN A CA 1
ATOM 2820 C C . GLN A 1 367 ? 15.198 -13.776 -0.384 1.00 96.88 367 GLN A C 1
ATOM 2822 O O . GLN A 1 367 ? 15.741 -13.047 0.443 1.00 96.88 367 GLN A O 1
ATOM 2827 N N . VAL A 1 368 ? 15.477 -15.068 -0.518 1.00 97.56 368 VAL A N 1
ATOM 2828 C CA . VAL A 1 368 ? 16.561 -15.753 0.190 1.00 97.56 368 VAL A CA 1
ATOM 2829 C C . VAL A 1 368 ? 17.333 -16.615 -0.797 1.00 97.56 368 VAL A C 1
ATOM 2831 O O . VAL A 1 368 ? 16.740 -17.290 -1.634 1.00 97.56 368 VAL A O 1
ATOM 2834 N N . THR A 1 369 ? 18.661 -16.583 -0.723 1.00 98.00 369 THR A N 1
ATOM 2835 C CA . THR A 1 369 ? 19.518 -17.443 -1.544 1.00 98.00 369 THR A CA 1
ATOM 2836 C C . THR A 1 369 ? 20.074 -18.558 -0.681 1.00 98.00 369 THR A C 1
ATOM 2838 O O . THR A 1 369 ? 20.752 -18.278 0.301 1.00 98.00 369 THR A O 1
ATOM 2841 N N . ILE A 1 370 ? 19.827 -19.809 -1.066 1.00 97.62 370 ILE A N 1
ATOM 2842 C CA . ILE A 1 370 ? 20.361 -20.998 -0.398 1.00 97.62 370 ILE A CA 1
ATOM 2843 C C . ILE A 1 370 ? 21.600 -21.481 -1.150 1.00 97.62 370 ILE A C 1
ATOM 2845 O O . ILE A 1 370 ? 21.543 -21.759 -2.349 1.00 97.62 370 ILE A O 1
ATOM 2849 N N . ASN A 1 371 ? 22.721 -21.541 -0.438 1.00 96.38 371 ASN A N 1
ATOM 2850 C CA . ASN A 1 371 ? 24.008 -22.100 -0.844 1.00 96.38 371 ASN A CA 1
ATOM 2851 C C . ASN A 1 371 ? 24.759 -22.576 0.419 1.00 96.38 371 ASN A C 1
ATOM 2853 O O . ASN A 1 371 ? 24.253 -22.428 1.529 1.00 96.38 371 ASN A O 1
ATOM 2857 N N . SER A 1 372 ? 25.979 -23.095 0.273 1.00 95.69 372 SER A N 1
ATOM 2858 C CA . SER A 1 372 ? 26.774 -23.629 1.392 1.00 95.69 372 SER A CA 1
ATOM 2859 C C . SER A 1 372 ? 27.040 -22.653 2.550 1.00 95.69 372 SER A C 1
ATOM 2861 O O . SER A 1 372 ? 27.463 -23.090 3.612 1.00 95.69 372 SER A O 1
ATOM 2863 N N . SER A 1 373 ? 26.878 -21.342 2.347 1.00 94.88 373 SER A N 1
ATOM 2864 C CA . SER A 1 373 ? 27.099 -20.312 3.373 1.00 94.88 373 SER A CA 1
ATOM 2865 C C . SER A 1 373 ? 25.824 -19.840 4.074 1.00 94.88 373 SER A C 1
ATOM 2867 O O . SER A 1 373 ? 25.919 -19.187 5.107 1.00 94.88 373 SER A O 1
ATOM 2869 N N . THR A 1 374 ? 24.643 -20.149 3.532 1.00 96.38 374 THR A N 1
ATOM 2870 C CA . THR A 1 374 ? 23.353 -19.648 4.042 1.00 96.38 374 THR A CA 1
ATOM 2871 C C . THR A 1 374 ? 22.446 -20.738 4.603 1.00 96.38 374 THR A C 1
ATOM 2873 O O . THR A 1 374 ? 21.454 -20.425 5.252 1.00 96.38 374 THR A O 1
ATOM 2876 N N . THR A 1 375 ? 22.785 -22.013 4.416 1.00 94.38 375 THR A N 1
ATOM 2877 C CA . THR A 1 375 ? 22.056 -23.159 4.992 1.00 94.38 375 THR A CA 1
ATOM 2878 C C . THR A 1 375 ? 22.031 -23.147 6.523 1.00 94.38 375 THR A C 1
ATOM 2880 O O . THR A 1 375 ? 21.033 -23.545 7.119 1.00 94.38 375 THR A O 1
ATOM 2883 N N . GLU A 1 376 ? 23.088 -22.648 7.169 1.00 93.00 376 GLU A N 1
ATOM 2884 C CA . GLU A 1 376 ? 23.187 -22.513 8.633 1.00 93.00 376 GLU A CA 1
ATOM 2885 C C . GLU A 1 376 ? 22.880 -21.088 9.138 1.00 93.00 376 GLU A C 1
ATOM 2887 O O . GLU A 1 376 ? 22.888 -20.838 10.343 1.00 93.00 376 GLU A O 1
ATOM 2892 N N . ASP A 1 377 ? 22.586 -20.142 8.239 1.00 95.94 377 ASP A N 1
ATOM 2893 C CA . ASP A 1 377 ? 22.286 -18.757 8.609 1.00 95.94 377 ASP A CA 1
ATOM 2894 C C . ASP A 1 377 ? 20.867 -18.638 9.184 1.00 95.94 377 ASP A C 1
ATOM 2896 O O . ASP A 1 377 ? 19.878 -19.029 8.558 1.00 95.94 377 ASP A O 1
ATOM 2900 N N . SER A 1 378 ? 20.749 -18.093 10.395 1.00 95.25 378 SER A N 1
ATOM 2901 C CA . SER A 1 378 ? 19.473 -18.046 11.116 1.00 95.25 378 SER A CA 1
ATOM 2902 C C . SER A 1 378 ? 18.442 -17.149 10.432 1.00 95.25 378 SER A C 1
ATOM 2904 O O . SER A 1 378 ? 17.269 -17.513 10.375 1.00 95.25 378 SER A O 1
ATOM 2906 N N . LEU A 1 379 ? 18.869 -16.013 9.871 1.00 94.44 379 LEU A N 1
ATOM 2907 C CA . LEU A 1 379 ? 17.980 -15.088 9.167 1.00 94.44 379 LEU A CA 1
ATOM 2908 C C . LEU A 1 379 ? 17.467 -15.691 7.855 1.00 94.44 379 LEU A C 1
ATOM 2910 O O . LEU A 1 379 ? 16.285 -15.567 7.543 1.00 94.44 379 LEU A O 1
ATOM 2914 N N . SER A 1 380 ? 18.337 -16.358 7.096 1.00 95.38 380 SER A N 1
ATOM 2915 C CA . SER A 1 380 ? 17.969 -17.048 5.856 1.00 95.38 380 SER A CA 1
ATOM 2916 C C . SER A 1 380 ? 16.938 -18.146 6.115 1.00 95.38 380 SER A C 1
ATOM 2918 O O . SER A 1 380 ? 15.947 -18.243 5.390 1.00 95.38 380 SER A O 1
ATOM 2920 N N . ASN A 1 381 ? 17.132 -18.931 7.176 1.00 95.06 381 ASN A N 1
ATOM 2921 C CA . ASN A 1 381 ? 16.198 -19.982 7.572 1.00 95.06 381 ASN A CA 1
ATOM 2922 C C . ASN A 1 381 ? 14.844 -19.423 8.028 1.00 95.06 381 ASN A C 1
ATOM 2924 O O . ASN A 1 381 ? 13.811 -19.880 7.541 1.00 95.06 381 ASN A O 1
ATOM 2928 N N . ASP A 1 382 ? 14.840 -18.396 8.881 1.00 95.56 382 ASP A N 1
ATOM 2929 C CA . ASP A 1 382 ? 13.603 -17.748 9.335 1.00 95.56 382 ASP A CA 1
ATOM 2930 C C . ASP A 1 382 ? 12.823 -17.106 8.171 1.00 95.56 382 ASP A C 1
ATOM 2932 O O . ASP A 1 382 ? 11.599 -17.229 8.067 1.00 95.56 382 ASP A O 1
ATOM 2936 N N . LEU A 1 383 ? 13.534 -16.494 7.218 1.00 96.12 383 LEU A N 1
ATOM 2937 C CA . LEU A 1 383 ? 12.917 -15.937 6.019 1.00 96.12 383 LEU A CA 1
ATOM 2938 C C . LEU A 1 383 ? 12.328 -17.026 5.112 1.00 96.12 383 LEU A C 1
ATOM 2940 O O . LEU A 1 383 ? 11.220 -16.853 4.598 1.00 96.12 383 LEU A O 1
ATOM 2944 N N . LEU A 1 384 ? 13.034 -18.144 4.911 1.00 96.56 384 LEU A N 1
ATOM 2945 C CA . LEU A 1 384 ? 12.517 -19.262 4.119 1.00 96.56 384 LEU A CA 1
ATOM 2946 C C . LEU A 1 384 ? 11.286 -19.896 4.783 1.00 96.56 384 LEU A C 1
ATOM 2948 O O . LEU A 1 384 ? 10.309 -20.179 4.091 1.00 96.56 384 LEU A O 1
ATOM 2952 N N . ASP A 1 385 ? 11.282 -20.032 6.112 1.00 95.75 385 ASP A N 1
ATOM 2953 C CA . ASP A 1 385 ? 10.125 -20.493 6.888 1.00 95.75 385 ASP A CA 1
ATOM 2954 C C . ASP A 1 385 ? 8.905 -19.601 6.686 1.00 95.75 385 ASP A C 1
ATOM 2956 O O . ASP A 1 385 ? 7.800 -20.089 6.422 1.00 95.75 385 ASP A O 1
ATOM 2960 N N . ALA A 1 386 ? 9.089 -18.285 6.770 1.00 95.88 386 ALA A N 1
ATOM 2961 C CA . ALA A 1 386 ? 8.005 -17.341 6.553 1.00 95.88 386 ALA A CA 1
ATOM 2962 C C . ALA A 1 386 ? 7.503 -17.348 5.101 1.00 95.88 386 ALA A C 1
ATOM 2964 O O . ALA A 1 386 ? 6.294 -17.248 4.871 1.00 95.88 386 ALA A O 1
ATOM 2965 N N . LEU A 1 387 ? 8.398 -17.500 4.121 1.00 97.25 387 LEU A N 1
ATOM 2966 C CA . LEU A 1 387 ? 8.050 -17.604 2.702 1.00 97.25 387 LEU A CA 1
ATOM 2967 C C . LEU A 1 387 ? 7.270 -18.886 2.390 1.00 97.25 387 LEU A C 1
ATOM 2969 O O . LEU A 1 387 ? 6.243 -18.824 1.712 1.00 97.25 387 LEU A O 1
ATOM 2973 N N . GLU A 1 388 ? 7.717 -20.036 2.893 1.00 97.12 388 GLU A N 1
ATOM 2974 C CA . GLU A 1 388 ? 7.023 -21.315 2.721 1.00 97.12 388 GLU A CA 1
ATOM 2975 C C . GLU A 1 388 ? 5.654 -21.301 3.400 1.00 97.12 388 GLU A C 1
ATOM 2977 O O . GLU A 1 388 ? 4.660 -21.701 2.788 1.00 97.12 388 GLU A O 1
ATOM 2982 N N . ARG A 1 389 ? 5.567 -20.755 4.621 1.00 95.75 389 ARG A N 1
ATOM 2983 C CA . ARG A 1 389 ? 4.290 -20.563 5.320 1.00 95.75 389 ARG A CA 1
ATOM 2984 C C . ARG A 1 389 ? 3.349 -19.686 4.501 1.00 95.75 389 ARG A C 1
ATOM 2986 O O . ARG A 1 389 ? 2.228 -20.098 4.217 1.00 95.75 389 ARG A O 1
ATOM 2993 N N . SER A 1 390 ? 3.815 -18.529 4.048 1.00 95.25 390 SER A N 1
ATOM 2994 C CA . SER A 1 390 ? 3.007 -17.598 3.252 1.00 95.25 390 SER A CA 1
ATOM 2995 C C . SER A 1 390 ? 2.552 -18.218 1.928 1.00 95.25 390 SER A C 1
ATOM 2997 O O . SER A 1 390 ? 1.408 -18.035 1.515 1.00 95.25 390 SER A O 1
ATOM 2999 N N . SER A 1 391 ? 3.408 -19.020 1.291 1.00 95.94 391 SER A N 1
ATOM 3000 C CA . SER A 1 391 ? 3.056 -19.804 0.103 1.00 95.94 391 SER A CA 1
ATOM 3001 C C . SER A 1 391 ? 1.996 -20.868 0.405 1.00 95.94 391 SER A C 1
ATOM 3003 O O . SER A 1 391 ? 1.013 -20.990 -0.324 1.00 95.94 391 SER A O 1
ATOM 3005 N N . SER A 1 392 ? 2.117 -21.584 1.528 1.00 94.94 392 SER A N 1
ATOM 3006 C CA . SER A 1 392 ? 1.120 -22.574 1.970 1.00 94.94 392 SER A CA 1
ATOM 3007 C C . SER A 1 392 ? -0.247 -21.951 2.276 1.00 94.94 392 SER A C 1
ATOM 3009 O O . SER A 1 392 ? -1.297 -22.550 2.033 1.00 94.94 392 SER A O 1
ATOM 3011 N N . GLU A 1 393 ? -0.249 -20.703 2.743 1.00 93.88 393 GLU A N 1
ATOM 3012 C CA . GLU A 1 393 ? -1.458 -19.915 2.953 1.00 93.88 393 GLU A CA 1
ATOM 3013 C C . GLU A 1 393 ? -2.031 -19.378 1.622 1.00 93.88 393 GLU A C 1
ATOM 3015 O O . GLU A 1 393 ? -3.215 -19.046 1.541 1.00 93.88 393 GLU A O 1
ATOM 3020 N N . GLY A 1 394 ? -1.256 -19.395 0.536 1.00 92.56 394 GLY A N 1
ATOM 3021 C CA . GLY A 1 394 ? -1.632 -18.866 -0.778 1.00 92.56 394 GLY A CA 1
ATOM 3022 C C . GLY A 1 394 ? -1.421 -17.356 -0.914 1.00 92.56 394 GLY A C 1
ATOM 3023 O O . GLY A 1 394 ? -1.903 -16.756 -1.874 1.00 92.56 394 GLY A O 1
ATOM 3024 N N . ALA A 1 395 ? -0.706 -16.739 0.030 1.00 93.38 395 ALA A N 1
ATOM 3025 C CA . ALA A 1 395 ? -0.417 -15.309 0.038 1.00 93.38 395 ALA A CA 1
ATOM 3026 C C . ALA A 1 395 ? 0.562 -14.895 -1.071 1.00 93.38 395 ALA A C 1
ATOM 3028 O O . ALA A 1 395 ? 0.481 -13.787 -1.599 1.00 93.38 395 ALA A O 1
ATOM 3029 N N . VAL A 1 396 ? 1.486 -15.789 -1.424 1.00 95.38 396 VAL A N 1
ATOM 3030 C CA . VAL A 1 396 ? 2.477 -15.617 -2.494 1.00 95.38 396 VAL A CA 1
ATOM 3031 C C . VAL A 1 396 ? 2.674 -16.938 -3.231 1.00 95.38 396 VAL A C 1
ATOM 3033 O O . VAL A 1 396 ? 2.361 -18.001 -2.703 1.00 95.38 396 VAL A O 1
ATOM 3036 N N . VAL A 1 397 ? 3.242 -16.881 -4.432 1.00 95.31 397 VAL A N 1
ATOM 3037 C CA . VAL A 1 397 ? 3.830 -18.055 -5.087 1.00 95.31 397 VAL A CA 1
ATOM 3038 C C . VAL A 1 397 ? 5.313 -18.079 -4.744 1.00 95.31 397 VAL A C 1
ATOM 3040 O O . VAL A 1 397 ? 6.049 -17.180 -5.142 1.00 95.31 397 VAL A O 1
ATOM 3043 N N . LEU A 1 398 ? 5.773 -19.087 -4.004 1.00 97.31 398 LEU A N 1
ATOM 3044 C CA . LEU A 1 398 ? 7.200 -19.239 -3.720 1.00 97.31 398 LEU A CA 1
ATOM 3045 C C . LEU A 1 398 ? 7.889 -20.012 -4.849 1.00 97.31 398 LEU A C 1
ATOM 3047 O O . LEU A 1 398 ? 7.627 -21.200 -5.045 1.00 97.31 398 LEU A O 1
ATOM 3051 N N . GLN A 1 399 ? 8.783 -19.334 -5.568 1.00 96.56 399 GLN A N 1
ATOM 3052 C CA . GLN A 1 399 ? 9.568 -19.911 -6.660 1.00 96.56 399 GLN A CA 1
ATOM 3053 C C . GLN A 1 399 ? 11.062 -19.731 -6.398 1.00 96.56 399 GLN A C 1
ATOM 3055 O O . GLN A 1 399 ? 11.500 -18.632 -6.064 1.00 96.56 399 GLN A O 1
ATOM 3060 N N . ALA A 1 400 ? 11.841 -20.787 -6.607 1.00 96.81 400 ALA A N 1
ATOM 3061 C CA . ALA A 1 400 ? 13.293 -20.764 -6.607 1.00 96.81 400 ALA A CA 1
ATOM 3062 C C . ALA A 1 400 ? 13.825 -20.795 -8.041 1.00 96.81 400 ALA A C 1
ATOM 3064 O O . ALA A 1 400 ? 13.475 -21.683 -8.818 1.00 96.81 400 ALA A O 1
ATOM 3065 N N . GLU A 1 401 ? 14.696 -19.854 -8.379 1.00 95.69 401 GLU A N 1
ATOM 3066 C CA . GLU A 1 401 ? 15.499 -19.898 -9.601 1.00 95.69 401 GLU A CA 1
ATOM 3067 C C . GLU A 1 401 ? 16.940 -20.209 -9.214 1.00 95.69 401 GLU A C 1
ATOM 3069 O O . GLU A 1 401 ? 17.508 -19.554 -8.338 1.00 95.69 401 GLU A O 1
ATOM 3074 N N . GLY A 1 402 ? 17.529 -21.235 -9.822 1.00 94.75 402 GLY A N 1
ATOM 3075 C CA . GLY A 1 402 ? 18.828 -21.718 -9.377 1.00 94.75 402 GLY A CA 1
ATOM 3076 C C . GLY A 1 402 ? 19.571 -22.585 -10.376 1.00 94.75 402 GLY A C 1
ATOM 3077 O O . GLY A 1 402 ? 19.159 -22.781 -11.521 1.00 94.75 402 GLY A O 1
ATOM 3078 N N . LEU A 1 403 ? 20.698 -23.109 -9.909 1.00 95.00 403 LEU A N 1
ATOM 3079 C CA . LEU A 1 403 ? 21.586 -24.011 -10.624 1.00 95.00 403 LEU A CA 1
ATOM 3080 C C . LEU A 1 403 ? 21.808 -25.261 -9.777 1.00 95.00 403 LEU A C 1
ATOM 3082 O O . LEU A 1 403 ? 22.211 -25.164 -8.619 1.00 95.00 403 LEU A O 1
ATOM 3086 N N . ILE A 1 404 ? 21.601 -26.430 -10.376 1.00 93.56 404 ILE A N 1
ATOM 3087 C CA . ILE A 1 404 ? 22.100 -27.703 -9.852 1.00 93.56 404 ILE A CA 1
ATOM 3088 C C . ILE A 1 404 ? 23.417 -28.009 -10.562 1.00 93.56 404 ILE A C 1
ATOM 3090 O O . ILE A 1 404 ? 23.481 -27.960 -11.790 1.00 93.56 404 ILE A O 1
ATOM 3094 N N . ILE A 1 405 ? 24.468 -28.307 -9.803 1.00 93.12 405 ILE A N 1
ATOM 3095 C CA . ILE A 1 405 ? 25.812 -28.562 -10.323 1.00 93.12 405 ILE A CA 1
ATOM 3096 C C . ILE A 1 405 ? 26.092 -30.065 -10.244 1.00 93.12 405 ILE A C 1
ATOM 3098 O O . ILE A 1 405 ? 26.147 -30.664 -9.166 1.00 93.12 405 ILE A O 1
ATOM 3102 N N . GLU A 1 406 ? 26.284 -30.672 -11.411 1.00 87.25 406 GLU A N 1
ATOM 3103 C CA . GLU A 1 406 ? 26.606 -32.088 -11.590 1.00 87.25 406 GLU A CA 1
ATOM 3104 C C . GLU A 1 406 ? 27.864 -32.189 -12.461 1.00 87.25 406 GLU A C 1
ATOM 3106 O O . GLU A 1 406 ? 27.937 -31.575 -13.523 1.00 87.25 406 GLU A O 1
ATOM 3111 N N . GLU A 1 407 ? 28.889 -32.911 -11.992 1.00 84.50 407 GLU A N 1
ATOM 3112 C CA . GLU A 1 407 ? 30.155 -33.115 -12.729 1.00 84.50 407 GLU A CA 1
ATOM 3113 C C . GLU A 1 407 ? 30.824 -31.806 -13.215 1.00 84.50 407 GLU A C 1
ATOM 3115 O O . GLU A 1 407 ? 31.421 -31.742 -14.289 1.00 84.50 407 GLU A O 1
ATOM 3120 N N . GLY A 1 408 ? 30.697 -30.724 -12.437 1.00 81.50 408 GLY A N 1
ATOM 3121 C CA . GLY A 1 408 ? 31.244 -29.406 -12.783 1.00 81.50 408 GLY A CA 1
ATOM 3122 C C . GLY A 1 408 ? 30.447 -28.632 -13.841 1.00 81.50 408 GLY A C 1
ATOM 3123 O O . GLY A 1 408 ? 30.880 -27.560 -14.261 1.00 81.50 408 GLY A O 1
ATOM 3124 N N . LYS A 1 409 ? 29.278 -29.129 -14.265 1.00 88.94 409 LYS A N 1
ATOM 3125 C CA . LYS A 1 409 ? 28.352 -28.436 -15.170 1.00 88.94 409 LYS A CA 1
ATOM 3126 C C . LYS A 1 409 ? 27.098 -28.002 -14.414 1.00 88.94 409 LYS A C 1
ATOM 3128 O O . LYS A 1 409 ? 26.460 -28.801 -13.735 1.00 88.94 409 LYS A O 1
ATOM 3133 N N . GLY A 1 410 ? 26.742 -26.726 -14.541 1.00 88.75 410 GLY A N 1
ATOM 3134 C CA . GLY A 1 410 ? 25.509 -26.177 -13.980 1.00 88.75 410 GLY A CA 1
ATOM 3135 C C . GLY A 1 410 ? 24.317 -26.403 -14.909 1.00 88.75 410 GLY A C 1
ATOM 3136 O O . GLY A 1 410 ? 24.377 -26.067 -16.092 1.00 88.75 410 GLY A O 1
ATOM 3137 N N . ARG A 1 411 ? 23.221 -26.932 -14.367 1.00 91.56 411 ARG A N 1
ATOM 3138 C CA . ARG A 1 411 ? 21.907 -27.024 -15.007 1.00 91.56 411 ARG A CA 1
ATOM 3139 C C . ARG A 1 411 ? 20.952 -26.049 -14.328 1.00 91.56 411 ARG A C 1
ATOM 3141 O O . ARG A 1 411 ? 20.719 -26.163 -13.127 1.00 91.56 411 ARG A O 1
ATOM 3148 N N . THR A 1 412 ? 20.379 -25.120 -15.091 1.00 92.19 412 THR A N 1
ATOM 3149 C CA . THR A 1 412 ? 19.344 -24.207 -14.585 1.00 92.19 412 THR A CA 1
ATOM 3150 C C . THR A 1 412 ? 18.097 -24.980 -14.176 1.00 92.19 412 THR A C 1
ATOM 3152 O O . THR A 1 412 ? 17.648 -25.874 -14.896 1.00 92.19 412 THR A O 1
ATOM 3155 N N . VAL A 1 413 ? 17.542 -24.617 -13.024 1.00 92.75 413 VAL A N 1
ATOM 3156 C CA . VAL A 1 413 ? 16.288 -25.149 -12.495 1.00 92.75 413 VAL A CA 1
ATOM 3157 C C . VAL A 1 413 ? 15.383 -24.014 -12.042 1.00 92.75 413 VAL A C 1
ATOM 3159 O O . VAL A 1 413 ? 15.843 -23.014 -11.492 1.00 92.75 413 VAL A O 1
ATOM 3162 N N . ILE A 1 414 ? 14.084 -24.200 -12.263 1.00 94.31 414 ILE A N 1
ATOM 3163 C CA . ILE A 1 414 ? 13.031 -23.359 -11.701 1.00 94.31 414 ILE A CA 1
ATOM 3164 C C . ILE A 1 414 ? 12.134 -24.272 -10.879 1.00 94.31 414 ILE A C 1
ATOM 3166 O O . ILE A 1 414 ? 11.458 -25.142 -11.436 1.00 94.31 414 ILE A O 1
ATOM 3170 N N . LEU A 1 415 ? 12.147 -24.082 -9.566 1.00 95.62 415 LEU A N 1
ATOM 3171 C CA . LEU A 1 415 ? 11.387 -24.879 -8.615 1.00 95.62 415 LEU A CA 1
ATOM 3172 C C . LEU A 1 415 ? 10.246 -24.049 -8.036 1.00 95.62 415 LEU A C 1
ATOM 3174 O O . LEU A 1 415 ? 10.449 -22.886 -7.708 1.00 95.62 415 LEU A O 1
ATOM 3178 N N . GLN A 1 416 ? 9.072 -24.636 -7.848 1.00 95.81 416 GLN A N 1
ATOM 3179 C CA . GLN A 1 416 ? 7.960 -23.986 -7.157 1.00 95.81 416 GLN A CA 1
ATOM 3180 C C . GLN A 1 416 ? 7.576 -24.788 -5.916 1.00 95.81 416 GLN A C 1
ATOM 3182 O O . GLN A 1 416 ? 7.494 -26.014 -5.972 1.00 95.81 416 GLN A O 1
ATOM 3187 N N . TYR A 1 417 ? 7.355 -24.099 -4.798 1.00 97.12 417 TYR A N 1
ATOM 3188 C CA . TYR A 1 417 ? 6.931 -24.737 -3.557 1.00 97.12 417 TYR A CA 1
ATOM 3189 C C . TYR A 1 417 ? 5.483 -25.229 -3.652 1.00 97.12 417 TYR A C 1
ATOM 3191 O O . TYR A 1 417 ? 4.584 -24.478 -4.036 1.00 97.12 417 TYR A O 1
ATOM 3199 N N . ASP A 1 418 ? 5.261 -26.472 -3.247 1.00 94.94 418 ASP A N 1
ATOM 3200 C CA . ASP A 1 418 ? 3.960 -27.112 -3.125 1.00 94.94 418 ASP A CA 1
ATOM 3201 C C . ASP A 1 418 ? 3.800 -27.663 -1.704 1.00 94.94 418 ASP A C 1
ATOM 3203 O O . ASP A 1 418 ? 4.440 -28.638 -1.301 1.00 94.94 41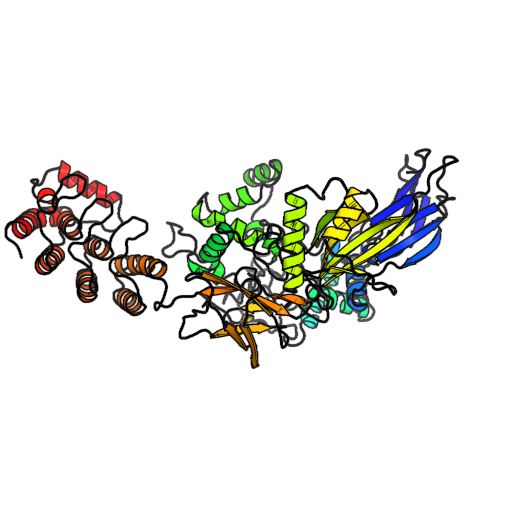8 ASP A O 1
ATOM 3207 N N . SER A 1 419 ? 2.922 -27.016 -0.938 1.00 93.69 419 SER A N 1
ATOM 3208 C CA . SER A 1 419 ? 2.611 -27.388 0.446 1.00 93.69 419 SER A CA 1
ATOM 3209 C C . SER A 1 419 ? 1.718 -28.628 0.567 1.00 93.69 419 SER A C 1
ATOM 3211 O O . SER A 1 419 ? 1.550 -29.153 1.666 1.00 93.69 419 SER A O 1
ATOM 3213 N N . THR A 1 420 ? 1.134 -29.113 -0.535 1.00 91.56 420 THR A N 1
ATOM 3214 C CA . THR A 1 420 ? 0.274 -30.308 -0.536 1.00 91.56 420 THR A CA 1
ATOM 3215 C C . THR A 1 420 ? 1.073 -31.611 -0.556 1.00 91.56 420 THR A C 1
ATOM 3217 O O . THR A 1 420 ? 0.543 -32.672 -0.216 1.00 91.56 420 THR A O 1
ATOM 3220 N N . LEU A 1 421 ? 2.359 -31.538 -0.909 1.00 88.38 421 LEU A N 1
ATOM 3221 C CA . LEU A 1 421 ? 3.295 -32.656 -0.858 1.00 88.38 421 LEU A CA 1
ATOM 3222 C C . LEU A 1 421 ? 3.810 -32.872 0.574 1.00 88.38 421 LEU A C 1
ATOM 3224 O O . LEU A 1 421 ? 3.825 -31.960 1.401 1.00 88.38 421 LEU A O 1
ATOM 3228 N N . LYS A 1 422 ? 4.208 -34.109 0.900 1.00 79.19 422 LYS A N 1
ATOM 3229 C CA . LYS A 1 422 ? 4.561 -34.515 2.271 1.00 79.19 422 LYS A CA 1
ATOM 3230 C C . LYS A 1 422 ? 5.715 -33.664 2.822 1.00 79.19 422 LYS A C 1
ATOM 3232 O O . LYS A 1 422 ? 6.848 -33.825 2.390 1.00 79.19 422 LYS A O 1
ATOM 3237 N N . GLY A 1 423 ? 5.414 -32.823 3.814 1.00 79.69 423 GLY A N 1
ATOM 3238 C CA . GLY A 1 423 ? 6.384 -31.920 4.448 1.00 79.69 423 GLY A CA 1
ATOM 3239 C C . GLY A 1 423 ? 6.665 -30.627 3.672 1.00 79.69 423 GLY A C 1
ATOM 3240 O O . GLY A 1 423 ? 7.530 -29.869 4.090 1.00 79.69 423 GLY A O 1
ATOM 3241 N N . GLY A 1 424 ? 5.937 -30.364 2.579 1.00 91.81 424 GLY A N 1
ATOM 3242 C CA . GLY A 1 424 ? 6.251 -29.301 1.625 1.00 91.81 424 GLY A CA 1
ATOM 3243 C C . GLY A 1 424 ? 7.418 -29.692 0.717 1.00 91.81 424 GLY A C 1
ATOM 3244 O O . GLY A 1 424 ? 8.408 -30.280 1.154 1.00 91.81 424 GLY A O 1
ATOM 3245 N N . SER A 1 425 ? 7.310 -29.432 -0.583 1.00 95.44 425 SER A N 1
ATOM 3246 C CA . SER A 1 425 ? 8.386 -29.764 -1.527 1.00 95.44 425 SER A CA 1
ATOM 3247 C C . SER A 1 425 ? 8.474 -28.771 -2.675 1.00 95.44 425 SER A C 1
ATOM 3249 O O . SER A 1 425 ? 7.500 -28.120 -3.036 1.00 95.44 425 SER A O 1
ATOM 3251 N N . TYR A 1 426 ? 9.656 -28.684 -3.267 1.00 95.56 426 TYR A N 1
ATOM 3252 C CA . TYR A 1 426 ? 9.991 -27.831 -4.394 1.00 95.56 426 TYR A CA 1
ATOM 3253 C C . TYR A 1 426 ? 9.973 -28.645 -5.683 1.00 95.56 426 TYR A C 1
ATOM 3255 O O . TYR A 1 426 ? 10.784 -29.551 -5.863 1.00 95.56 426 TYR A O 1
ATOM 3263 N N . VAL A 1 427 ? 9.044 -28.339 -6.583 1.00 95.00 427 VAL A N 1
ATOM 3264 C CA . VAL A 1 427 ? 8.818 -29.106 -7.814 1.00 95.00 427 VAL A CA 1
ATOM 3265 C C . VAL A 1 427 ? 9.379 -28.352 -9.014 1.00 95.00 427 VAL A C 1
ATOM 3267 O O . VAL A 1 427 ? 9.067 -27.176 -9.200 1.00 95.00 427 VAL A O 1
ATOM 3270 N N . GLU A 1 428 ? 10.185 -29.020 -9.845 1.00 93.88 428 GLU A N 1
ATOM 3271 C CA . GLU A 1 428 ? 10.623 -28.475 -11.137 1.00 93.88 428 GLU A CA 1
ATOM 3272 C C . GLU A 1 428 ? 9.398 -28.131 -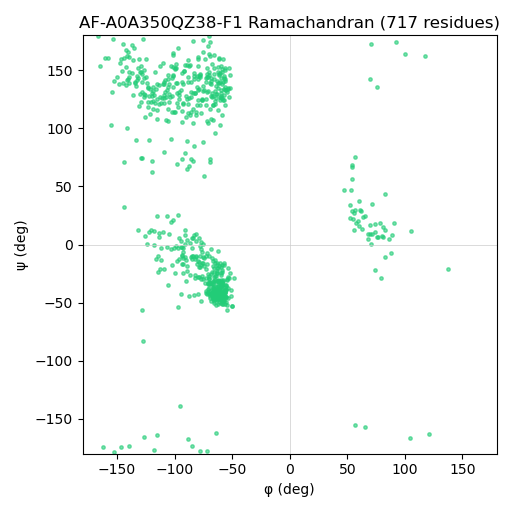12.005 1.00 93.88 428 GLU A C 1
ATOM 3274 O O . GLU A 1 428 ? 8.533 -28.973 -12.256 1.00 93.88 428 GLU A O 1
ATOM 3279 N N . THR A 1 429 ? 9.326 -26.878 -12.459 1.00 86.75 429 THR A N 1
ATOM 3280 C CA . THR A 1 429 ? 8.215 -26.360 -13.283 1.00 86.75 429 THR A CA 1
ATOM 3281 C C . THR A 1 429 ? 8.293 -26.804 -14.750 1.00 86.75 429 THR A C 1
ATOM 3283 O O . THR A 1 429 ? 7.286 -26.767 -15.453 1.00 86.75 429 THR A O 1
ATOM 3286 N N . ALA A 1 430 ? 9.467 -27.260 -15.203 1.00 77.88 430 ALA A N 1
ATOM 3287 C CA . ALA A 1 430 ? 9.709 -27.784 -16.549 1.00 77.88 430 ALA A CA 1
ATOM 3288 C C . ALA A 1 430 ? 9.329 -29.279 -16.695 1.00 77.88 430 ALA A C 1
ATOM 3290 O O . ALA A 1 430 ? 8.993 -29.955 -15.724 1.00 77.88 430 ALA A O 1
ATOM 3291 N N . ASP A 1 431 ? 9.423 -29.818 -17.919 1.00 56.81 431 ASP A N 1
ATOM 3292 C CA . ASP A 1 431 ? 8.894 -31.135 -18.338 1.00 56.81 431 ASP A CA 1
ATOM 3293 C C . ASP A 1 431 ? 9.327 -32.356 -17.497 1.00 56.81 431 ASP A C 1
ATOM 3295 O O . ASP A 1 431 ? 8.659 -33.392 -17.511 1.00 56.81 431 ASP A O 1
ATOM 3299 N N . LYS A 1 432 ? 10.421 -32.265 -16.731 1.00 59.34 432 LYS A N 1
ATOM 3300 C CA . LYS A 1 432 ? 10.833 -33.298 -15.769 1.00 59.34 432 LYS A CA 1
ATOM 3301 C C . LYS A 1 432 ? 10.478 -32.842 -14.356 1.00 59.34 432 LYS A C 1
ATOM 3303 O O . LYS A 1 432 ? 11.294 -32.219 -13.690 1.00 59.34 432 LYS A O 1
ATOM 3308 N N . ARG A 1 433 ? 9.276 -33.195 -13.886 1.00 75.50 433 ARG A N 1
ATOM 3309 C CA . ARG A 1 433 ? 8.786 -32.896 -12.525 1.00 75.50 433 ARG A CA 1
ATOM 3310 C C . ARG A 1 433 ? 9.531 -33.700 -11.455 1.00 75.50 433 ARG A C 1
ATOM 3312 O O . ARG A 1 433 ? 8.984 -34.634 -10.870 1.00 75.50 433 ARG A O 1
ATOM 3319 N N . LYS A 1 434 ? 10.794 -33.362 -11.212 1.00 89.75 434 LYS A N 1
ATOM 3320 C CA . LYS A 1 434 ? 11.504 -33.801 -10.014 1.00 89.75 434 LYS A CA 1
ATOM 3321 C C . LYS A 1 434 ? 11.064 -32.915 -8.850 1.00 89.75 434 LYS A C 1
ATOM 3323 O O . LYS A 1 434 ? 10.968 -31.699 -9.003 1.00 89.75 434 LYS A O 1
ATOM 3328 N N . ALA A 1 435 ? 10.760 -33.538 -7.720 1.00 92.44 435 ALA A N 1
ATOM 3329 C CA . ALA A 1 435 ? 10.492 -32.846 -6.470 1.00 92.44 435 ALA A CA 1
ATOM 3330 C C . ALA A 1 435 ? 11.730 -32.936 -5.576 1.00 92.44 435 ALA A C 1
ATOM 3332 O O . ALA A 1 435 ? 12.437 -33.943 -5.614 1.00 92.44 435 ALA A O 1
ATOM 3333 N N . PHE A 1 436 ? 11.962 -31.887 -4.800 1.00 94.81 436 PHE A N 1
ATOM 3334 C CA . PHE A 1 436 ? 13.023 -31.805 -3.811 1.00 94.81 436 PHE A CA 1
ATOM 3335 C C . PHE A 1 436 ? 12.421 -31.376 -2.475 1.00 94.81 436 PHE A C 1
ATOM 3337 O O . PHE A 1 436 ? 11.661 -30.404 -2.423 1.00 94.81 436 PHE A O 1
ATOM 3344 N N . SER A 1 437 ? 12.748 -32.066 -1.391 1.00 95.69 437 SER A N 1
ATOM 3345 C CA . SER A 1 437 ? 12.507 -31.536 -0.050 1.00 95.69 437 SER A CA 1
ATOM 3346 C C . SER A 1 437 ? 13.458 -30.366 0.229 1.00 95.69 437 SER A C 1
ATOM 3348 O O . SER A 1 437 ? 14.465 -30.178 -0.461 1.00 95.69 437 SER A O 1
ATOM 3350 N N . ARG A 1 438 ? 13.155 -29.563 1.254 1.00 95.19 438 ARG A N 1
ATOM 3351 C CA . ARG A 1 438 ? 14.089 -28.526 1.709 1.00 95.19 438 ARG A CA 1
ATOM 3352 C C . ARG A 1 438 ? 15.431 -29.138 2.128 1.00 95.19 438 ARG A C 1
ATOM 3354 O O . ARG A 1 438 ? 16.470 -28.643 1.702 1.00 95.19 438 ARG A O 1
ATOM 3361 N N . ASP A 1 439 ? 15.397 -30.230 2.890 1.00 95.56 439 ASP A N 1
ATOM 3362 C CA . ASP A 1 439 ? 16.598 -30.922 3.370 1.00 95.56 439 ASP A CA 1
ATOM 3363 C C . ASP A 1 439 ? 17.473 -31.409 2.206 1.00 95.56 439 ASP A C 1
ATOM 3365 O O . ASP A 1 439 ? 18.680 -31.195 2.214 1.00 95.56 439 ASP A O 1
ATOM 3369 N N . GLU A 1 440 ? 16.874 -31.958 1.144 1.00 96.06 440 GLU A N 1
ATOM 3370 C CA . GLU A 1 440 ? 17.609 -32.371 -0.060 1.00 96.06 440 GLU A CA 1
ATOM 3371 C C . GLU A 1 440 ? 18.285 -31.179 -0.756 1.00 96.06 440 GLU A C 1
ATOM 3373 O O . GLU A 1 440 ? 19.429 -31.281 -1.207 1.00 96.06 440 GLU A O 1
ATOM 3378 N N . LEU A 1 441 ? 17.610 -30.026 -0.841 1.00 96.25 441 LEU A N 1
ATOM 3379 C CA . LEU A 1 441 ? 18.215 -28.807 -1.387 1.00 96.25 441 LEU A CA 1
ATOM 3380 C C . LEU A 1 441 ? 19.356 -28.294 -0.501 1.00 96.25 441 LEU A C 1
ATOM 3382 O O . LEU A 1 441 ? 20.355 -27.804 -1.029 1.00 96.25 441 LEU A O 1
ATOM 3386 N N . TYR A 1 442 ? 19.238 -28.428 0.819 1.00 97.25 442 TYR A N 1
ATOM 3387 C CA . TYR A 1 442 ? 20.265 -28.024 1.780 1.00 97.25 442 TYR A CA 1
ATOM 3388 C C . TYR A 1 442 ? 21.485 -28.944 1.712 1.00 97.25 442 TYR A C 1
ATOM 3390 O O . TYR A 1 442 ? 22.615 -28.462 1.679 1.00 97.25 442 TYR A O 1
ATOM 3398 N N . GLU A 1 443 ? 21.282 -30.255 1.606 1.00 97.25 443 GLU A N 1
ATOM 3399 C CA . GLU A 1 443 ? 22.354 -31.227 1.381 1.00 97.25 443 GLU A CA 1
ATOM 3400 C C . GLU A 1 443 ? 23.107 -30.932 0.079 1.00 97.25 443 GLU A C 1
ATOM 3402 O O . GLU A 1 443 ? 24.341 -30.898 0.058 1.00 97.25 443 GLU A O 1
ATOM 3407 N N . LEU A 1 444 ? 22.378 -30.650 -1.008 1.00 96.62 444 LEU A N 1
ATOM 3408 C CA . LEU A 1 444 ? 22.985 -30.241 -2.273 1.00 96.62 444 LEU A CA 1
ATOM 3409 C C . LEU A 1 444 ? 23.744 -28.915 -2.133 1.00 96.62 444 LEU A C 1
ATOM 3411 O O . LEU A 1 444 ? 24.854 -28.801 -2.649 1.00 96.62 444 LEU A O 1
ATOM 3415 N N . ALA A 1 445 ? 23.188 -27.927 -1.434 1.00 96.88 445 ALA A N 1
ATOM 3416 C CA . ALA A 1 445 ? 23.833 -26.638 -1.205 1.00 96.88 445 ALA A CA 1
ATOM 3417 C C . ALA A 1 445 ? 25.133 -26.779 -0.399 1.00 96.88 445 ALA A C 1
ATOM 3419 O O . ALA A 1 445 ? 26.168 -26.267 -0.824 1.00 96.88 445 ALA A O 1
ATOM 3420 N N . ASN A 1 446 ? 25.109 -27.539 0.699 1.00 97.06 446 ASN A N 1
ATOM 3421 C CA . ASN A 1 446 ? 26.275 -27.839 1.537 1.00 97.06 446 ASN A CA 1
ATOM 3422 C C . ASN A 1 446 ? 27.372 -28.579 0.763 1.00 97.06 446 ASN A C 1
ATOM 3424 O O . ASN A 1 446 ? 28.560 -28.348 0.981 1.00 97.06 446 ASN A O 1
ATOM 3428 N N . ALA A 1 447 ? 26.989 -29.417 -0.201 1.00 95.94 447 ALA A N 1
ATOM 3429 C CA . ALA A 1 447 ? 27.916 -30.078 -1.113 1.00 95.94 447 ALA A CA 1
ATOM 3430 C C . ALA A 1 447 ? 28.419 -29.176 -2.263 1.00 95.94 447 ALA A C 1
ATOM 3432 O O . ALA A 1 447 ? 29.111 -29.674 -3.150 1.00 95.94 447 ALA A O 1
ATOM 3433 N N . ASN A 1 448 ? 28.080 -27.877 -2.291 1.00 95.12 448 ASN A N 1
ATOM 3434 C CA . ASN A 1 448 ? 28.327 -26.952 -3.412 1.00 95.12 448 ASN A CA 1
ATOM 3435 C C . ASN A 1 448 ? 27.725 -27.430 -4.748 1.00 95.12 448 ASN A C 1
ATOM 3437 O O . ASN A 1 448 ? 28.239 -27.143 -5.829 1.00 95.12 448 ASN A O 1
ATOM 3441 N N . ARG A 1 449 ? 26.626 -28.184 -4.672 1.00 96.50 449 ARG A N 1
ATOM 3442 C CA . ARG A 1 449 ? 25.893 -28.759 -5.807 1.00 96.50 449 ARG A CA 1
ATOM 3443 C C . ARG A 1 449 ? 24.568 -28.062 -6.089 1.00 96.50 449 ARG A C 1
ATOM 3445 O O . ARG A 1 449 ? 23.893 -28.425 -7.049 1.00 96.50 449 ARG A O 1
ATOM 3452 N N . PHE A 1 450 ? 24.198 -27.069 -5.289 1.00 96.88 450 PHE A N 1
ATOM 3453 C CA . PHE A 1 450 ? 23.023 -26.242 -5.518 1.00 96.88 450 PHE A CA 1
ATOM 3454 C C . PHE A 1 450 ? 23.271 -24.804 -5.069 1.00 96.88 450 PHE A C 1
ATOM 3456 O O . PHE A 1 450 ? 23.861 -24.553 -4.019 1.00 96.88 450 PHE A O 1
ATOM 3463 N N . VAL A 1 451 ? 22.788 -23.867 -5.875 1.00 97.19 451 VAL A N 1
ATOM 3464 C CA . VAL A 1 451 ? 22.548 -22.484 -5.470 1.00 97.19 451 VAL A CA 1
ATOM 3465 C C . VAL A 1 451 ? 21.201 -22.068 -6.034 1.00 97.19 451 V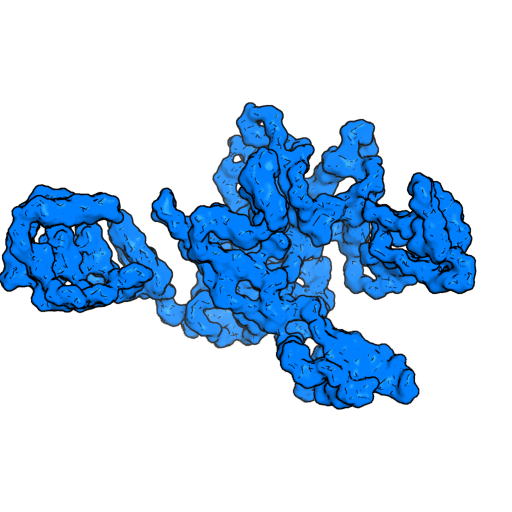AL A C 1
ATOM 3467 O O . VAL A 1 451 ? 20.953 -22.247 -7.227 1.00 97.19 451 VAL A O 1
ATOM 3470 N N . GLY A 1 452 ? 20.323 -21.524 -5.199 1.00 97.25 452 GLY A N 1
ATOM 3471 C CA . GLY A 1 452 ? 19.009 -21.076 -5.648 1.00 97.25 452 GLY A CA 1
ATOM 3472 C C . GLY A 1 452 ? 18.509 -19.879 -4.865 1.00 97.25 452 GLY A C 1
ATOM 3473 O O . GLY A 1 452 ? 18.648 -19.835 -3.646 1.00 97.25 452 GLY A O 1
ATOM 3474 N N . THR A 1 453 ? 17.913 -18.923 -5.570 1.00 98.31 453 THR A N 1
ATOM 3475 C CA . THR A 1 453 ? 17.257 -17.756 -4.980 1.00 98.31 453 THR A CA 1
ATOM 3476 C C . THR A 1 453 ? 15.750 -17.966 -4.988 1.00 98.31 453 THR A C 1
ATOM 3478 O O . THR A 1 453 ? 15.113 -18.018 -6.040 1.00 98.31 453 THR A O 1
ATOM 3481 N N . PHE A 1 454 ? 15.183 -18.082 -3.795 1.00 98.12 454 PHE A N 1
ATOM 3482 C CA . PHE A 1 454 ? 13.769 -18.274 -3.518 1.00 98.12 454 PHE A CA 1
ATOM 3483 C C . PHE A 1 454 ? 13.120 -16.905 -3.389 1.00 98.12 454 PHE A C 1
ATOM 3485 O O . PHE A 1 454 ? 13.579 -16.084 -2.604 1.00 98.12 454 PHE A O 1
ATOM 3492 N N . THR A 1 455 ? 12.072 -16.650 -4.165 1.00 97.69 455 THR A N 1
ATOM 3493 C CA . THR A 1 455 ? 11.374 -15.362 -4.221 1.00 97.69 455 THR A CA 1
ATOM 3494 C C . THR A 1 455 ? 9.884 -15.563 -3.977 1.00 97.69 455 THR A C 1
ATOM 3496 O O . THR A 1 455 ? 9.250 -16.373 -4.659 1.00 97.69 455 THR A O 1
ATOM 3499 N N . GLY A 1 456 ? 9.310 -14.788 -3.055 1.00 96.75 456 GLY A N 1
ATOM 3500 C CA . GLY A 1 456 ? 7.860 -14.642 -2.933 1.00 96.75 456 GLY A CA 1
ATOM 3501 C C . GLY A 1 456 ? 7.312 -13.817 -4.099 1.00 96.75 456 GLY A C 1
ATOM 3502 O O . GLY A 1 456 ? 7.521 -12.607 -4.160 1.00 96.75 456 GLY A O 1
ATOM 3503 N N . ARG A 1 457 ? 6.635 -14.461 -5.047 1.00 93.94 457 ARG A N 1
ATOM 3504 C CA . ARG A 1 457 ? 6.080 -13.838 -6.254 1.00 93.94 457 ARG A CA 1
ATOM 3505 C C . ARG A 1 457 ? 4.580 -13.592 -6.142 1.00 93.94 457 ARG A C 1
ATOM 3507 O O . ARG A 1 457 ? 3.882 -14.184 -5.318 1.00 93.94 457 ARG A O 1
ATOM 3514 N N . HIS A 1 458 ? 4.088 -12.756 -7.048 1.00 90.88 458 HIS A N 1
ATOM 3515 C CA . HIS A 1 458 ? 2.667 -12.663 -7.345 1.00 90.88 458 HIS A CA 1
ATOM 3516 C C . HIS A 1 458 ? 2.098 -13.989 -7.850 1.00 90.88 458 HIS A C 1
ATOM 3518 O O . HIS A 1 458 ? 2.772 -14.747 -8.548 1.00 90.88 458 HIS A O 1
ATOM 3524 N N . GLY A 1 459 ? 0.831 -14.232 -7.523 1.00 90.50 459 GLY A N 1
ATOM 3525 C CA . GLY A 1 459 ? 0.050 -15.262 -8.189 1.00 90.50 459 GLY A CA 1
ATOM 3526 C C . GLY A 1 459 ? -0.395 -14.823 -9.584 1.00 90.50 459 GLY A C 1
ATOM 3527 O O . GLY A 1 459 ? -0.340 -13.649 -9.945 1.00 90.50 459 GLY A O 1
ATOM 3528 N N . LYS A 1 460 ? -0.856 -15.792 -10.374 1.00 89.38 460 LYS A N 1
ATOM 3529 C CA . LYS A 1 460 ? -1.266 -15.591 -11.772 1.00 89.38 460 LYS A CA 1
ATOM 3530 C C . LYS A 1 460 ? -2.452 -14.640 -11.970 1.00 89.38 460 LYS A C 1
ATOM 3532 O O . LYS A 1 460 ? -2.622 -14.162 -13.075 1.00 89.38 460 LYS A O 1
ATOM 3537 N N . ASN A 1 461 ? -3.264 -14.407 -10.934 1.00 91.56 461 ASN A N 1
ATOM 3538 C CA . ASN A 1 461 ? -4.427 -13.515 -10.967 1.00 91.56 461 ASN A CA 1
ATOM 3539 C C . ASN A 1 461 ? -4.107 -12.158 -10.310 1.00 91.56 461 ASN A C 1
ATOM 3541 O O . ASN A 1 461 ? -5.004 -11.480 -9.812 1.00 91.56 461 ASN A O 1
ATOM 3545 N N . ALA A 1 462 ? -2.831 -11.788 -10.200 1.00 89.62 462 ALA A N 1
ATOM 3546 C CA . ALA A 1 462 ? -2.404 -10.447 -9.816 1.00 89.62 462 ALA A CA 1
ATOM 3547 C C . ALA A 1 462 ? -2.063 -9.658 -11.087 1.00 89.62 462 ALA A C 1
ATOM 3549 O O . ALA A 1 462 ? -0.898 -9.400 -11.391 1.00 89.62 462 ALA A O 1
ATOM 3550 N N . ASP A 1 463 ? -3.098 -9.339 -11.857 1.00 87.75 463 ASP A N 1
ATOM 3551 C CA . ASP A 1 463 ? -2.999 -8.731 -13.181 1.00 87.75 463 ASP A CA 1
ATOM 3552 C C . ASP A 1 463 ? -4.082 -7.653 -13.383 1.00 87.75 463 ASP A C 1
ATOM 3554 O O . ASP A 1 463 ? -4.806 -7.280 -12.459 1.00 87.75 463 ASP A O 1
ATOM 3558 N N . TYR A 1 464 ? -4.170 -7.132 -14.606 1.00 85.81 464 TYR A N 1
ATOM 3559 C CA . TYR A 1 464 ? -5.124 -6.093 -14.987 1.00 85.81 464 TYR A CA 1
ATOM 3560 C C . TYR A 1 464 ? -6.597 -6.551 -14.938 1.00 85.81 464 TYR A C 1
ATOM 3562 O O . TYR A 1 464 ? -7.456 -5.794 -14.481 1.00 85.81 464 TYR A O 1
ATOM 3570 N N . ASP A 1 465 ? -6.885 -7.784 -15.364 1.00 88.69 465 ASP A N 1
ATOM 3571 C CA . ASP A 1 465 ? -8.240 -8.361 -15.446 1.00 88.69 465 ASP A CA 1
ATOM 3572 C C . ASP A 1 465 ? -8.768 -8.821 -14.078 1.00 88.69 465 ASP A C 1
ATOM 3574 O O . ASP A 1 465 ? -9.948 -9.147 -13.892 1.00 88.69 465 ASP A O 1
ATOM 3578 N N . ASN A 1 466 ? -7.885 -8.829 -13.085 1.00 91.69 466 ASN A N 1
ATOM 3579 C CA . ASN A 1 466 ? -8.161 -9.142 -11.699 1.00 91.69 466 ASN A CA 1
ATOM 3580 C C . ASN A 1 466 ? -7.818 -7.932 -10.812 1.00 91.69 466 ASN A C 1
ATOM 3582 O O . ASN A 1 466 ? -6.841 -7.989 -10.058 1.00 91.69 466 ASN A O 1
ATOM 3586 N N . PRO A 1 467 ? -8.617 -6.844 -10.858 1.00 91.50 467 PRO A N 1
ATOM 3587 C CA . PRO A 1 467 ? -8.332 -5.655 -10.075 1.00 91.50 467 PRO A CA 1
ATOM 3588 C C . PRO A 1 467 ? -8.210 -5.958 -8.586 1.00 91.50 467 PRO A C 1
ATOM 3590 O O . PRO A 1 467 ? -8.834 -6.882 -8.054 1.00 91.50 467 PRO A O 1
ATOM 3593 N N . GLN A 1 468 ? -7.419 -5.135 -7.908 1.00 92.62 468 GLN A N 1
ATOM 3594 C CA . GLN A 1 468 ? -7.207 -5.261 -6.479 1.00 92.62 468 GLN A CA 1
ATOM 3595 C C . GLN A 1 468 ? -8.540 -5.155 -5.715 1.00 92.62 468 GLN A C 1
ATOM 3597 O O . GLN A 1 468 ? -9.254 -4.165 -5.897 1.00 92.62 468 GLN A O 1
ATOM 3602 N N . PRO A 1 469 ? -8.885 -6.131 -4.852 1.00 95.69 469 PRO A N 1
ATOM 3603 C CA . PRO A 1 469 ? -10.081 -6.028 -4.031 1.00 95.69 469 PRO A CA 1
ATOM 3604 C C . PRO A 1 469 ? -9.949 -4.908 -2.996 1.00 95.69 469 PRO A C 1
ATOM 3606 O O . PRO A 1 469 ? -8.854 -4.533 -2.581 1.00 95.69 469 PRO A O 1
ATOM 3609 N N . GLY A 1 470 ? -11.083 -4.382 -2.551 1.00 95.62 470 GLY A N 1
ATOM 3610 C CA . GLY A 1 470 ? -11.158 -3.390 -1.479 1.00 95.62 470 GLY A CA 1
ATOM 3611 C C . GLY A 1 470 ? -12.345 -3.689 -0.579 1.00 95.62 470 GLY A C 1
ATOM 3612 O O . GLY A 1 470 ? -13.386 -4.120 -1.077 1.00 95.62 470 GLY A O 1
ATOM 3613 N N . ILE A 1 471 ? -12.188 -3.479 0.731 1.00 97.31 471 ILE A N 1
ATOM 3614 C CA . ILE A 1 471 ? -13.265 -3.612 1.718 1.00 97.31 471 ILE A CA 1
ATOM 3615 C C . ILE A 1 471 ? -13.308 -2.412 2.664 1.00 97.31 471 ILE A C 1
ATOM 3617 O O . ILE A 1 471 ? -12.281 -1.875 3.084 1.00 97.31 471 ILE A O 1
ATOM 3621 N N . TRP A 1 472 ? -14.511 -1.984 3.021 1.00 95.12 472 TRP A N 1
ATOM 3622 C CA . TRP A 1 472 ? -14.725 -0.805 3.852 1.00 95.12 472 TRP A CA 1
ATOM 3623 C C . TRP A 1 472 ? -16.037 -0.891 4.640 1.00 95.12 472 TRP A C 1
ATOM 3625 O O . TRP A 1 472 ? -16.799 -1.850 4.524 1.00 95.12 472 TRP A O 1
ATOM 3635 N N . ALA A 1 473 ? -16.302 0.106 5.488 1.00 92.50 473 ALA A N 1
ATOM 3636 C CA . ALA A 1 473 ? -17.529 0.152 6.285 1.00 92.50 473 ALA A CA 1
ATOM 3637 C C . ALA A 1 473 ? -18.782 0.145 5.389 1.00 92.50 473 ALA A C 1
ATOM 3639 O O . ALA A 1 473 ? -18.734 0.646 4.274 1.00 92.50 473 ALA A O 1
ATOM 3640 N N . GLU A 1 474 ? -19.911 -0.379 5.865 1.00 91.19 474 GLU A N 1
ATOM 3641 C CA . GLU A 1 474 ? -21.124 -0.497 5.040 1.00 91.19 474 GLU A CA 1
ATOM 3642 C C . GLU A 1 474 ? -21.579 0.841 4.420 1.00 91.19 474 GLU A C 1
ATOM 3644 O O . GLU A 1 474 ? -21.704 1.861 5.107 1.00 91.19 474 GLU A O 1
ATOM 3649 N N . GLY A 1 475 ? -21.889 0.799 3.123 1.00 88.06 475 GLY A N 1
ATOM 3650 C CA . GLY A 1 475 ? -22.453 1.898 2.339 1.00 88.06 475 GLY A CA 1
ATOM 3651 C C . GLY A 1 475 ? -21.534 2.366 1.200 1.00 88.06 475 GLY A C 1
ATOM 3652 O O . GLY A 1 475 ? -20.331 2.097 1.241 1.00 88.06 475 GLY A O 1
ATOM 3653 N N . PRO A 1 476 ? -22.069 3.104 0.206 1.00 84.75 476 PRO A N 1
ATOM 3654 C CA . PRO A 1 476 ? -21.309 3.503 -0.979 1.00 84.75 476 PRO A CA 1
ATOM 3655 C C . PRO A 1 476 ? -20.084 4.344 -0.616 1.00 84.75 476 PRO A C 1
ATOM 3657 O O . PRO A 1 476 ? -20.196 5.303 0.160 1.00 84.75 476 PRO A O 1
ATOM 3660 N N . ILE A 1 477 ? -18.922 3.976 -1.160 1.00 83.19 477 ILE A N 1
ATOM 3661 C CA . ILE A 1 477 ? -17.617 4.554 -0.809 1.00 83.19 477 ILE A CA 1
ATOM 3662 C C . ILE A 1 477 ? -17.596 6.084 -0.988 1.00 83.19 477 ILE A C 1
ATOM 3664 O O . ILE A 1 477 ? -17.156 6.819 -0.100 1.00 83.19 477 ILE A O 1
ATOM 3668 N N . GLU A 1 478 ? -18.191 6.594 -2.064 1.00 78.62 478 GLU A N 1
ATOM 3669 C CA . GLU A 1 478 ? -18.268 8.013 -2.421 1.00 78.62 478 GLU A CA 1
ATOM 3670 C C . GLU A 1 478 ? -19.221 8.825 -1.514 1.00 78.62 478 GLU A C 1
ATOM 3672 O O . GLU A 1 478 ? -19.134 10.055 -1.408 1.00 78.62 478 GLU A O 1
ATOM 3677 N N . LYS A 1 479 ? -20.106 8.153 -0.763 1.00 79.56 479 LYS A N 1
ATOM 3678 C CA . LYS A 1 479 ? -21.126 8.784 0.104 1.00 79.56 479 LYS A CA 1
ATOM 3679 C C . LYS A 1 479 ? -20.790 8.769 1.596 1.00 79.56 479 LYS A C 1
ATOM 3681 O O . LYS A 1 479 ? -21.524 9.359 2.389 1.00 79.56 479 LYS A O 1
ATOM 3686 N N . GLN A 1 480 ? -19.689 8.143 2.002 1.00 79.12 480 GLN A N 1
ATOM 3687 C CA . GLN A 1 480 ? -19.357 7.984 3.421 1.00 79.12 480 GLN A CA 1
ATOM 3688 C C . GLN A 1 480 ? -18.912 9.281 4.117 1.00 79.12 480 GLN A C 1
ATOM 3690 O O . GLN A 1 480 ? -17.997 9.947 3.646 1.00 79.12 480 GLN A O 1
ATOM 3695 N N . ARG A 1 481 ? -19.487 9.607 5.291 1.00 79.19 481 ARG A N 1
ATOM 3696 C CA . ARG A 1 481 ? -19.163 10.811 6.101 1.00 79.19 481 ARG A CA 1
ATOM 3697 C C . ARG A 1 481 ? -19.030 10.517 7.605 1.00 79.19 481 ARG A C 1
ATOM 3699 O O . ARG A 1 481 ? -19.525 9.503 8.086 1.00 79.19 481 ARG A O 1
ATOM 3706 N N . GLY A 1 482 ? -18.335 11.400 8.335 1.00 79.69 482 GLY A N 1
ATOM 3707 C CA . GLY A 1 482 ? -18.068 11.305 9.780 1.00 79.69 482 GLY A CA 1
ATOM 3708 C C . GLY A 1 482 ? -17.362 10.027 10.259 1.00 79.69 482 GLY A C 1
ATOM 3709 O O . GLY A 1 482 ? -16.675 9.355 9.494 1.00 79.69 482 GLY A O 1
ATOM 3710 N N . ALA A 1 483 ? -17.559 9.690 11.532 1.00 83.06 483 ALA A N 1
ATOM 3711 C CA . ALA A 1 483 ? -16.949 8.524 12.164 1.00 83.06 483 ALA A CA 1
ATOM 3712 C C . ALA A 1 483 ? -17.230 7.212 11.416 1.00 83.06 483 ALA A C 1
ATOM 3714 O O . ALA A 1 483 ? -18.380 6.897 11.090 1.00 83.06 483 ALA A O 1
ATOM 3715 N N . GLN A 1 484 ? -16.173 6.432 11.180 1.00 85.19 484 GLN A N 1
ATOM 3716 C CA . GLN A 1 484 ? -16.284 5.092 10.608 1.00 85.19 484 GLN A CA 1
ATOM 3717 C C . GLN A 1 484 ? -16.881 4.118 11.630 1.00 85.19 484 GLN A C 1
ATOM 3719 O O . GLN A 1 484 ? -16.637 4.210 12.834 1.00 85.19 484 GLN A O 1
ATOM 3724 N N . LYS A 1 485 ? -17.692 3.178 11.141 1.00 86.94 485 LYS A N 1
ATOM 3725 C CA . LYS A 1 485 ? -18.293 2.124 11.960 1.00 86.94 485 LYS A CA 1
ATOM 3726 C C . LYS A 1 485 ? -17.608 0.806 11.644 1.00 86.94 485 LYS A C 1
ATOM 3728 O O . LYS A 1 485 ? -17.847 0.231 10.586 1.00 86.94 485 LYS A O 1
ATOM 3733 N N . PHE A 1 486 ? -16.784 0.338 12.573 1.00 92.69 486 PHE A N 1
ATOM 3734 C CA . PHE A 1 486 ? -16.116 -0.952 12.453 1.00 92.69 486 PHE A CA 1
ATOM 3735 C C . PHE A 1 486 ? -16.990 -2.076 13.031 1.00 92.69 486 PHE A C 1
ATOM 3737 O O . PHE A 1 486 ? -17.642 -1.872 14.063 1.00 92.69 486 PHE A O 1
ATOM 3744 N N . PRO A 1 487 ? -17.044 -3.257 12.388 1.00 94.56 487 PRO A N 1
ATOM 3745 C CA . PRO A 1 487 ? -17.806 -4.388 12.900 1.00 94.56 487 PRO A CA 1
ATOM 3746 C C . PRO A 1 487 ? -17.305 -4.856 14.269 1.00 94.56 487 PRO A C 1
ATOM 3748 O O . PRO A 1 487 ? -16.109 -4.839 14.546 1.00 94.56 487 PRO A O 1
ATOM 3751 N N . VAL A 1 488 ? -18.228 -5.341 15.103 1.00 91.31 488 VAL A N 1
ATOM 3752 C CA . VAL A 1 488 ? -17.917 -6.009 16.374 1.00 91.31 488 VAL A CA 1
ATOM 3753 C C . VAL A 1 488 ? -18.478 -7.427 16.329 1.00 91.31 488 VAL A C 1
ATOM 3755 O O . VAL A 1 488 ? -19.684 -7.612 16.117 1.00 91.31 488 VAL A O 1
ATOM 3758 N N . LEU A 1 489 ? -17.600 -8.408 16.513 1.00 93.81 489 LEU A N 1
ATOM 3759 C CA . LEU A 1 489 ? -17.914 -9.827 16.615 1.00 93.81 489 LEU A CA 1
ATOM 3760 C C . LEU A 1 489 ? -17.903 -10.287 18.076 1.00 93.81 489 LEU A C 1
ATOM 3762 O O . LEU A 1 489 ? -17.188 -9.738 18.912 1.00 93.81 489 LEU A O 1
ATOM 3766 N N . SER A 1 490 ? -18.670 -11.330 18.369 1.00 92.06 490 SER A N 1
ATOM 3767 C CA . SER A 1 490 ? -18.704 -12.016 19.664 1.00 92.06 490 SER A CA 1
ATOM 3768 C C . SER A 1 490 ? -18.932 -13.510 19.459 1.00 92.06 490 SER A C 1
ATOM 3770 O O . SER A 1 490 ? -19.270 -13.949 18.354 1.00 92.06 490 SER A O 1
ATOM 3772 N N . LYS A 1 491 ? -18.841 -14.320 20.519 1.00 89.38 491 LYS A N 1
ATOM 3773 C CA . LYS A 1 491 ? -19.177 -15.754 20.451 1.00 89.38 491 LYS A CA 1
ATOM 3774 C C . LYS A 1 491 ? -20.568 -16.032 19.867 1.00 89.38 491 LYS A C 1
ATOM 3776 O O . LYS A 1 491 ? -20.752 -17.080 19.255 1.00 89.38 491 LYS A O 1
ATOM 3781 N N . GLN A 1 492 ? -21.522 -15.112 20.032 1.00 88.75 492 GLN A N 1
ATOM 3782 C CA . GLN A 1 492 ? -22.889 -15.219 19.503 1.00 88.75 492 GLN A CA 1
ATOM 3783 C C . GLN A 1 492 ? -23.065 -14.565 18.124 1.00 88.75 492 GLN A C 1
ATOM 3785 O O . GLN A 1 492 ? -24.048 -14.845 17.445 1.00 88.75 492 GLN A O 1
ATOM 3790 N N . LYS A 1 493 ? -22.135 -13.700 17.701 1.00 92.81 493 LYS A N 1
ATOM 3791 C CA . LYS A 1 493 ? -22.161 -13.008 16.408 1.00 92.81 493 LYS A CA 1
ATOM 3792 C C . LYS A 1 493 ? -20.787 -13.104 15.748 1.00 92.81 493 LYS A C 1
ATOM 3794 O O . LYS A 1 493 ? -19.944 -12.236 15.942 1.00 92.81 493 LYS A O 1
ATOM 3799 N N . LYS A 1 494 ? -20.577 -14.156 14.956 1.00 96.69 494 LYS A N 1
ATOM 3800 C CA . LYS A 1 494 ? -19.314 -14.410 14.236 1.00 96.69 494 LYS A CA 1
ATOM 3801 C C . LYS A 1 494 ? -19.278 -13.866 12.804 1.00 96.69 494 LYS A C 1
ATOM 3803 O O . LYS A 1 494 ? -18.260 -13.987 12.127 1.00 96.69 494 LYS A O 1
ATOM 3808 N N . THR A 1 495 ? -20.380 -13.270 12.359 1.00 97.94 495 THR A N 1
ATOM 3809 C CA . THR A 1 495 ? -20.520 -12.692 11.022 1.00 97.94 495 THR A CA 1
ATOM 3810 C C . THR A 1 495 ? -20.427 -11.174 11.093 1.00 97.94 495 THR A C 1
ATOM 3812 O O . THR A 1 495 ? -21.167 -10.530 11.847 1.00 97.94 495 THR A O 1
ATOM 3815 N N . MET A 1 496 ? -19.533 -10.604 10.289 1.00 97.31 496 MET A N 1
ATOM 3816 C CA . MET A 1 496 ? -19.489 -9.175 9.998 1.00 97.31 496 MET A CA 1
ATOM 3817 C C . MET A 1 496 ? -20.070 -8.905 8.615 1.00 97.31 496 MET A C 1
ATOM 3819 O O . MET A 1 496 ? -20.035 -9.760 7.730 1.00 97.31 496 MET A O 1
ATOM 3823 N N . VAL A 1 497 ? -20.593 -7.697 8.451 1.00 97.56 497 VAL A N 1
ATOM 3824 C CA . VAL A 1 497 ? -21.062 -7.178 7.172 1.00 97.56 497 VAL A CA 1
ATOM 3825 C C . VAL A 1 497 ? -20.242 -5.934 6.880 1.00 97.56 497 VAL A C 1
ATOM 3827 O O . VAL A 1 497 ? -20.070 -5.084 7.754 1.00 97.56 497 VAL A O 1
ATOM 3830 N N . VAL A 1 498 ? -19.694 -5.880 5.676 1.00 97.69 498 VAL A N 1
ATOM 3831 C CA . VAL A 1 498 ? -18.885 -4.777 5.157 1.00 97.69 498 VAL A CA 1
ATOM 3832 C C . VAL A 1 498 ? -19.314 -4.495 3.719 1.00 97.69 498 VAL A C 1
ATOM 3834 O O . VAL A 1 498 ? -20.094 -5.255 3.139 1.00 97.69 498 VAL A O 1
ATOM 3837 N N . SER A 1 499 ? -18.813 -3.411 3.140 1.00 97.44 499 SER A N 1
ATOM 3838 C CA . SER A 1 499 ? -18.899 -3.177 1.699 1.00 97.44 499 SER A CA 1
ATOM 3839 C C . SER A 1 499 ? -17.579 -3.559 1.025 1.00 97.44 499 SER A C 1
ATOM 3841 O O . SER A 1 499 ? -16.525 -3.500 1.659 1.00 97.44 499 SER A O 1
ATOM 3843 N N . GLY A 1 500 ? -17.618 -3.978 -0.237 1.00 96.25 500 GLY A N 1
ATOM 3844 C CA . GLY A 1 500 ? -16.425 -4.341 -0.989 1.00 96.25 500 GLY A CA 1
ATOM 3845 C C . GLY A 1 500 ? -16.630 -4.448 -2.500 1.00 96.25 500 GLY A C 1
ATOM 3846 O O . GLY A 1 500 ? -17.720 -4.753 -2.984 1.00 96.25 500 GLY A O 1
ATOM 3847 N N . ARG A 1 501 ? -15.541 -4.232 -3.243 1.00 94.81 501 ARG A N 1
ATOM 3848 C CA . ARG A 1 501 ? -15.453 -4.322 -4.712 1.00 94.81 501 ARG A CA 1
ATOM 3849 C C . ARG A 1 501 ? -14.343 -5.278 -5.136 1.00 94.81 501 ARG A C 1
ATOM 3851 O O . ARG A 1 501 ? -13.430 -5.577 -4.368 1.00 94.81 501 ARG A O 1
ATOM 3858 N N . HIS A 1 502 ? -14.450 -5.761 -6.375 1.00 94.88 502 HIS A N 1
ATOM 3859 C CA . HIS A 1 502 ? -13.477 -6.637 -7.044 1.00 94.88 502 HIS A CA 1
ATOM 3860 C C . HIS A 1 502 ? -13.166 -7.960 -6.316 1.00 94.88 502 HIS A C 1
ATOM 3862 O O . HIS A 1 502 ? -12.179 -8.632 -6.609 1.00 94.88 502 HIS A O 1
ATOM 3868 N N . LEU A 1 503 ? -14.028 -8.377 -5.388 1.00 96.31 503 LEU A N 1
ATOM 3869 C CA . LEU A 1 503 ? -13.941 -9.675 -4.727 1.00 96.31 503 LEU A CA 1
ATOM 3870 C C . LEU A 1 503 ? -14.517 -10.778 -5.616 1.00 96.31 503 LEU A C 1
ATOM 3872 O O . LEU A 1 503 ? -15.506 -10.579 -6.321 1.00 96.31 503 LEU A O 1
ATOM 3876 N N . LYS A 1 504 ? -13.915 -11.965 -5.549 1.00 94.94 504 LYS A N 1
ATOM 3877 C CA . LYS A 1 504 ? -14.373 -13.166 -6.254 1.00 94.94 504 LYS A CA 1
ATOM 3878 C C . LYS A 1 504 ? -14.866 -14.220 -5.269 1.00 94.94 504 LYS A C 1
ATOM 3880 O O . LYS A 1 504 ? -14.426 -14.288 -4.120 1.00 94.94 504 LYS A O 1
ATOM 3885 N N . ALA A 1 505 ? -15.776 -15.073 -5.735 1.00 92.94 505 ALA A N 1
ATOM 3886 C CA . ALA A 1 505 ? -16.229 -16.220 -4.960 1.00 92.94 505 ALA A CA 1
ATOM 3887 C C . ALA A 1 505 ? -15.031 -17.098 -4.551 1.00 92.94 505 ALA A C 1
ATOM 3889 O O . ALA A 1 505 ? -14.144 -17.374 -5.359 1.00 92.94 505 ALA A O 1
ATOM 3890 N N . GLY A 1 506 ? -15.005 -17.525 -3.287 1.00 91.94 506 GLY A N 1
ATOM 3891 C CA . GLY A 1 506 ? -13.887 -18.294 -2.734 1.00 91.94 506 GLY A CA 1
ATOM 3892 C C . GLY A 1 506 ? -12.678 -17.457 -2.299 1.00 91.94 506 GLY A C 1
ATOM 3893 O O . GLY A 1 506 ? -11.608 -18.030 -2.091 1.00 91.94 506 GLY A O 1
ATOM 3894 N N . ALA A 1 507 ? -12.824 -16.133 -2.153 1.00 97.00 507 ALA A N 1
ATOM 3895 C CA . ALA A 1 507 ? -11.805 -15.297 -1.523 1.00 97.00 507 ALA A CA 1
ATOM 3896 C C . ALA A 1 507 ? -11.426 -15.839 -0.130 1.00 97.00 507 ALA A C 1
ATOM 3898 O O . ALA A 1 507 ? -12.285 -16.215 0.671 1.00 97.00 507 ALA A O 1
ATOM 3899 N N . SER A 1 508 ? -10.124 -15.899 0.143 1.00 96.94 508 SER A N 1
ATOM 3900 C CA . SER A 1 508 ? -9.580 -16.334 1.428 1.00 96.94 508 SER A CA 1
ATOM 3901 C C . SER A 1 508 ? -9.685 -15.217 2.459 1.00 96.94 508 SER A C 1
ATOM 3903 O O . SER A 1 508 ? -9.511 -14.045 2.131 1.00 96.94 508 SER A O 1
ATOM 3905 N N . VAL A 1 509 ? -9.941 -15.601 3.708 1.00 97.94 509 VAL A N 1
ATOM 3906 C CA . VAL A 1 509 ? -9.990 -14.685 4.848 1.00 97.94 509 VAL A CA 1
ATOM 3907 C C . VAL A 1 509 ? -8.639 -14.690 5.550 1.00 97.94 509 VAL A C 1
ATOM 3909 O O . VAL A 1 509 ? -8.154 -15.747 5.956 1.00 97.94 509 VAL A O 1
ATOM 3912 N N . ILE A 1 510 ? -8.045 -13.514 5.703 1.00 97.50 510 ILE A N 1
ATOM 3913 C CA . ILE A 1 510 ? -6.764 -13.303 6.374 1.00 97.50 510 ILE A CA 1
ATOM 3914 C C . ILE A 1 510 ? -7.036 -12.420 7.591 1.00 97.50 510 ILE A C 1
ATOM 3916 O O . ILE A 1 510 ? -7.582 -11.332 7.442 1.00 97.50 510 ILE A O 1
ATOM 3920 N N . VAL A 1 511 ? -6.696 -12.885 8.791 1.00 97.81 511 VAL A N 1
ATOM 3921 C CA . VAL A 1 511 ? -6.879 -12.143 10.047 1.00 97.81 511 VAL A CA 1
ATOM 3922 C C . VAL A 1 511 ? -5.517 -11.953 10.694 1.00 97.81 511 VAL A C 1
ATOM 3924 O O . VAL A 1 511 ? -4.784 -12.926 10.856 1.00 97.81 511 VAL A O 1
ATOM 3927 N N . ASN A 1 512 ? -5.179 -10.709 11.036 1.00 96.62 512 ASN A N 1
ATOM 3928 C CA . ASN A 1 512 ? -3.888 -10.318 11.616 1.00 96.62 512 ASN A CA 1
ATOM 3929 C C . ASN A 1 512 ? -2.702 -10.927 10.846 1.00 96.62 512 ASN A C 1
ATOM 3931 O O . ASN A 1 512 ? -1.814 -11.542 11.421 1.00 96.62 512 ASN A O 1
ATOM 3935 N N . GLY A 1 513 ? -2.740 -10.834 9.514 1.00 95.06 513 GLY A N 1
ATOM 3936 C CA . GLY A 1 513 ? -1.684 -11.350 8.642 1.00 95.06 513 GLY A CA 1
ATOM 3937 C C . GLY A 1 513 ? -1.751 -12.841 8.303 1.00 95.06 513 GLY A C 1
ATOM 3938 O O . GLY A 1 513 ? -1.054 -13.258 7.379 1.00 95.06 513 GLY A O 1
ATOM 3939 N N . ARG A 1 514 ? -2.604 -13.631 8.973 1.00 95.38 514 ARG A N 1
ATOM 3940 C CA . ARG A 1 514 ? -2.659 -15.097 8.835 1.00 95.38 514 ARG A CA 1
ATOM 3941 C C . ARG A 1 514 ? -3.947 -15.596 8.206 1.00 95.38 514 ARG A C 1
ATOM 3943 O O . ARG A 1 514 ? -5.052 -15.181 8.578 1.00 95.38 514 ARG A O 1
ATOM 3950 N N . LYS A 1 515 ? -3.836 -16.565 7.298 1.00 96.06 515 LYS A N 1
ATOM 3951 C CA . LYS A 1 515 ? -5.017 -17.229 6.740 1.00 96.06 515 LYS A CA 1
ATOM 3952 C C . LYS A 1 515 ? -5.838 -17.921 7.820 1.00 96.06 515 LYS A C 1
ATOM 3954 O O . LYS A 1 515 ? -5.354 -18.761 8.571 1.00 96.06 515 LYS A O 1
ATOM 3959 N N . THR A 1 516 ? -7.123 -17.597 7.848 1.00 96.19 516 THR A N 1
ATOM 3960 C CA . THR A 1 516 ? -8.064 -18.046 8.869 1.00 96.19 516 THR A CA 1
ATOM 3961 C C . THR A 1 516 ? -9.255 -18.745 8.224 1.00 96.19 516 THR A C 1
ATOM 3963 O O . THR A 1 516 ? -9.721 -18.377 7.147 1.00 96.19 516 THR A O 1
ATOM 3966 N N . LYS A 1 517 ? -9.773 -19.785 8.889 1.00 97.25 517 LYS A N 1
ATOM 3967 C CA . LYS A 1 517 ? -10.992 -20.468 8.441 1.00 97.25 517 LYS A CA 1
ATOM 3968 C C . LYS A 1 517 ? -12.190 -19.523 8.555 1.00 97.25 517 LYS A C 1
ATOM 3970 O O . LYS A 1 517 ? -12.549 -19.094 9.652 1.00 97.25 517 LYS A O 1
ATOM 3975 N N . GLY A 1 518 ? -12.838 -19.270 7.428 1.00 96.81 518 GLY A N 1
ATOM 3976 C CA . GLY A 1 518 ? -14.027 -18.440 7.334 1.00 96.81 518 GLY A CA 1
ATOM 3977 C C . GLY A 1 518 ? -14.714 -18.606 5.985 1.00 96.81 518 GLY A C 1
ATOM 3978 O O . GLY A 1 518 ? -14.251 -19.369 5.135 1.00 96.81 518 GLY A O 1
ATOM 3979 N N . SER A 1 519 ? -15.821 -17.898 5.799 1.00 97.25 519 SER A N 1
ATOM 3980 C CA . SER A 1 519 ? -16.522 -17.823 4.520 1.00 97.25 519 SER A CA 1
ATOM 3981 C C . SER A 1 519 ? -16.777 -16.373 4.128 1.00 97.25 519 SER A C 1
ATOM 3983 O O . SER A 1 519 ? -16.978 -15.520 4.992 1.00 97.25 519 SER A O 1
ATOM 3985 N N . VAL A 1 520 ? -16.752 -16.112 2.822 1.00 98.25 520 VAL A N 1
ATOM 3986 C CA . VAL A 1 520 ? -17.068 -14.814 2.222 1.00 98.25 520 VAL A CA 1
ATOM 3987 C C . VAL A 1 520 ? -18.263 -15.012 1.301 1.00 98.25 520 VAL A C 1
ATOM 3989 O O . VAL A 1 520 ? -18.207 -15.842 0.389 1.00 98.25 520 VAL A O 1
ATOM 3992 N N . LYS A 1 521 ? -19.340 -14.260 1.528 1.00 98.00 521 LYS A N 1
ATOM 3993 C CA . LYS A 1 521 ? -20.516 -14.224 0.654 1.00 98.00 521 LYS A CA 1
ATOM 3994 C C . LYS A 1 521 ? -20.652 -12.832 0.060 1.00 98.00 521 LYS A C 1
ATOM 3996 O O . LYS A 1 521 ? -20.710 -11.846 0.792 1.00 98.00 521 LYS A O 1
ATOM 4001 N N . LEU A 1 522 ? -20.704 -12.776 -1.265 1.00 97.69 522 LEU A N 1
ATOM 4002 C CA . LEU A 1 522 ? -20.924 -11.548 -2.019 1.00 97.69 522 LEU A CA 1
ATOM 4003 C C . LEU A 1 522 ? -22.432 -11.375 -2.216 1.00 97.69 522 LEU A C 1
ATOM 4005 O O . LEU A 1 522 ? -23.103 -12.317 -2.638 1.00 97.69 522 LEU A O 1
ATOM 4009 N N . GLY A 1 523 ? -22.955 -10.209 -1.863 1.00 94.56 523 GLY A N 1
ATOM 4010 C CA . GLY A 1 523 ? -24.343 -9.816 -2.072 1.00 94.56 523 GLY A CA 1
ATOM 4011 C C . GLY A 1 523 ? -24.454 -8.601 -2.990 1.00 94.56 523 GLY A C 1
ATOM 4012 O O . GLY A 1 523 ? -23.457 -8.088 -3.498 1.00 94.56 523 GLY A O 1
ATOM 4013 N N . ASP A 1 524 ? -25.684 -8.134 -3.181 1.00 92.81 524 ASP A N 1
ATOM 4014 C CA . ASP A 1 524 ? -25.971 -6.959 -4.005 1.00 92.81 524 ASP A CA 1
ATOM 4015 C C . ASP A 1 524 ? -25.471 -5.662 -3.352 1.00 92.81 524 ASP A C 1
ATOM 4017 O O . ASP A 1 524 ? -25.252 -5.600 -2.139 1.00 92.81 524 ASP A O 1
ATOM 4021 N N . ASN A 1 525 ? -25.339 -4.599 -4.154 1.00 89.19 525 ASN A N 1
ATOM 4022 C CA . ASN A 1 525 ? -24.931 -3.263 -3.697 1.00 89.19 525 ASN A CA 1
ATOM 4023 C C . ASN A 1 525 ? -23.624 -3.284 -2.889 1.00 89.19 525 ASN A C 1
ATOM 4025 O O . ASN A 1 525 ? -23.544 -2.703 -1.806 1.00 89.19 525 ASN A O 1
ATOM 4029 N N . GLU A 1 526 ? -22.619 -3.998 -3.412 1.00 94.31 526 GLU A N 1
ATOM 4030 C CA . GLU A 1 526 ? -21.270 -4.104 -2.832 1.00 94.31 526 GLU A CA 1
ATOM 4031 C C . GLU A 1 526 ? -21.248 -4.747 -1.445 1.00 94.31 526 GLU A C 1
ATOM 4033 O O . GLU A 1 526 ? -20.250 -4.662 -0.739 1.00 94.31 526 GLU A O 1
ATOM 4038 N N . ARG A 1 527 ? -22.336 -5.380 -1.009 1.00 96.94 527 ARG A N 1
ATOM 4039 C CA . ARG A 1 527 ? -22.419 -5.964 0.324 1.00 96.94 527 ARG A CA 1
ATOM 4040 C C . ARG A 1 527 ? -21.608 -7.253 0.399 1.00 96.94 527 ARG A C 1
ATOM 4042 O O . ARG A 1 527 ? -21.755 -8.143 -0.432 1.00 96.94 527 ARG A O 1
ATOM 4049 N N . VAL A 1 528 ? -20.808 -7.395 1.449 1.00 98.38 528 VAL A N 1
ATOM 4050 C CA . VAL A 1 528 ? -19.976 -8.575 1.698 1.00 98.38 528 VAL A CA 1
ATOM 4051 C C . VAL A 1 528 ? -20.224 -9.068 3.118 1.00 98.38 528 VAL A C 1
ATOM 4053 O O . VAL A 1 528 ? -20.034 -8.333 4.087 1.00 98.38 528 VAL A O 1
ATOM 4056 N N . GLU A 1 529 ? -20.641 -10.324 3.254 1.00 98.25 529 GLU A N 1
ATOM 4057 C CA . GLU A 1 529 ? -20.708 -10.999 4.551 1.00 98.25 529 GLU A CA 1
ATOM 4058 C C . GLU A 1 529 ? -19.466 -11.853 4.752 1.00 98.25 529 GLU A C 1
ATOM 4060 O O . GLU A 1 529 ? -19.118 -12.667 3.894 1.00 98.25 529 GLU A O 1
ATOM 4065 N N . ILE A 1 530 ? -18.827 -11.695 5.907 1.00 98.50 530 ILE A N 1
ATOM 4066 C CA . ILE A 1 530 ? -17.648 -12.466 6.280 1.00 98.50 530 ILE A CA 1
ATOM 4067 C C . ILE A 1 530 ? -17.941 -13.165 7.600 1.00 98.50 530 ILE A C 1
ATOM 4069 O O . ILE A 1 530 ? -18.197 -12.518 8.616 1.00 98.50 530 ILE A O 1
ATOM 4073 N N . GLU A 1 531 ? -17.910 -14.492 7.590 1.00 98.19 531 GLU A N 1
ATOM 4074 C CA . GLU A 1 531 ? -18.100 -15.319 8.779 1.00 98.19 531 GLU A CA 1
ATOM 4075 C C . GLU A 1 531 ? -16.779 -15.967 9.181 1.00 98.19 531 GLU A C 1
ATOM 4077 O O . GLU A 1 531 ? -16.147 -16.650 8.374 1.00 98.19 531 GLU A O 1
ATOM 4082 N N . LEU A 1 532 ? -16.377 -15.784 10.439 1.00 98.31 532 LEU A N 1
ATOM 4083 C CA . LEU A 1 532 ? -15.195 -16.433 10.999 1.00 98.31 532 LEU A CA 1
ATOM 4084 C C . LEU A 1 532 ? -15.592 -17.702 11.752 1.00 98.31 532 LEU A C 1
ATOM 4086 O O . LEU A 1 532 ? -16.457 -17.673 12.626 1.00 98.31 532 LEU A O 1
ATOM 4090 N N . VAL A 1 533 ? -14.915 -18.819 11.479 1.00 97.25 533 VAL A N 1
ATOM 4091 C CA . VAL A 1 533 ? -15.130 -20.061 12.242 1.00 97.25 533 VAL A CA 1
ATOM 4092 C C . VAL A 1 533 ? -14.619 -19.883 13.676 1.00 97.25 533 VAL A C 1
ATOM 4094 O O . VAL A 1 533 ? -15.336 -20.156 14.648 1.00 97.25 533 VAL A O 1
ATOM 4097 N N . ASN A 1 534 ? -13.397 -19.358 13.791 1.00 94.81 534 ASN A N 1
ATOM 4098 C CA . ASN A 1 534 ? -12.724 -19.041 15.045 1.00 94.81 534 ASN A CA 1
ATOM 4099 C C . ASN A 1 534 ? -12.488 -17.534 15.124 1.00 94.81 534 ASN A C 1
ATOM 4101 O O . ASN A 1 534 ? -12.032 -16.932 14.154 1.00 94.81 534 ASN A O 1
ATOM 4105 N N . LEU A 1 535 ? -12.798 -16.940 16.275 1.00 95.50 535 LEU A N 1
ATOM 4106 C CA . LEU A 1 535 ? -12.524 -15.527 16.519 1.00 95.50 535 LEU A CA 1
ATOM 4107 C C . LEU A 1 535 ? -11.065 -15.354 16.969 1.00 95.50 535 LEU A C 1
ATOM 4109 O O . LEU A 1 535 ? -10.579 -16.204 17.723 1.00 95.50 535 LEU A O 1
ATOM 4113 N N . PRO A 1 536 ? -10.381 -14.282 16.536 1.00 95.06 536 PRO A N 1
ATOM 4114 C CA . PRO A 1 536 ? -9.079 -13.910 17.085 1.00 95.06 536 PRO A CA 1
ATOM 4115 C C . PRO A 1 536 ? -9.222 -13.382 18.533 1.00 95.06 536 PRO A C 1
ATOM 4117 O O . PRO A 1 536 ? -10.342 -13.347 19.063 1.00 95.06 536 PRO A O 1
ATOM 4120 N N . PRO A 1 537 ? -8.117 -12.996 19.202 1.00 88.88 537 PRO A N 1
ATOM 4121 C CA . PRO A 1 537 ? -8.165 -12.428 20.549 1.00 88.88 537 PRO A CA 1
ATOM 4122 C C . PRO A 1 537 ? -9.133 -11.239 20.693 1.00 88.88 537 PRO A C 1
ATOM 4124 O O . PRO A 1 537 ? -9.394 -10.503 19.740 1.00 88.88 537 PRO A O 1
ATOM 4127 N N . GLU A 1 538 ? -9.664 -11.055 21.908 1.00 85.62 538 GLU A N 1
ATOM 4128 C CA . GLU A 1 538 ? -10.506 -9.901 22.257 1.00 85.62 538 GLU A CA 1
ATOM 4129 C C . GLU A 1 538 ? -9.738 -8.586 22.035 1.00 85.62 538 GLU A C 1
ATOM 4131 O O . GLU A 1 538 ? -8.560 -8.493 22.375 1.00 85.62 538 GLU A O 1
ATOM 4136 N N . GLY A 1 539 ? -10.410 -7.574 21.478 1.00 83.12 539 GLY A N 1
ATOM 4137 C CA . GLY A 1 539 ? -9.810 -6.287 21.121 1.00 83.12 539 GLY A CA 1
ATOM 4138 C C . GLY A 1 539 ? -9.939 -5.944 19.637 1.00 83.12 539 GLY A C 1
ATOM 4139 O O . GLY A 1 539 ? -10.791 -6.484 18.923 1.00 83.12 539 GLY A O 1
ATOM 4140 N N . MET A 1 540 ? -9.124 -4.987 19.189 1.00 91.56 540 MET A N 1
ATOM 4141 C CA . MET A 1 540 ? -9.024 -4.583 17.786 1.00 91.56 540 MET A CA 1
ATOM 4142 C C . MET A 1 540 ? -8.233 -5.624 16.990 1.00 91.56 540 MET A C 1
ATOM 4144 O O . MET A 1 540 ? -7.217 -6.122 17.456 1.00 91.56 540 MET A O 1
ATOM 4148 N N . ASN A 1 541 ? -8.718 -5.957 15.800 1.00 96.94 541 ASN A N 1
ATOM 4149 C CA . ASN A 1 541 ? -8.117 -6.922 14.892 1.00 96.94 541 ASN A CA 1
ATOM 4150 C C . ASN A 1 541 ? -8.214 -6.403 13.452 1.00 96.94 541 ASN A C 1
ATOM 4152 O O . ASN A 1 541 ? -9.047 -5.547 13.136 1.00 96.94 541 ASN A O 1
ATOM 4156 N N . PHE A 1 542 ? -7.391 -6.965 12.574 1.00 98.06 542 PHE A N 1
ATOM 4157 C CA . PHE A 1 542 ? -7.319 -6.600 11.165 1.00 98.06 542 PHE A CA 1
ATOM 4158 C C . PHE A 1 542 ? -7.751 -7.762 10.293 1.00 98.06 542 PHE A C 1
ATOM 4160 O O . PHE A 1 542 ? -7.389 -8.913 10.543 1.00 98.06 542 PHE A O 1
ATOM 4167 N N . ILE A 1 543 ? -8.527 -7.459 9.261 1.00 98.25 543 ILE A N 1
ATOM 4168 C CA . ILE A 1 543 ? -8.948 -8.424 8.255 1.00 98.25 543 ILE A CA 1
ATOM 4169 C C . ILE A 1 543 ? -8.547 -7.945 6.866 1.00 98.25 543 ILE A C 1
ATOM 4171 O O . ILE A 1 543 ? -8.695 -6.770 6.533 1.00 98.25 543 ILE A O 1
ATOM 4175 N N . GLN A 1 544 ? -8.070 -8.881 6.054 1.00 98.00 544 GLN A N 1
ATOM 4176 C CA . GLN A 1 544 ? -7.915 -8.731 4.615 1.00 98.00 544 GLN A CA 1
ATOM 4177 C C . GLN A 1 544 ? -8.633 -9.889 3.923 1.00 98.00 544 GLN A C 1
ATOM 4179 O O . GLN A 1 544 ? -8.719 -11.003 4.451 1.00 98.00 544 GLN A O 1
ATOM 4184 N N . LEU A 1 545 ? -9.129 -9.637 2.719 1.00 97.94 545 LEU A N 1
ATOM 4185 C CA . LEU A 1 545 ? -9.631 -10.665 1.821 1.00 97.94 545 LEU A CA 1
ATOM 4186 C C . LEU A 1 545 ? -8.677 -10.812 0.643 1.00 97.94 545 LEU A C 1
ATOM 4188 O O . LEU A 1 545 ? -8.205 -9.820 0.095 1.00 97.94 545 LEU A O 1
ATOM 4192 N N . GLN A 1 546 ? -8.415 -12.048 0.236 1.00 96.81 546 GLN A N 1
ATOM 4193 C CA . GLN A 1 546 ? -7.539 -12.333 -0.894 1.00 96.81 546 GLN A CA 1
ATOM 4194 C C . GLN A 1 546 ? -8.282 -13.157 -1.940 1.00 96.81 546 GLN A C 1
ATOM 4196 O O . GLN A 1 546 ? -8.755 -14.261 -1.659 1.00 96.81 546 GLN A O 1
ATOM 4201 N N . ASN A 1 547 ? -8.352 -12.652 -3.170 1.00 96.00 547 ASN A N 1
ATOM 4202 C CA . ASN A 1 547 ? -8.803 -13.468 -4.293 1.00 96.00 547 ASN A CA 1
ATOM 4203 C C . ASN A 1 547 ? -7.789 -14.596 -4.540 1.00 96.00 547 ASN A C 1
ATOM 4205 O O . ASN A 1 547 ? -6.583 -14.388 -4.419 1.00 96.00 547 ASN A O 1
ATOM 4209 N N . LYS A 1 548 ? -8.260 -15.797 -4.894 1.00 92.88 548 LYS A N 1
ATOM 4210 C CA . LYS A 1 548 ? -7.378 -16.949 -5.145 1.00 92.88 548 LYS A CA 1
ATOM 4211 C C . LYS A 1 548 ? -6.287 -16.588 -6.164 1.00 92.88 548 LYS A C 1
ATOM 4213 O O . LYS A 1 548 ? -6.612 -16.140 -7.262 1.00 92.88 548 LYS A O 1
ATOM 4218 N N . ASP A 1 549 ? -5.026 -16.824 -5.802 1.00 91.19 549 ASP A N 1
ATOM 4219 C CA . ASP A 1 549 ? -3.831 -16.515 -6.603 1.00 91.19 549 ASP A CA 1
ATOM 4220 C C . ASP A 1 549 ? -3.739 -15.039 -7.053 1.00 91.19 549 ASP A C 1
ATOM 4222 O O . ASP A 1 549 ? -3.088 -14.743 -8.054 1.00 91.19 549 ASP A O 1
ATOM 4226 N N . GLY A 1 550 ? -4.421 -14.121 -6.360 1.00 93.19 550 GLY A N 1
ATOM 4227 C CA . GLY A 1 550 ? -4.513 -12.705 -6.708 1.00 93.19 550 GLY A CA 1
ATOM 4228 C C . GLY A 1 550 ? -4.127 -11.775 -5.561 1.00 93.19 550 GLY A C 1
ATOM 4229 O O . GLY A 1 550 ? -3.513 -12.184 -4.570 1.00 93.19 550 GLY A O 1
ATOM 4230 N N . LEU A 1 551 ? -4.482 -10.501 -5.727 1.00 93.56 551 LEU A N 1
ATOM 4231 C CA . LEU A 1 551 ? -4.172 -9.426 -4.785 1.00 93.56 551 LEU A CA 1
ATOM 4232 C C . LEU A 1 551 ? -5.027 -9.485 -3.508 1.00 93.56 551 LEU A C 1
ATOM 4234 O O . LEU A 1 551 ? -6.107 -10.085 -3.473 1.00 93.56 551 LEU A O 1
ATOM 4238 N N . PHE A 1 552 ? -4.524 -8.829 -2.465 1.00 95.56 552 PHE A N 1
ATOM 4239 C CA . PHE A 1 552 ? -5.194 -8.647 -1.179 1.00 95.56 552 PHE A CA 1
ATOM 4240 C C . PHE A 1 552 ? -6.057 -7.387 -1.189 1.00 95.56 552 PHE A C 1
ATOM 4242 O O . PHE A 1 552 ? -5.817 -6.456 -1.957 1.00 95.56 552 PHE A O 1
ATOM 4249 N N . SER A 1 553 ? -7.030 -7.326 -0.287 1.00 96.69 553 SER A N 1
ATOM 4250 C CA . SER A 1 553 ? -7.677 -6.072 0.076 1.00 96.69 553 SER A CA 1
ATOM 4251 C C . SER A 1 553 ? -6.783 -5.221 0.978 1.00 96.69 553 SER A C 1
ATOM 4253 O O . SER A 1 553 ? -5.701 -5.637 1.406 1.00 96.69 553 SER A O 1
ATOM 4255 N N . ASN A 1 554 ? -7.255 -4.019 1.299 1.00 95.31 554 ASN A N 1
ATOM 4256 C CA . ASN A 1 554 ? -6.718 -3.236 2.406 1.00 95.31 554 ASN A CA 1
ATOM 4257 C C . ASN A 1 554 ? -6.850 -3.976 3.742 1.00 95.31 554 ASN A C 1
ATOM 4259 O O . ASN A 1 554 ? -7.777 -4.774 3.919 1.00 95.31 554 ASN A O 1
ATOM 4263 N N . ASP A 1 555 ? -5.962 -3.651 4.681 1.00 96.56 555 ASP A N 1
ATOM 4264 C CA . ASP A 1 555 ? -6.195 -3.888 6.104 1.00 96.56 555 ASP A CA 1
ATOM 4265 C C . ASP A 1 555 ? -7.486 -3.159 6.519 1.00 96.56 555 ASP A C 1
ATOM 4267 O O . ASP A 1 555 ? -7.640 -1.950 6.305 1.00 96.56 555 ASP A O 1
ATOM 4271 N N . PHE A 1 556 ? -8.438 -3.899 7.085 1.00 97.75 556 PHE A N 1
ATOM 4272 C CA . PHE A 1 556 ? -9.697 -3.359 7.590 1.00 97.75 556 PHE A CA 1
ATOM 4273 C C . PHE A 1 556 ? -9.887 -3.696 9.066 1.00 97.75 556 PHE A C 1
ATOM 4275 O O . PHE A 1 556 ? -9.649 -4.827 9.490 1.00 97.75 556 PHE A O 1
ATOM 4282 N N . ILE A 1 557 ? -10.320 -2.713 9.855 1.00 97.38 557 ILE A N 1
ATOM 4283 C CA . ILE A 1 557 ? -10.486 -2.871 11.301 1.00 97.38 557 ILE A CA 1
ATOM 4284 C C . ILE A 1 557 ? -11.811 -3.573 11.614 1.00 97.38 557 ILE A C 1
ATOM 4286 O O . ILE A 1 557 ? -12.876 -3.205 11.114 1.00 97.38 557 ILE A O 1
ATOM 4290 N N . PHE A 1 558 ? -11.757 -4.534 12.530 1.00 96.75 558 PHE A N 1
ATOM 4291 C CA . PHE A 1 558 ? -12.918 -5.033 13.258 1.00 96.75 558 PHE A CA 1
ATOM 4292 C C . PHE A 1 558 ? -12.547 -5.297 14.718 1.00 96.75 558 PHE A C 1
ATOM 4294 O O . PHE A 1 558 ? -11.376 -5.350 15.083 1.00 96.75 558 PHE A O 1
ATOM 4301 N N . HIS A 1 559 ? -13.548 -5.474 15.571 1.00 93.06 559 HIS A N 1
ATOM 4302 C CA . HIS A 1 559 ? -13.337 -5.789 16.978 1.00 93.06 559 HIS A CA 1
ATOM 4303 C C . HIS A 1 559 ? -13.920 -7.151 17.327 1.00 93.06 559 HIS A C 1
ATOM 4305 O O . HIS A 1 559 ? -14.956 -7.555 16.797 1.00 93.06 559 HIS A O 1
ATOM 4311 N N . VAL A 1 560 ? -13.297 -7.832 18.280 1.00 91.38 560 VAL A N 1
ATOM 4312 C CA . VAL A 1 560 ? -13.887 -8.972 18.983 1.00 91.38 560 VAL A CA 1
ATOM 4313 C C . VAL A 1 560 ? -14.148 -8.540 20.415 1.00 91.38 560 VAL A C 1
ATOM 4315 O O . VAL A 1 560 ? -13.231 -8.080 21.086 1.00 91.38 560 VAL A O 1
ATOM 4318 N N . SER A 1 561 ? -15.380 -8.687 20.893 1.00 83.94 561 SER A N 1
ATOM 4319 C CA . SER A 1 561 ? -15.683 -8.609 22.320 1.00 83.94 561 SER A CA 1
ATOM 4320 C C . SER A 1 561 ? -16.947 -9.395 22.652 1.00 83.94 561 SER A C 1
ATOM 4322 O O . SER A 1 561 ? -17.987 -9.254 22.009 1.00 83.94 561 SER A O 1
ATOM 4324 N N . ASP A 1 562 ? -16.856 -10.227 23.689 1.00 72.94 562 ASP A N 1
ATOM 4325 C CA . ASP A 1 562 ? -18.021 -10.889 24.291 1.00 72.94 562 ASP A CA 1
ATOM 4326 C C . ASP A 1 562 ? -18.780 -9.955 25.241 1.00 72.94 562 ASP A C 1
ATOM 4328 O O . ASP A 1 562 ? -19.921 -10.224 25.628 1.00 72.94 562 ASP A O 1
ATOM 4332 N N . LYS A 1 563 ? -18.153 -8.837 25.613 1.00 62.12 563 LYS A N 1
ATOM 4333 C CA . LYS A 1 563 ? -18.788 -7.740 26.328 1.00 62.12 563 LYS A CA 1
ATOM 4334 C C . LYS A 1 563 ? -19.426 -6.843 25.273 1.00 62.12 563 LYS A C 1
ATOM 4336 O O . LYS A 1 563 ? -18.869 -6.612 24.204 1.00 62.12 563 LYS A O 1
ATOM 4341 N N . LYS A 1 564 ? -20.627 -6.328 25.537 1.00 54.50 564 LYS A N 1
ATOM 4342 C CA . LYS A 1 564 ? -21.149 -5.233 24.714 1.00 54.50 564 LYS A CA 1
ATOM 4343 C C . LYS A 1 564 ? -20.152 -4.071 24.876 1.00 54.50 564 LYS A C 1
ATOM 4345 O O . LYS A 1 564 ? -20.168 -3.446 25.920 1.00 54.50 564 LYS A O 1
ATOM 4350 N N . VAL A 1 565 ? -19.297 -3.851 23.869 1.00 54.59 565 VAL A N 1
ATOM 4351 C CA . VAL A 1 565 ? -18.337 -2.736 23.698 1.00 54.59 565 VAL A CA 1
ATOM 4352 C C . VAL A 1 565 ? -17.127 -2.709 24.664 1.00 54.59 565 VAL A C 1
ATOM 4354 O O . VAL A 1 565 ? -17.237 -3.013 25.848 1.00 54.59 565 VAL A O 1
ATOM 4357 N N . ASP A 1 566 ? -15.958 -2.311 24.137 1.00 53.97 566 ASP A N 1
ATOM 4358 C CA . ASP A 1 566 ? -14.693 -2.145 24.873 1.00 53.97 566 ASP A CA 1
ATOM 4359 C C . ASP A 1 566 ? -14.820 -1.174 26.078 1.00 53.97 566 ASP A C 1
ATOM 4361 O O . ASP A 1 566 ? -15.122 0.015 25.894 1.00 53.97 566 ASP A O 1
ATOM 4365 N N . PRO A 1 567 ? -14.553 -1.641 27.314 1.00 49.97 567 PRO A N 1
ATOM 4366 C CA . PRO A 1 567 ? -14.624 -0.823 28.520 1.00 49.97 567 PRO A CA 1
ATOM 4367 C C . PRO A 1 567 ? -13.679 0.386 28.542 1.00 49.97 567 PRO A C 1
ATOM 4369 O O . PRO A 1 567 ? -14.039 1.402 29.142 1.00 49.97 567 PRO A O 1
ATOM 4372 N N . GLN A 1 568 ? -12.497 0.326 27.914 1.00 53.19 568 GLN A N 1
ATOM 4373 C CA . GLN A 1 568 ? -11.504 1.403 28.020 1.00 53.19 568 GLN A CA 1
ATOM 4374 C C . GLN A 1 568 ? -11.836 2.579 27.091 1.00 53.19 568 GLN A C 1
ATOM 4376 O O . GLN A 1 568 ? -11.845 3.730 27.542 1.00 53.19 568 GLN A O 1
ATOM 4381 N N . GLN A 1 569 ? -12.244 2.312 25.846 1.00 64.56 569 GLN A N 1
ATOM 4382 C CA . GLN A 1 569 ? -12.792 3.343 24.954 1.00 64.56 569 GLN A CA 1
ATOM 4383 C C . GLN A 1 569 ? -14.085 3.969 25.488 1.00 64.56 569 GLN A C 1
ATOM 4385 O O . GLN A 1 569 ? -14.328 5.168 25.311 1.00 64.56 569 GLN A O 1
ATOM 4390 N N . LEU A 1 570 ? -14.937 3.190 26.158 1.00 68.25 570 LEU A N 1
ATOM 4391 C CA . LEU A 1 570 ? -16.120 3.741 26.814 1.00 68.25 570 LEU A CA 1
ATOM 4392 C C . LEU A 1 570 ? -15.771 4.574 28.052 1.00 68.25 570 LEU A C 1
ATOM 4394 O O . LEU A 1 570 ? -16.436 5.581 28.313 1.00 68.25 570 LEU A O 1
ATOM 4398 N N . ARG A 1 571 ? -14.715 4.214 28.788 1.00 78.75 571 ARG A N 1
ATOM 4399 C CA . ARG A 1 571 ? -14.268 4.945 29.979 1.00 78.75 571 ARG A CA 1
ATOM 4400 C C . ARG A 1 571 ? -13.772 6.353 29.659 1.00 78.75 571 AR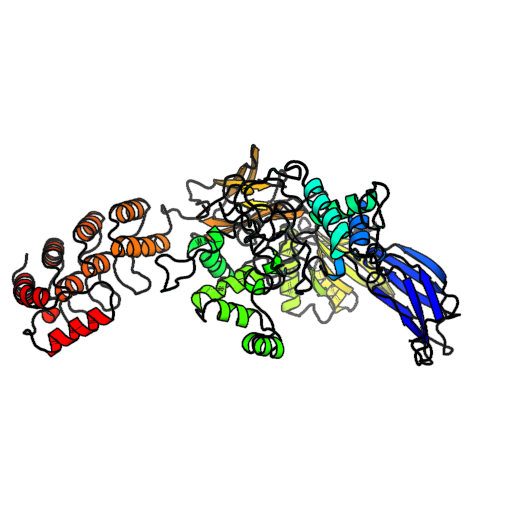G A C 1
ATOM 4402 O O . ARG A 1 571 ? -14.077 7.282 30.410 1.00 78.75 571 ARG A O 1
ATOM 4409 N N . GLU A 1 572 ? -13.048 6.549 28.562 1.00 77.25 572 GLU A N 1
ATOM 4410 C CA . GLU A 1 572 ? -12.636 7.898 28.141 1.00 77.25 572 GLU A CA 1
ATOM 4411 C C . GLU A 1 572 ? -13.843 8.756 27.753 1.00 77.25 572 GLU A C 1
ATOM 4413 O O . GLU A 1 572 ? -13.938 9.926 28.125 1.00 77.25 572 GLU A O 1
ATOM 4418 N N . LYS A 1 573 ? -14.835 8.152 27.091 1.00 82.56 573 LYS A N 1
ATOM 4419 C CA . LYS A 1 573 ? -16.088 8.828 26.733 1.00 82.56 573 LYS A CA 1
ATOM 4420 C C . LYS A 1 573 ? -16.921 9.199 27.965 1.00 82.56 573 LYS A C 1
ATOM 4422 O O . LYS A 1 573 ? -17.547 10.259 27.964 1.00 82.56 573 LYS A O 1
ATOM 4427 N N . ILE A 1 574 ? -16.893 8.384 29.027 1.00 86.94 574 ILE A N 1
ATOM 4428 C CA . ILE A 1 574 ? -17.503 8.724 30.325 1.00 86.94 574 ILE A CA 1
ATOM 4429 C C . ILE A 1 574 ? -16.906 10.025 30.871 1.00 86.94 574 ILE A C 1
ATOM 4431 O O . ILE A 1 574 ? -17.657 10.887 31.327 1.00 86.94 574 ILE A O 1
ATOM 4435 N N . GLU A 1 575 ? -15.581 10.186 30.800 1.00 86.69 575 GLU A N 1
ATOM 4436 C CA . GLU A 1 575 ? -14.905 11.387 31.304 1.00 86.69 575 GLU A CA 1
ATOM 4437 C C . GLU A 1 575 ? -15.404 12.642 30.585 1.00 86.69 575 GLU A C 1
ATOM 4439 O O . GLU A 1 575 ? -15.803 13.621 31.215 1.00 86.69 575 GLU A O 1
ATOM 4444 N N . VAL A 1 576 ? -15.479 12.576 29.254 1.00 82.44 576 VAL A N 1
ATOM 4445 C CA . VAL A 1 576 ? -15.976 13.676 28.421 1.00 82.44 576 VAL A CA 1
ATOM 4446 C C . VAL A 1 576 ? -17.441 13.988 28.730 1.00 82.44 576 VAL A C 1
ATOM 4448 O O . VAL A 1 576 ? -17.812 15.161 28.840 1.00 82.44 576 VAL A O 1
ATOM 4451 N N . ALA A 1 577 ? -18.288 12.970 28.903 1.00 87.06 577 ALA A N 1
ATOM 4452 C CA . ALA A 1 577 ? -19.694 13.162 29.253 1.00 87.06 577 ALA A CA 1
ATOM 4453 C C . ALA A 1 577 ? -19.850 13.865 30.614 1.00 87.06 577 ALA A C 1
ATOM 4455 O O . ALA A 1 577 ? -20.633 14.808 30.733 1.00 87.06 577 ALA A O 1
ATOM 4456 N N . ILE A 1 578 ? -19.054 13.478 31.615 1.00 91.06 578 ILE A N 1
ATOM 4457 C CA . ILE A 1 578 ? -19.046 14.103 32.946 1.00 91.06 578 ILE A CA 1
ATOM 4458 C C . ILE A 1 578 ? -18.546 15.551 32.880 1.00 91.06 578 ILE A C 1
ATOM 4460 O O . ILE A 1 578 ? -19.200 16.458 33.410 1.00 91.06 578 ILE A O 1
ATOM 4464 N N . TYR A 1 579 ? -17.421 15.779 32.199 1.00 86.25 579 TYR A N 1
ATOM 4465 C CA . TYR A 1 579 ? -16.823 17.100 32.014 1.00 86.25 579 TYR A CA 1
ATOM 4466 C C . TYR A 1 579 ? -17.821 18.075 31.366 1.00 86.25 579 TYR A C 1
ATOM 4468 O O . TYR A 1 579 ? -18.122 19.146 31.906 1.00 86.25 579 TYR A O 1
ATOM 4476 N N . THR A 1 580 ? -18.432 17.654 30.254 1.00 82.62 580 THR A N 1
ATOM 4477 C CA . THR A 1 580 ? -19.418 18.448 29.498 1.00 82.62 580 THR A CA 1
ATOM 4478 C C . THR A 1 580 ? -20.794 18.534 30.166 1.00 82.62 580 THR A C 1
ATOM 4480 O O . THR A 1 580 ? -21.609 19.364 29.770 1.00 82.62 580 THR A O 1
ATOM 4483 N N . GLY A 1 581 ? -21.060 17.722 31.194 1.00 85.81 581 GLY A N 1
ATOM 4484 C CA . GLY A 1 581 ? -22.354 17.654 31.878 1.00 85.81 581 GLY A CA 1
ATOM 4485 C C . GLY A 1 581 ? -23.454 16.944 31.079 1.00 85.81 581 GLY A C 1
ATOM 4486 O O . GLY A 1 581 ? -24.637 17.119 31.380 1.00 85.81 581 GLY A O 1
ATOM 4487 N N . ASN A 1 582 ? -23.096 16.157 30.063 1.00 88.06 582 ASN A N 1
ATOM 4488 C CA . ASN A 1 582 ? -24.040 15.443 29.212 1.00 88.06 582 ASN A CA 1
ATOM 4489 C C . ASN A 1 582 ? -24.486 14.117 29.855 1.00 88.06 582 ASN A C 1
ATOM 4491 O O . ASN A 1 582 ? -23.967 13.040 29.554 1.00 88.06 582 ASN A O 1
ATOM 4495 N N . LEU A 1 583 ? -25.501 14.197 30.720 1.00 88.44 583 LEU A N 1
ATOM 4496 C CA . LEU A 1 583 ? -26.049 13.031 31.420 1.00 88.44 583 LEU A CA 1
ATOM 4497 C C . LEU A 1 583 ? -26.657 11.989 30.467 1.00 88.44 583 LEU A C 1
ATOM 4499 O O . LEU A 1 583 ? -26.593 10.796 30.754 1.00 88.44 583 LEU A O 1
ATOM 4503 N N . ALA A 1 584 ? -27.262 12.417 29.356 1.00 78.31 584 ALA A N 1
ATOM 4504 C CA . ALA A 1 584 ? -27.872 11.505 28.388 1.00 78.31 584 ALA A CA 1
ATOM 4505 C C . ALA A 1 584 ? -26.813 10.621 27.716 1.00 78.31 584 ALA A C 1
ATOM 4507 O O . ALA A 1 584 ? -26.991 9.409 27.614 1.00 78.31 584 ALA A O 1
ATOM 4508 N N . GLU A 1 585 ? -25.678 11.212 27.343 1.00 77.75 585 GLU A N 1
ATOM 4509 C CA . GLU A 1 585 ? -24.553 10.461 26.792 1.00 77.75 585 GLU A CA 1
ATOM 4510 C C . GLU A 1 585 ? -23.917 9.547 27.842 1.00 77.75 585 GLU A C 1
ATOM 4512 O O . GLU A 1 585 ? -23.658 8.383 27.550 1.00 77.75 585 GLU A O 1
ATOM 4517 N N . LEU A 1 586 ? -23.749 10.013 29.087 1.00 88.19 586 LEU A N 1
ATOM 4518 C CA . LEU A 1 586 ? -23.273 9.154 30.175 1.00 88.19 586 LEU A CA 1
ATOM 4519 C C . LEU A 1 586 ? -24.168 7.914 30.348 1.00 88.19 586 LEU A C 1
ATOM 4521 O O . LEU A 1 586 ? -23.659 6.800 30.470 1.00 88.19 586 LEU A O 1
ATOM 4525 N N . LYS A 1 587 ? -25.496 8.090 30.321 1.00 85.94 587 LYS A N 1
ATOM 4526 C CA . LYS A 1 587 ? -26.456 6.978 30.390 1.00 85.94 587 LYS A CA 1
ATOM 4527 C C . LYS A 1 587 ? -26.264 6.000 29.241 1.00 85.94 587 LYS A C 1
ATOM 4529 O O . LYS A 1 587 ? -26.092 4.810 29.490 1.00 85.94 587 LYS A O 1
ATOM 4534 N N . ARG A 1 588 ? -26.200 6.516 28.012 1.00 79.56 588 ARG A N 1
ATOM 4535 C CA . ARG A 1 588 ? -26.003 5.716 26.800 1.00 79.56 588 ARG A CA 1
ATOM 4536 C C . ARG A 1 588 ? -24.704 4.911 26.850 1.00 79.56 588 ARG A C 1
ATOM 4538 O O . ARG A 1 588 ? -24.699 3.745 26.469 1.00 79.56 588 ARG A O 1
ATOM 4545 N N . LEU A 1 589 ? -23.607 5.506 27.322 1.00 82.06 589 LEU A N 1
ATOM 4546 C CA . LEU A 1 589 ? -22.307 4.840 27.446 1.00 82.06 589 LEU A CA 1
ATOM 4547 C C . LEU A 1 589 ? -22.354 3.695 28.461 1.00 82.06 589 LEU A C 1
ATOM 4549 O O . LEU A 1 589 ? -21.916 2.589 28.154 1.00 82.06 589 LEU A O 1
ATOM 4553 N N . VAL A 1 590 ? -22.943 3.927 29.635 1.00 79.12 590 VAL A N 1
ATOM 4554 C CA . VAL A 1 590 ? -23.108 2.885 30.662 1.00 79.12 590 VAL A CA 1
ATOM 4555 C C . VAL A 1 590 ? -24.047 1.772 30.186 1.00 79.12 590 VAL A C 1
ATOM 4557 O O . VAL A 1 590 ? -23.761 0.597 30.388 1.00 79.12 590 VAL A O 1
ATOM 4560 N N . GLU A 1 591 ? -25.126 2.107 29.477 1.00 75.19 591 GLU A N 1
ATOM 4561 C CA . GLU A 1 591 ? -26.011 1.125 28.826 1.00 75.19 591 GLU A CA 1
ATOM 4562 C C . GLU A 1 591 ? -25.313 0.348 27.702 1.00 75.19 591 GLU A C 1
ATOM 4564 O O . GLU A 1 591 ? -25.661 -0.802 27.432 1.00 75.19 591 GLU A O 1
ATOM 4569 N N . SER A 1 592 ? -24.297 0.954 27.085 1.00 62.06 592 SER A N 1
ATOM 4570 C CA . SER A 1 592 ? -23.448 0.328 26.072 1.00 62.06 592 SER A CA 1
ATOM 4571 C C . SER A 1 592 ? -22.341 -0.543 26.667 1.00 62.06 592 SER A C 1
ATOM 4573 O O . SER A 1 592 ? -21.574 -1.068 25.879 1.00 62.06 592 SER A O 1
ATOM 4575 N N . GLY A 1 593 ? -22.261 -0.713 27.996 1.00 65.19 593 GLY A N 1
ATOM 4576 C CA . GLY A 1 593 ? -21.311 -1.618 28.662 1.00 65.19 593 GLY A CA 1
ATOM 4577 C C . GLY A 1 593 ? -20.127 -0.948 29.365 1.00 65.19 593 GLY A C 1
ATOM 4578 O O . GLY A 1 593 ? -19.193 -1.637 29.768 1.00 65.19 593 GLY A O 1
ATOM 4579 N N . ALA A 1 594 ? -20.147 0.377 29.539 1.00 76.31 594 ALA A N 1
ATOM 4580 C CA . ALA A 1 594 ? -19.045 1.096 30.174 1.00 76.31 594 ALA A CA 1
ATOM 4581 C C . ALA A 1 594 ? -18.912 0.743 31.665 1.00 76.31 594 ALA A C 1
ATOM 4583 O O . ALA A 1 594 ? -19.886 0.835 32.417 1.00 76.31 594 ALA A O 1
ATOM 4584 N N . ASP A 1 595 ? -17.697 0.412 32.109 1.00 78.62 595 ASP A N 1
ATOM 4585 C CA . ASP A 1 595 ? -17.425 0.144 33.521 1.00 78.62 595 ASP A CA 1
ATOM 4586 C C . ASP A 1 595 ? -17.336 1.456 34.323 1.00 78.62 595 ASP A C 1
ATOM 4588 O O . ASP A 1 595 ? -16.422 2.269 34.165 1.00 78.62 595 ASP A O 1
ATOM 4592 N N . VAL A 1 596 ? -18.309 1.648 35.218 1.00 84.88 596 VAL A N 1
ATOM 4593 C CA . VAL A 1 596 ? -18.445 2.829 36.085 1.00 84.88 596 VAL A CA 1
ATOM 4594 C C . VAL A 1 596 ? -17.402 2.903 37.208 1.00 84.88 596 VAL A C 1
ATOM 4596 O O . VAL A 1 596 ? -17.338 3.919 37.904 1.00 84.88 596 VAL A O 1
ATOM 4599 N N . ASN A 1 597 ? -16.586 1.860 37.388 1.00 84.19 597 ASN A N 1
ATOM 4600 C CA . ASN A 1 597 ? -15.499 1.793 38.366 1.00 84.19 597 ASN A CA 1
ATOM 4601 C C . ASN A 1 597 ? -14.100 1.783 37.727 1.00 84.19 597 ASN A C 1
ATOM 4603 O O . ASN A 1 597 ? -13.109 1.817 38.459 1.00 84.19 597 ASN A O 1
ATOM 4607 N N . ALA A 1 598 ? -13.990 1.765 36.395 1.00 81.62 598 ALA A N 1
ATOM 4608 C CA . ALA A 1 598 ? -12.692 1.750 35.727 1.00 81.62 598 ALA A CA 1
ATOM 4609 C C . ALA A 1 598 ? -11.946 3.078 35.925 1.00 81.62 598 ALA A C 1
ATOM 4611 O O . ALA A 1 598 ? -12.549 4.154 35.910 1.00 81.62 598 ALA A O 1
ATOM 4612 N N . LEU A 1 599 ? -10.625 3.029 36.079 1.00 81.50 599 LEU A N 1
ATOM 4613 C CA . LEU A 1 599 ? -9.802 4.233 36.216 1.00 81.50 599 LEU A CA 1
ATOM 4614 C C . LEU A 1 599 ? -9.575 4.910 34.851 1.00 81.50 599 LEU A C 1
ATOM 4616 O O . LEU A 1 599 ? -9.469 4.236 33.828 1.00 81.50 599 LEU A O 1
ATOM 4620 N N . SER A 1 600 ? -9.500 6.245 34.826 1.00 78.75 600 SER A N 1
ATOM 4621 C CA . SER A 1 600 ? -9.026 6.996 33.652 1.00 78.75 600 SER A CA 1
ATOM 4622 C C . SER A 1 600 ? -7.521 6.791 33.431 1.00 78.75 600 SER A C 1
ATOM 4624 O O . SER A 1 600 ? -6.828 6.212 34.268 1.00 78.75 600 SER A O 1
ATOM 4626 N N . LYS A 1 601 ? -6.987 7.329 32.326 1.00 72.50 601 LYS A N 1
ATOM 4627 C CA . LYS A 1 601 ? -5.534 7.412 32.085 1.00 72.50 601 LYS A CA 1
ATOM 4628 C C . LYS A 1 601 ? -4.792 8.201 33.174 1.00 72.50 601 LYS A C 1
ATOM 4630 O O . LYS A 1 601 ? -3.685 7.823 33.543 1.00 72.50 601 LYS A O 1
ATOM 4635 N N . ASP A 1 602 ? -5.446 9.203 33.759 1.00 70.81 602 ASP A N 1
ATOM 4636 C CA . ASP A 1 602 ? -4.947 9.954 34.925 1.00 70.81 602 ASP A CA 1
ATOM 4637 C C . ASP A 1 602 ? -5.202 9.227 36.259 1.00 70.81 602 ASP A C 1
ATOM 4639 O O . ASP A 1 602 ? -4.980 9.762 37.343 1.00 70.81 602 ASP A O 1
ATOM 4643 N N . ALA A 1 603 ? -5.649 7.974 36.174 1.00 74.12 603 ALA A N 1
ATOM 4644 C CA . ALA A 1 603 ? -5.927 7.076 37.276 1.00 74.12 603 ALA A CA 1
ATOM 4645 C C . ALA A 1 603 ? -6.999 7.573 38.265 1.00 74.12 603 ALA A C 1
ATOM 4647 O O . ALA A 1 603 ? -6.895 7.303 39.468 1.00 74.12 603 ALA A O 1
ATOM 4648 N N . ASP A 1 604 ? -8.043 8.243 37.759 1.00 82.12 604 ASP A N 1
ATOM 4649 C CA . ASP A 1 604 ? -9.192 8.705 38.548 1.00 82.12 604 ASP A CA 1
ATOM 4650 C C . ASP A 1 604 ? -10.494 7.944 38.236 1.00 82.12 604 ASP A C 1
ATOM 4652 O O . ASP A 1 604 ? -10.678 7.362 37.162 1.00 82.12 604 ASP A O 1
ATOM 4656 N N . LEU A 1 605 ? -11.418 7.932 39.195 1.00 89.62 605 LEU A N 1
ATOM 4657 C CA . LEU A 1 605 ? -12.701 7.227 39.103 1.00 89.62 605 LEU A CA 1
ATOM 4658 C C . LEU A 1 605 ? -13.775 8.125 38.467 1.00 89.62 605 LEU A C 1
ATOM 4660 O O . LEU A 1 605 ? -13.843 9.299 38.826 1.00 89.62 605 LEU A O 1
ATOM 4664 N N . PRO A 1 606 ? -14.710 7.595 37.650 1.00 93.19 606 PRO A N 1
ATOM 4665 C CA . PRO A 1 606 ? -15.849 8.367 37.140 1.00 93.19 606 PRO A CA 1
ATOM 4666 C C . PRO A 1 606 ? -16.613 9.105 38.245 1.00 93.19 606 PRO A C 1
ATOM 4668 O O . PRO A 1 606 ? -17.032 10.251 38.088 1.00 93.19 606 PRO A O 1
ATOM 4671 N N . LEU A 1 607 ? -16.764 8.452 39.400 1.00 95.12 607 LEU A N 1
ATOM 4672 C CA . LEU A 1 607 ? -17.442 9.018 40.559 1.00 95.12 607 LEU A CA 1
ATOM 4673 C C . LEU A 1 607 ? -16.659 10.191 41.184 1.00 95.12 607 LEU A C 1
ATOM 4675 O O . LEU A 1 607 ? -17.279 11.155 41.635 1.00 95.12 607 LEU A O 1
ATOM 4679 N N . SER A 1 608 ? -15.322 10.142 41.162 1.00 93.81 608 SER A N 1
ATOM 4680 C CA . SER A 1 608 ? -14.447 11.249 41.574 1.00 93.81 608 SER A CA 1
ATOM 4681 C C . SER A 1 608 ? -14.529 12.418 40.596 1.00 93.81 608 SER A C 1
ATOM 4683 O O . SER A 1 608 ? -14.748 13.544 41.036 1.00 93.81 608 SER A O 1
ATOM 4685 N N . SER A 1 609 ? -14.466 12.166 39.285 1.00 92.38 609 SER A N 1
ATOM 4686 C CA . SER A 1 609 ? -14.615 13.204 38.256 1.00 92.38 609 SER A CA 1
ATOM 4687 C C . SER A 1 609 ? -15.966 13.914 38.360 1.00 92.38 609 SER A C 1
ATOM 4689 O O . SER A 1 609 ? -16.052 15.144 38.330 1.00 92.38 609 SER A O 1
ATOM 4691 N N . ALA A 1 610 ? -17.050 13.157 38.559 1.00 95.12 610 ALA A N 1
ATOM 4692 C CA . ALA A 1 610 ? -18.382 13.727 38.743 1.00 95.12 610 ALA A CA 1
ATOM 4693 C C . ALA A 1 610 ? -18.475 14.573 40.025 1.00 95.12 610 ALA A C 1
ATOM 4695 O O . ALA A 1 610 ? -19.120 15.627 40.016 1.00 95.12 610 ALA A O 1
ATOM 4696 N N . ALA A 1 611 ? -17.801 14.154 41.103 1.00 94.62 611 ALA A N 1
ATOM 4697 C CA . ALA A 1 611 ? -17.688 14.930 42.334 1.00 94.62 611 ALA A CA 1
ATOM 4698 C C . ALA A 1 611 ? -16.868 16.212 42.133 1.00 94.62 611 ALA A C 1
ATOM 4700 O O . ALA A 1 611 ? -17.321 17.283 42.531 1.00 94.62 611 ALA A O 1
ATOM 4701 N N . PHE A 1 612 ? -15.721 16.138 41.455 1.00 91.88 612 PHE A N 1
ATOM 4702 C CA . PHE A 1 612 ? -14.880 17.288 41.124 1.00 91.88 612 PHE A CA 1
ATOM 4703 C C . PHE A 1 612 ? -15.696 18.363 40.391 1.00 91.88 612 PHE A C 1
ATOM 4705 O O . PHE A 1 612 ? -15.813 19.505 40.851 1.00 91.88 612 PHE A O 1
ATOM 4712 N N . HIS A 1 613 ? -16.390 17.966 39.321 1.00 90.06 613 HIS A N 1
ATOM 4713 C CA . HIS A 1 613 ? -17.238 18.840 38.506 1.00 90.06 613 HIS A CA 1
ATOM 4714 C C . HIS A 1 613 ? -18.586 19.223 39.143 1.00 90.06 613 HIS A C 1
ATOM 4716 O O . HIS A 1 613 ? -19.367 19.946 38.526 1.00 90.06 613 HIS A O 1
ATOM 4722 N N . GLY A 1 614 ? -18.896 18.757 40.358 1.00 92.06 614 GLY A N 1
ATOM 4723 C CA . GLY A 1 614 ? -20.148 19.090 41.046 1.00 92.06 614 GLY A CA 1
ATOM 4724 C C . GLY A 1 614 ? -21.411 18.551 40.358 1.00 92.06 614 GLY A C 1
ATOM 4725 O O . GLY A 1 614 ? -22.493 19.112 40.523 1.00 92.06 614 GLY A O 1
ATOM 4726 N N . ARG A 1 615 ? -21.304 17.474 39.571 1.00 94.50 615 ARG A N 1
ATOM 4727 C CA . ARG A 1 615 ? -22.399 16.915 38.760 1.00 94.50 615 ARG A CA 1
ATOM 4728 C C . ARG A 1 615 ? -23.263 15.949 39.577 1.00 94.50 615 ARG A C 1
ATOM 4730 O O . ARG A 1 615 ? -23.208 14.738 39.372 1.00 94.50 615 ARG A O 1
ATOM 4737 N N . LEU A 1 616 ? -24.085 16.474 40.489 1.00 95.94 616 LEU A N 1
ATOM 4738 C CA . LEU A 1 616 ? -24.894 15.668 41.421 1.00 95.94 616 LEU A CA 1
ATOM 4739 C C . LEU A 1 616 ? -25.716 14.562 40.732 1.00 95.94 616 LEU A C 1
ATOM 4741 O O . LEU A 1 616 ? -25.690 13.416 41.170 1.00 95.94 616 LEU A O 1
ATOM 4745 N N . GLU A 1 617 ? -26.378 14.867 39.616 1.00 96.44 617 GLU A N 1
ATOM 4746 C CA . GLU A 1 617 ? -27.194 13.878 38.895 1.00 96.44 617 GLU A CA 1
ATOM 4747 C C . GLU A 1 617 ? -26.359 12.789 38.199 1.00 96.44 617 GLU A C 1
ATOM 4749 O O . GLU A 1 617 ? -26.811 11.654 38.062 1.00 96.44 617 GLU A O 1
ATOM 4754 N N . HIS A 1 618 ? -25.109 13.089 37.830 1.00 97.12 618 HIS A N 1
ATOM 4755 C CA . HIS A 1 618 ? -24.182 12.072 37.320 1.00 97.12 618 HIS A CA 1
ATOM 4756 C C . HIS A 1 618 ? -23.723 11.162 38.464 1.00 97.12 618 HIS A C 1
ATOM 4758 O O . HIS A 1 618 ? -23.715 9.947 38.304 1.00 97.12 618 HIS A O 1
ATOM 4764 N N . VAL A 1 619 ? -23.425 11.730 39.640 1.00 97.38 619 VAL A N 1
ATOM 4765 C CA . VAL A 1 619 ? -23.098 10.963 40.856 1.00 97.38 619 VAL A CA 1
ATOM 4766 C C . VAL A 1 619 ? -24.247 10.021 41.229 1.00 97.38 619 VAL A C 1
ATOM 4768 O O . VAL A 1 619 ? -24.006 8.836 41.448 1.00 97.38 619 VAL A O 1
ATOM 4771 N N . ARG A 1 620 ? -25.501 10.504 41.251 1.00 96.81 620 ARG A N 1
ATOM 4772 C CA . ARG A 1 620 ? -26.682 9.657 41.514 1.00 96.81 620 ARG A CA 1
ATOM 4773 C C . ARG A 1 620 ? -26.776 8.501 40.526 1.00 96.81 620 ARG A C 1
ATOM 4775 O O . ARG A 1 620 ? -26.951 7.361 40.948 1.00 96.81 620 ARG A O 1
ATOM 4782 N N . PHE A 1 621 ? -26.641 8.795 39.235 1.00 95.50 621 PHE A N 1
ATOM 4783 C CA . PHE A 1 621 ? -26.723 7.785 38.188 1.00 95.50 621 PHE A CA 1
ATOM 4784 C C . PHE A 1 621 ? -25.599 6.744 38.289 1.00 95.50 621 PHE A C 1
ATOM 4786 O O . PHE A 1 621 ? -25.872 5.548 38.255 1.00 95.50 621 PHE A O 1
ATOM 4793 N N . LEU A 1 622 ? -24.349 7.175 38.475 1.00 95.75 622 LEU A N 1
ATOM 4794 C CA . LEU A 1 622 ? -23.202 6.276 38.627 1.00 95.75 622 LEU A CA 1
ATOM 4795 C C . LEU A 1 622 ? -23.372 5.357 39.846 1.00 95.75 622 LEU A C 1
ATOM 4797 O O . LEU A 1 622 ? -23.192 4.148 39.726 1.00 95.75 622 LEU A O 1
ATOM 4801 N N . LEU A 1 623 ? -23.801 5.896 40.993 1.00 93.38 623 LEU A N 1
ATOM 4802 C CA . LEU A 1 623 ? -24.105 5.101 42.192 1.00 9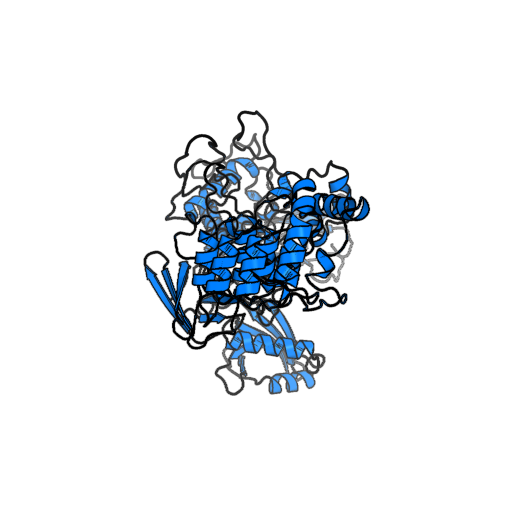3.38 623 LEU A CA 1
ATOM 4803 C C . LEU A 1 623 ? -25.255 4.112 41.948 1.00 93.38 623 LEU A C 1
ATOM 4805 O O . LEU A 1 623 ? -25.179 2.965 42.380 1.00 93.38 623 LEU A O 1
ATOM 4809 N N . GLN A 1 624 ? -26.305 4.524 41.229 1.00 92.62 624 GLN A N 1
ATOM 4810 C CA . GLN A 1 624 ? -27.408 3.639 40.836 1.00 92.62 624 GLN A CA 1
ATOM 4811 C C . GLN A 1 624 ? -26.931 2.486 39.939 1.00 92.62 624 GLN A C 1
ATOM 4813 O O . GLN A 1 624 ? -27.487 1.393 39.997 1.00 92.62 624 GLN A O 1
ATOM 4818 N N . LYS A 1 625 ? -25.902 2.719 39.120 1.00 88.62 625 LYS A N 1
ATOM 4819 C CA . LYS A 1 625 ? -25.295 1.729 38.221 1.00 88.62 625 LYS A CA 1
ATOM 4820 C C . LYS A 1 625 ? -24.133 0.953 38.851 1.00 88.62 625 LYS A C 1
ATOM 4822 O O . LYS A 1 625 ? -23.439 0.238 38.140 1.00 88.62 625 LYS A O 1
ATOM 4827 N N . GLY A 1 626 ? -23.952 1.043 40.171 1.00 85.62 626 GLY A N 1
ATOM 4828 C CA . GLY A 1 626 ? -22.991 0.219 40.910 1.00 85.62 626 GLY A CA 1
ATOM 4829 C C . GLY A 1 626 ? -21.591 0.820 41.059 1.00 85.62 626 GLY A C 1
ATOM 4830 O O . GLY A 1 626 ? -20.652 0.088 41.370 1.00 85.62 626 GLY A O 1
ATOM 4831 N N . ALA A 1 627 ? -21.420 2.133 40.864 1.00 90.81 627 ALA A N 1
ATOM 4832 C CA . ALA A 1 627 ? -20.168 2.797 41.221 1.00 90.81 627 ALA A CA 1
ATOM 4833 C C . ALA A 1 627 ? -19.930 2.708 42.738 1.00 90.81 627 ALA A C 1
ATOM 4835 O O . ALA A 1 627 ? -20.807 3.040 43.540 1.00 90.81 627 ALA A O 1
ATOM 4836 N N . ALA A 1 628 ? -18.741 2.277 43.146 1.00 89.56 628 ALA A N 1
ATOM 4837 C CA . ALA A 1 628 ? -18.402 2.099 44.549 1.00 89.56 628 ALA A CA 1
ATOM 4838 C C . ALA A 1 628 ? -18.005 3.438 45.190 1.00 89.56 628 ALA A C 1
ATOM 4840 O O . ALA A 1 628 ? -16.948 3.999 44.903 1.00 89.56 628 ALA A O 1
ATOM 4841 N N . ALA A 1 629 ? -18.816 3.924 46.136 1.00 92.31 629 ALA A N 1
ATOM 4842 C CA . ALA A 1 629 ? -18.520 5.140 46.906 1.00 92.31 629 ALA A CA 1
ATOM 4843 C C . ALA A 1 629 ? -17.223 5.038 47.741 1.00 92.31 629 ALA A C 1
ATOM 4845 O O . ALA A 1 629 ? -16.661 6.050 48.161 1.00 92.31 629 ALA A O 1
ATOM 4846 N N . THR A 1 630 ? -16.750 3.812 47.978 1.00 91.00 630 THR A N 1
ATOM 4847 C CA . THR A 1 630 ? -15.536 3.478 48.733 1.00 91.00 630 THR A CA 1
ATOM 4848 C C . THR A 1 630 ? -14.310 3.226 47.853 1.00 91.00 630 THR A C 1
ATOM 4850 O O . THR A 1 630 ? -13.231 2.980 48.395 1.00 91.00 630 THR A O 1
ATOM 4853 N N . ALA A 1 631 ? -14.451 3.258 46.522 1.00 88.38 631 ALA A N 1
ATOM 4854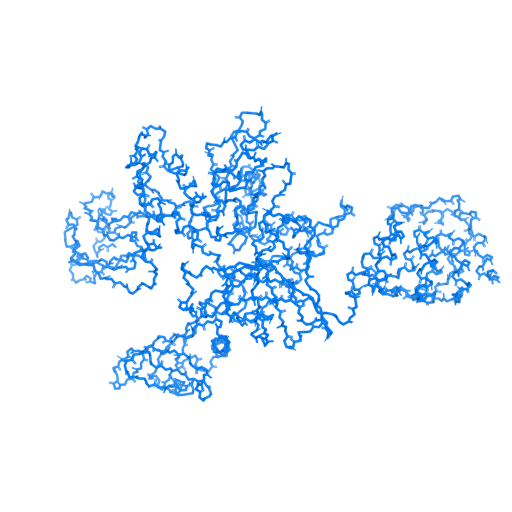 C CA . ALA A 1 631 ? -13.337 3.034 45.607 1.00 88.38 631 ALA A CA 1
ATOM 4855 C C . ALA A 1 631 ? -12.252 4.107 45.771 1.00 88.38 631 ALA A C 1
ATOM 4857 O O . ALA A 1 631 ? -12.514 5.236 46.200 1.00 88.38 631 ALA A O 1
ATOM 4858 N N . ARG A 1 632 ? -11.012 3.726 45.449 1.00 89.31 632 ARG A N 1
ATOM 4859 C CA . ARG A 1 632 ? -9.819 4.547 45.660 1.00 89.31 632 ARG A CA 1
ATOM 4860 C C . ARG A 1 632 ? -9.101 4.786 44.336 1.00 89.31 632 ARG A C 1
ATOM 4862 O O . ARG A 1 632 ? -8.894 3.842 43.579 1.00 89.31 632 ARG A O 1
ATOM 4869 N N . ASN A 1 633 ? -8.712 6.030 44.086 1.00 84.81 633 ASN A N 1
ATOM 4870 C CA . ASN A 1 633 ? -7.864 6.395 42.954 1.00 84.81 633 ASN A CA 1
ATOM 4871 C C . ASN A 1 633 ? -6.385 6.043 43.228 1.00 84.81 633 ASN A C 1
ATOM 4873 O O . ASN A 1 633 ? -6.046 5.498 44.287 1.00 84.81 633 ASN A O 1
ATOM 4877 N N . ARG A 1 634 ? -5.477 6.356 42.292 1.00 81.62 634 ARG A N 1
ATOM 4878 C CA . ARG A 1 634 ? -4.038 6.046 42.431 1.00 81.62 634 ARG A CA 1
ATOM 4879 C C . ARG A 1 634 ? -3.390 6.649 43.675 1.00 81.62 634 ARG A C 1
ATOM 4881 O O . ARG A 1 634 ? -2.490 6.020 44.234 1.00 81.62 634 ARG A O 1
ATOM 4888 N N . ASP A 1 635 ? -3.862 7.795 44.148 1.00 83.12 635 ASP A N 1
ATOM 4889 C CA . ASP A 1 635 ? -3.361 8.450 45.362 1.00 83.12 635 ASP A CA 1
ATOM 4890 C C . ASP A 1 635 ? -4.018 7.908 46.638 1.00 83.12 635 ASP A C 1
ATOM 4892 O O . ASP A 1 635 ? -3.793 8.396 47.745 1.00 83.12 635 ASP A O 1
ATOM 4896 N N . GLY A 1 636 ? -4.836 6.863 46.509 1.00 87.06 636 GLY A N 1
ATOM 4897 C CA . GLY A 1 636 ? -5.595 6.284 47.604 1.00 87.06 636 GLY A CA 1
ATOM 4898 C C . GLY A 1 636 ? -6.752 7.168 48.075 1.00 87.06 636 GLY A C 1
ATOM 4899 O O . GLY A 1 636 ? -7.334 6.846 49.112 1.00 87.06 636 GLY A O 1
ATOM 4900 N N . GLY A 1 637 ? -7.075 8.252 47.365 1.00 90.81 637 GLY A N 1
ATOM 4901 C CA . GLY A 1 637 ? -8.206 9.132 47.650 1.00 90.81 637 GLY A CA 1
ATOM 4902 C C . GLY A 1 637 ? -9.528 8.525 47.184 1.00 90.81 637 GLY A C 1
ATOM 4903 O O . GLY A 1 637 ? -9.576 7.799 46.194 1.00 90.81 637 GLY A O 1
ATOM 4904 N N . THR A 1 638 ? -10.605 8.810 47.912 1.00 94.06 638 THR A N 1
ATOM 4905 C CA . THR A 1 638 ? -11.978 8.395 47.566 1.00 94.06 638 THR A CA 1
ATOM 4906 C C . THR A 1 638 ? -12.757 9.563 46.952 1.00 94.06 638 THR A C 1
ATOM 4908 O O . THR A 1 638 ? -12.391 10.717 47.196 1.00 94.06 638 THR A O 1
ATOM 4911 N N . PRO A 1 639 ? -13.886 9.326 46.257 1.00 95.81 639 PRO A N 1
ATOM 4912 C CA . PRO A 1 639 ? -14.758 10.406 45.783 1.00 95.81 639 PRO A CA 1
ATOM 4913 C C . PRO A 1 639 ? -15.192 11.386 46.891 1.00 95.81 639 PRO A C 1
ATOM 4915 O O . PRO A 1 639 ? -15.410 12.567 46.624 1.00 95.81 639 PRO A O 1
ATOM 4918 N N . LEU A 1 640 ? -15.264 10.929 48.152 1.00 96.75 640 LEU A N 1
ATOM 4919 C CA . LEU A 1 640 ? -15.577 11.778 49.307 1.00 96.75 640 LEU A CA 1
ATOM 4920 C C . LEU A 1 640 ? -14.462 12.791 49.620 1.00 96.75 640 LEU A C 1
ATOM 4922 O O . LEU A 1 640 ? -14.774 13.911 50.012 1.00 96.75 640 LEU A O 1
ATOM 4926 N N . HIS A 1 641 ? -13.187 12.446 49.394 1.00 95.38 641 HIS A N 1
ATOM 4927 C CA . HIS A 1 641 ? -12.079 13.406 49.522 1.00 95.38 641 HIS A CA 1
ATOM 4928 C C . HIS A 1 641 ? -12.253 14.558 48.532 1.00 95.38 641 HIS A C 1
ATOM 4930 O O . HIS A 1 641 ? -12.155 15.723 48.909 1.00 95.38 641 HIS A O 1
ATOM 4936 N N . VAL A 1 642 ? -12.566 14.225 47.277 1.00 93.19 642 VAL A N 1
ATOM 4937 C CA . VAL A 1 642 ? -12.768 15.206 46.205 1.00 93.19 642 VAL A CA 1
ATOM 4938 C C . VAL A 1 642 ? -13.989 16.080 46.493 1.00 93.19 642 VAL A C 1
ATOM 4940 O O . VAL A 1 642 ? -13.906 17.304 46.402 1.00 93.19 642 VAL A O 1
ATOM 4943 N N . ALA A 1 643 ? -15.111 15.479 46.902 1.00 94.75 643 ALA A N 1
ATOM 4944 C CA . ALA A 1 643 ? -16.325 16.216 47.247 1.00 94.75 643 ALA A CA 1
ATOM 4945 C C . ALA A 1 643 ? -16.114 17.176 48.432 1.00 94.75 643 ALA A C 1
ATOM 4947 O O . ALA A 1 643 ? -16.579 18.316 48.377 1.00 94.75 643 ALA A O 1
ATOM 4948 N N . ALA A 1 644 ? -15.394 16.737 49.472 1.00 94.38 644 ALA A N 1
ATOM 4949 C CA . ALA A 1 644 ? -15.051 17.555 50.632 1.00 94.38 644 ALA A CA 1
ATOM 4950 C C . ALA A 1 644 ? -14.145 18.729 50.243 1.00 94.38 644 ALA A C 1
ATOM 4952 O O . ALA A 1 644 ? -14.488 19.884 50.505 1.00 94.38 644 ALA A O 1
ATOM 4953 N N . LEU A 1 645 ? -13.043 18.441 49.539 1.00 91.31 645 LEU A N 1
ATOM 4954 C CA . LEU A 1 645 ? -12.088 19.443 49.066 1.00 91.31 645 LEU A CA 1
ATOM 4955 C C . LEU A 1 645 ? -12.765 20.494 48.182 1.00 91.31 645 LEU A C 1
ATOM 4957 O O . LEU A 1 645 ? -12.463 21.678 48.293 1.00 91.31 645 LEU A O 1
ATOM 4961 N N . MET A 1 646 ? -13.709 20.078 47.336 1.00 90.94 646 MET A N 1
ATOM 4962 C CA . MET A 1 646 ? -14.406 20.963 46.401 1.00 90.94 646 MET A CA 1
ATOM 4963 C C . MET A 1 646 ? -15.695 21.579 46.959 1.00 90.94 646 MET A C 1
ATOM 4965 O O . MET A 1 646 ? -16.447 22.204 46.211 1.00 90.94 646 MET A O 1
ATOM 4969 N N . GLY A 1 647 ? -15.979 21.404 48.255 1.00 90.81 647 GLY A N 1
ATOM 4970 C CA . GLY A 1 647 ? -17.149 21.989 48.917 1.00 90.81 647 GLY A CA 1
ATOM 4971 C C . GLY A 1 647 ? -18.496 21.488 48.379 1.00 90.81 647 GLY A C 1
ATOM 4972 O O . GLY A 1 647 ? -19.510 22.175 48.495 1.00 90.81 647 GLY A O 1
ATOM 4973 N N . ARG A 1 648 ? -18.548 20.296 47.772 1.00 93.62 648 ARG A N 1
ATOM 4974 C CA . ARG A 1 648 ? -19.755 19.739 47.139 1.00 93.62 648 ARG A CA 1
ATOM 4975 C C . ARG A 1 648 ? -20.649 19.040 48.165 1.00 93.62 648 ARG A C 1
ATOM 4977 O O . ARG A 1 648 ? -20.741 17.815 48.192 1.00 93.62 648 ARG A O 1
ATOM 4984 N N . PHE A 1 649 ? -21.303 19.834 49.012 1.00 93.50 649 PHE A N 1
ATOM 4985 C CA . PHE A 1 649 ? -22.048 19.366 50.190 1.00 93.50 649 PHE A CA 1
ATOM 4986 C C . PHE A 1 649 ? -23.042 18.228 49.899 1.00 93.50 649 PHE A C 1
ATOM 4988 O O . PHE A 1 649 ? -22.964 17.167 50.514 1.00 93.50 649 PHE A O 1
ATOM 4995 N N . GLU A 1 650 ? -23.929 18.402 48.915 1.00 95.44 650 GLU A N 1
ATOM 4996 C CA . GLU A 1 650 ? -24.952 17.395 48.585 1.00 95.44 650 GLU A CA 1
ATOM 4997 C C . GLU A 1 650 ? -24.356 16.089 48.035 1.00 95.44 650 GLU A C 1
ATOM 4999 O O . GLU A 1 650 ? -24.872 15.002 48.294 1.00 95.44 650 GLU A O 1
ATOM 5004 N N . ILE A 1 651 ? -23.232 16.177 47.316 1.00 97.06 651 ILE A N 1
ATOM 5005 C CA . ILE A 1 651 ? -22.500 15.003 46.826 1.00 97.06 651 ILE A CA 1
ATOM 5006 C C . ILE A 1 651 ? -21.852 14.266 48.003 1.00 97.06 651 ILE A C 1
ATOM 5008 O O . ILE A 1 651 ? -21.967 13.046 48.084 1.00 97.06 651 ILE A O 1
ATOM 5012 N N . ALA A 1 652 ? -21.227 14.984 48.941 1.00 96.62 652 ALA A N 1
ATOM 5013 C CA . ALA A 1 652 ? -20.633 14.386 50.136 1.00 96.62 652 ALA A CA 1
ATOM 5014 C C . ALA A 1 652 ? -21.685 13.671 51.000 1.00 96.62 652 ALA A C 1
ATOM 5016 O O . ALA A 1 652 ? -21.486 12.514 51.374 1.00 96.62 652 ALA A O 1
ATOM 5017 N N . LYS A 1 653 ? -22.844 14.305 51.231 1.00 96.50 653 LYS A N 1
ATOM 5018 C CA . LYS A 1 653 ? -23.973 13.699 51.954 1.00 96.50 653 LYS A CA 1
ATOM 5019 C C . LYS A 1 653 ? -24.461 12.421 51.268 1.00 96.50 653 LYS A C 1
ATOM 5021 O O . LYS A 1 653 ? -24.653 11.394 51.920 1.00 96.50 653 LYS A O 1
ATOM 5026 N N . LEU A 1 654 ? -24.608 12.456 49.941 1.00 97.00 654 LEU A N 1
ATOM 5027 C CA . LEU A 1 654 ? -25.001 11.288 49.154 1.00 97.00 654 LEU A CA 1
ATOM 5028 C C . LEU A 1 654 ? -23.968 10.154 49.255 1.00 97.00 6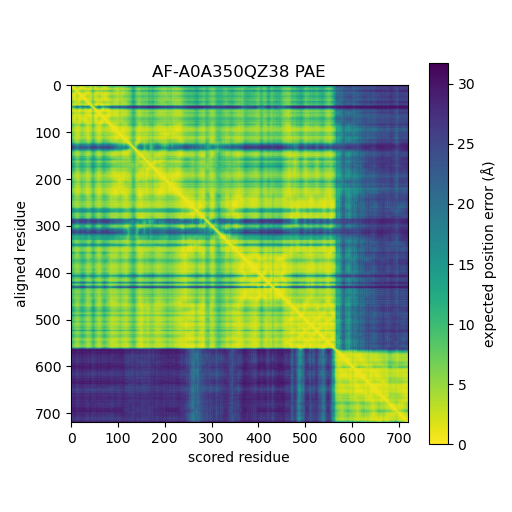54 LEU A C 1
ATOM 5030 O O . LEU A 1 654 ? -24.353 9.008 49.478 1.00 97.00 654 LEU A O 1
ATOM 5034 N N . LEU A 1 655 ? -22.674 10.452 49.139 1.00 97.12 655 LEU A N 1
ATOM 5035 C CA . LEU A 1 655 ? -21.608 9.452 49.248 1.00 97.12 655 LEU A CA 1
ATOM 5036 C C . LEU A 1 655 ? -21.570 8.797 50.639 1.00 97.12 655 LEU A C 1
ATOM 5038 O O . LEU A 1 655 ? -21.462 7.572 50.720 1.00 97.12 655 LEU A O 1
ATOM 5042 N N . LEU A 1 656 ? -21.728 9.573 51.720 1.00 95.81 656 LEU A N 1
ATOM 5043 C CA . LEU A 1 656 ? -21.839 9.048 53.090 1.00 95.81 656 LEU A CA 1
ATOM 5044 C C . LEU A 1 656 ? -23.040 8.100 53.231 1.00 95.81 656 LEU A C 1
ATOM 5046 O O . LEU A 1 656 ? -22.895 6.987 53.733 1.00 95.81 656 LEU A O 1
ATOM 5050 N N . SER A 1 657 ? -24.205 8.481 52.691 1.00 94.88 657 SER A N 1
ATOM 5051 C CA . SER A 1 657 ? -25.403 7.622 52.690 1.00 94.88 657 SER A CA 1
ATOM 5052 C C . SER A 1 657 ? -25.233 6.319 51.891 1.00 94.88 657 SER A C 1
ATOM 5054 O O . SER A 1 657 ? -26.003 5.375 52.060 1.00 94.88 657 SER A O 1
ATOM 5056 N N . LYS A 1 658 ? -24.220 6.252 51.016 1.00 93.75 658 LYS A N 1
ATOM 5057 C CA . LYS A 1 658 ? -23.838 5.069 50.230 1.00 93.75 658 LYS A CA 1
ATOM 5058 C C . LYS A 1 658 ? -22.601 4.355 50.784 1.00 93.75 658 LYS A C 1
ATOM 5060 O O . LYS A 1 658 ? -21.976 3.574 50.072 1.00 93.75 658 LYS A O 1
ATOM 5065 N N . GLY A 1 659 ? -22.266 4.589 52.054 1.00 90.56 659 GLY A N 1
ATOM 5066 C CA . GLY A 1 659 ? -21.247 3.833 52.782 1.00 90.56 659 GLY A CA 1
ATOM 5067 C C . GLY A 1 659 ? -19.820 4.369 52.657 1.00 90.56 659 GLY A C 1
ATOM 5068 O O . GLY A 1 659 ? -18.891 3.709 53.128 1.00 90.56 659 GLY A O 1
ATOM 5069 N N . ALA A 1 660 ? -19.611 5.551 52.061 1.00 93.62 660 ALA A N 1
ATOM 5070 C CA . ALA A 1 660 ? -18.320 6.227 52.163 1.00 93.62 660 ALA A CA 1
ATOM 5071 C C . ALA A 1 660 ? -18.029 6.583 53.631 1.00 93.62 660 ALA A C 1
ATOM 5073 O O . ALA A 1 660 ? -18.921 6.997 54.368 1.00 93.62 660 ALA A O 1
ATOM 5074 N N . LYS A 1 661 ? -16.773 6.435 54.059 1.00 93.44 661 LYS A N 1
ATOM 5075 C CA . LYS A 1 661 ? -16.343 6.726 55.433 1.00 93.44 661 LYS A CA 1
ATOM 5076 C C . LYS A 1 661 ? -15.411 7.928 55.444 1.00 93.44 661 LYS A C 1
ATOM 5078 O O . LYS A 1 661 ? -14.396 7.925 54.747 1.00 93.44 661 LYS A O 1
ATOM 5083 N N . ALA A 1 662 ? -15.729 8.920 56.271 1.00 92.62 662 ALA A N 1
ATOM 5084 C CA . ALA A 1 662 ? -14.986 10.173 56.317 1.00 92.62 662 ALA A CA 1
ATOM 5085 C C . ALA A 1 662 ? -13.531 10.013 56.804 1.00 92.62 662 ALA A C 1
ATOM 5087 O O . ALA A 1 662 ? -12.648 10.735 56.342 1.00 92.62 662 ALA A O 1
ATOM 5088 N N . GLY A 1 663 ? -13.281 9.024 57.672 1.00 91.62 663 GLY A N 1
ATOM 5089 C CA . GLY A 1 663 ? -11.968 8.732 58.263 1.00 91.62 663 GLY A CA 1
ATOM 5090 C C . GLY A 1 663 ? -11.019 7.868 57.419 1.00 91.62 663 GLY A C 1
ATOM 5091 O O . GLY A 1 663 ? -9.961 7.485 57.912 1.00 91.62 663 GLY A O 1
ATOM 5092 N N . VAL A 1 664 ? -11.364 7.517 56.173 1.00 93.06 664 VAL A N 1
ATOM 5093 C CA . VAL A 1 664 ? -10.434 6.794 55.280 1.00 93.06 664 VAL A CA 1
ATOM 5094 C C . VAL A 1 664 ? -9.273 7.715 54.924 1.00 93.06 664 VAL A C 1
ATOM 5096 O O . VAL A 1 664 ? -9.517 8.807 54.428 1.00 93.06 664 VAL A O 1
ATOM 5099 N N . ARG A 1 665 ? -8.030 7.264 55.135 1.00 93.44 665 ARG A N 1
ATOM 5100 C CA . ARG A 1 665 ? -6.814 8.031 54.821 1.00 93.44 665 ARG A CA 1
ATOM 5101 C C . ARG A 1 665 ? -6.255 7.682 53.443 1.00 93.44 665 ARG A C 1
ATOM 5103 O O . ARG A 1 665 ? -6.126 6.497 53.124 1.00 93.44 665 ARG A O 1
ATOM 5110 N N . ASN A 1 666 ? -5.913 8.691 52.643 1.00 91.81 666 ASN A N 1
ATOM 5111 C CA . ASN A 1 666 ? -5.221 8.564 51.356 1.00 91.81 666 ASN A CA 1
ATOM 5112 C C . ASN A 1 666 ? -3.730 8.177 51.543 1.00 91.81 666 ASN A C 1
ATOM 5114 O O . ASN A 1 666 ? -3.267 7.971 52.665 1.00 91.81 666 ASN A O 1
ATOM 5118 N N . LYS A 1 667 ? -2.954 8.062 50.456 1.00 91.81 667 LYS A N 1
ATOM 5119 C CA . LYS A 1 667 ? -1.517 7.715 50.525 1.00 91.81 667 LYS A CA 1
ATOM 5120 C C . LYS A 1 667 ? -0.646 8.785 51.194 1.00 91.81 667 LYS A C 1
ATOM 5122 O O . LYS A 1 667 ? 0.455 8.465 51.624 1.00 91.81 667 LYS A O 1
ATOM 5127 N N . LYS A 1 668 ? -1.132 10.024 51.301 1.00 88.69 668 LYS A N 1
ATOM 5128 C CA . LYS A 1 668 ? -0.493 11.115 52.054 1.00 88.69 668 LYS A CA 1
ATOM 5129 C C . LYS A 1 668 ? -0.890 11.115 53.536 1.00 88.69 668 LYS A C 1
ATOM 5131 O O . LYS A 1 668 ? -0.450 11.975 54.285 1.00 88.69 668 LYS A O 1
ATOM 5136 N N . GLY A 1 669 ? -1.711 10.154 53.966 1.00 92.00 669 GLY A N 1
ATOM 5137 C CA . GLY A 1 669 ? -2.203 10.061 55.336 1.00 92.00 669 GLY A CA 1
ATOM 5138 C C . GLY A 1 669 ? -3.380 10.988 55.643 1.00 92.00 669 GLY A C 1
ATOM 5139 O O . GLY A 1 669 ? -3.795 11.046 56.794 1.00 92.00 669 GLY A O 1
ATOM 5140 N N . GLU A 1 670 ? -3.957 11.673 54.658 1.00 91.88 670 GLU A N 1
ATOM 5141 C CA . GLU A 1 670 ? -5.036 12.651 54.850 1.00 91.88 670 GLU A CA 1
ATOM 5142 C C . GLU A 1 670 ? -6.403 11.984 54.692 1.00 91.88 670 GLU A C 1
ATOM 5144 O O . GLU A 1 670 ? -6.602 11.178 53.783 1.00 91.88 670 GLU A O 1
ATOM 5149 N N . SER A 1 671 ? -7.351 12.324 55.561 1.00 94.81 671 SER A N 1
ATOM 5150 C CA . SER A 1 671 ? -8.760 11.944 55.446 1.00 94.81 671 SER A CA 1
ATOM 5151 C C . SER A 1 671 ? -9.605 13.057 54.816 1.00 94.81 671 SER A C 1
ATOM 5153 O O . SER A 1 671 ? -9.172 14.202 54.687 1.00 94.81 671 SER A O 1
ATOM 5155 N N . SER A 1 672 ? -10.853 12.754 54.448 1.00 92.56 672 SER A N 1
ATOM 5156 C CA . SER A 1 672 ? -11.767 13.785 53.926 1.00 92.56 672 SER A CA 1
ATOM 5157 C C . SER A 1 672 ? -12.102 14.878 54.955 1.00 92.56 672 SER A C 1
ATOM 5159 O O . SER A 1 672 ? -12.355 16.013 54.558 1.00 92.56 672 SER A O 1
ATOM 5161 N N . ILE A 1 673 ? -12.048 14.563 56.259 1.00 93.56 673 ILE A N 1
ATOM 5162 C CA . ILE A 1 673 ? -12.188 15.545 57.350 1.00 93.56 673 ILE A CA 1
ATOM 5163 C C . ILE A 1 673 ? -10.989 16.496 57.345 1.00 93.56 673 ILE A C 1
ATOM 5165 O O . ILE A 1 673 ? -11.169 17.710 57.427 1.00 93.56 673 ILE A O 1
ATOM 5169 N N . ASP A 1 674 ? -9.780 15.953 57.170 1.00 91.25 674 ASP A N 1
ATOM 5170 C CA . ASP A 1 674 ? -8.533 16.728 57.164 1.00 91.25 674 ASP A CA 1
ATOM 5171 C C . ASP A 1 674 ? -8.511 17.767 56.025 1.00 91.25 674 ASP A C 1
ATOM 5173 O O . ASP A 1 674 ? -7.992 18.869 56.189 1.00 91.25 674 ASP A O 1
ATOM 5177 N N . ALA A 1 675 ? -9.167 17.480 54.892 1.00 86.12 675 ALA A N 1
ATOM 5178 C CA . ALA A 1 675 ? -9.283 18.419 53.771 1.00 86.12 675 ALA A CA 1
ATOM 5179 C C . ALA A 1 675 ? -10.057 19.713 54.118 1.00 86.12 675 ALA A C 1
ATOM 5181 O O . ALA A 1 675 ? -9.890 20.746 53.456 1.00 86.12 675 ALA A O 1
ATOM 5182 N N . VAL A 1 676 ? -10.914 19.679 55.145 1.00 90.50 676 VAL A N 1
ATOM 5183 C CA . VAL A 1 676 ? -11.797 20.794 55.532 1.00 90.50 676 VAL A CA 1
ATOM 5184 C C . VAL A 1 676 ? -11.635 21.255 56.983 1.00 90.50 676 VAL A C 1
ATOM 5186 O O . VAL A 1 676 ? -12.319 22.195 57.379 1.00 90.50 676 VAL A O 1
ATOM 5189 N N . SER A 1 677 ? -10.731 20.646 57.756 1.00 86.69 677 SER A N 1
ATOM 5190 C CA . SER A 1 677 ? -10.519 20.945 59.181 1.00 86.69 677 SER A CA 1
ATOM 5191 C C . SER A 1 677 ? -9.737 22.235 59.434 1.00 86.69 677 SER A C 1
ATOM 5193 O O . SER A 1 677 ? -9.966 22.899 60.440 1.00 86.69 677 SER A O 1
ATOM 5195 N N . ALA A 1 678 ? -8.840 22.619 58.520 1.00 83.50 678 ALA A N 1
ATOM 5196 C CA . ALA A 1 678 ? -8.085 23.860 58.651 1.00 83.50 678 ALA A CA 1
ATOM 5197 C C . ALA A 1 678 ? -9.008 25.089 58.581 1.00 83.50 678 ALA A C 1
ATOM 5199 O O . ALA A 1 678 ? -9.826 25.203 57.653 1.00 83.50 678 ALA A O 1
ATOM 5200 N N . GLU A 1 679 ? -8.826 26.018 59.528 1.00 86.50 679 GLU A N 1
ATOM 5201 C CA . GLU A 1 679 ? -9.479 27.326 59.508 1.00 86.50 679 GLU A CA 1
ATOM 5202 C C . GLU A 1 679 ? -9.165 28.076 58.211 1.00 86.50 679 GLU A C 1
ATOM 5204 O O . GLU A 1 679 ? -8.117 27.899 57.582 1.00 86.50 679 GLU A O 1
ATOM 5209 N N . TRP A 1 680 ? -10.105 28.918 57.784 1.00 91.19 680 TRP A N 1
ATOM 5210 C CA . TRP A 1 680 ? -9.908 29.713 56.582 1.00 91.19 680 TRP A CA 1
ATOM 5211 C C . TRP A 1 680 ? -8.789 30.736 56.792 1.00 91.19 680 TRP A C 1
ATOM 5213 O O . TRP A 1 680 ? -8.908 31.618 57.639 1.00 91.19 680 TRP A O 1
ATOM 5223 N N . SER A 1 681 ? -7.742 30.649 55.977 1.00 92.31 681 SER A N 1
ATOM 5224 C CA . SER A 1 681 ? -6.585 31.544 55.998 1.00 92.31 681 SER A CA 1
ATOM 5225 C C . SER A 1 681 ? -6.197 31.968 54.583 1.00 92.31 681 SER A C 1
ATOM 5227 O O . SER A 1 681 ? -6.652 31.371 53.603 1.00 92.31 681 SER A O 1
ATOM 5229 N N . ASP A 1 682 ? -5.311 32.957 54.466 1.00 89.62 682 ASP A N 1
ATOM 5230 C CA . ASP A 1 682 ? -4.769 33.388 53.171 1.00 89.62 682 ASP A CA 1
ATOM 5231 C C . ASP A 1 682 ? -4.029 32.255 52.447 1.00 89.62 682 ASP A C 1
ATOM 5233 O O . ASP A 1 682 ? -4.080 32.170 51.224 1.00 89.62 682 ASP A O 1
ATOM 5237 N N . GLY A 1 683 ? -3.416 31.323 53.187 1.00 90.25 683 GLY A N 1
ATOM 5238 C CA . GLY A 1 683 ? -2.798 30.125 52.612 1.00 90.25 683 GLY A CA 1
ATOM 5239 C C . GLY A 1 683 ? -3.823 29.167 51.996 1.00 90.25 683 GLY A C 1
ATOM 5240 O O . GLY A 1 683 ? -3.628 28.681 50.882 1.00 90.25 683 GLY A O 1
ATOM 5241 N N . VAL A 1 684 ? -4.955 28.942 52.674 1.00 88.94 684 VAL A N 1
ATOM 5242 C CA . VAL A 1 684 ? -6.061 28.125 52.140 1.00 88.94 684 VAL A CA 1
ATOM 5243 C C . VAL A 1 684 ? -6.710 28.820 50.941 1.00 88.94 684 VAL A C 1
ATOM 5245 O O . VAL A 1 684 ? -6.947 28.184 49.914 1.00 88.94 684 VAL A O 1
ATOM 5248 N N . ALA A 1 685 ? -6.952 30.130 51.029 1.00 90.00 685 ALA A N 1
ATOM 5249 C CA . ALA A 1 685 ? -7.469 30.920 49.915 1.00 90.00 685 ALA A CA 1
ATOM 5250 C C . ALA A 1 685 ? -6.509 30.896 48.712 1.00 90.00 685 ALA A C 1
ATOM 5252 O O . ALA A 1 685 ? -6.947 30.701 47.578 1.00 90.00 685 ALA A O 1
ATOM 5253 N N . GLY A 1 686 ? -5.203 31.012 48.961 1.00 90.75 686 GLY A N 1
ATOM 5254 C CA . GLY A 1 686 ? -4.144 30.910 47.961 1.00 90.75 686 GLY A CA 1
ATOM 5255 C C . GLY A 1 686 ? -4.100 29.543 47.279 1.00 90.75 686 GLY A C 1
ATOM 5256 O O . GLY A 1 686 ? -3.990 29.484 46.057 1.00 90.75 686 GLY A O 1
ATOM 5257 N N . PHE A 1 687 ? -4.281 28.447 48.024 1.00 89.62 687 PHE A N 1
ATOM 5258 C CA . PHE A 1 687 ? -4.383 27.096 47.457 1.00 89.62 687 PHE A CA 1
ATOM 5259 C C . PHE A 1 687 ? -5.548 26.971 46.462 1.00 89.62 687 PHE A C 1
ATOM 5261 O O . PHE A 1 687 ? -5.358 26.497 45.341 1.00 89.62 687 PHE A O 1
ATOM 5268 N N . TYR A 1 688 ? -6.745 27.439 46.827 1.00 89.38 688 TYR A N 1
ATOM 5269 C CA . TYR A 1 688 ? -7.893 27.422 45.914 1.00 89.38 688 TYR A CA 1
ATOM 5270 C C . TYR A 1 688 ? -7.722 28.404 44.744 1.00 89.38 688 TYR A C 1
ATOM 5272 O O . TYR A 1 688 ? -8.150 28.107 43.629 1.00 89.38 688 TYR A O 1
ATOM 5280 N N . GLY A 1 689 ? -7.058 29.543 44.962 1.00 88.88 689 GLY A N 1
ATOM 5281 C CA . GLY A 1 689 ? -6.674 30.476 43.900 1.00 88.88 689 GLY A CA 1
ATOM 5282 C C . GLY A 1 689 ? -5.731 29.838 42.875 1.00 88.88 689 GLY A C 1
ATOM 5283 O O . GLY A 1 689 ? -5.961 29.948 41.672 1.00 88.88 689 GLY A O 1
ATOM 5284 N N . PHE A 1 690 ? -4.727 29.095 43.343 1.00 88.25 690 PHE A N 1
ATOM 5285 C CA . PHE A 1 690 ? -3.831 28.302 42.502 1.00 88.25 690 PHE A CA 1
ATOM 5286 C C . PHE A 1 690 ? -4.589 27.207 41.736 1.00 88.25 690 PHE A C 1
ATOM 5288 O O . PHE A 1 690 ? -4.441 27.088 40.519 1.00 88.25 690 PHE A O 1
ATOM 5295 N N . LEU A 1 691 ? -5.473 26.462 42.409 1.00 84.75 691 LEU A N 1
ATOM 5296 C CA . LEU A 1 691 ? -6.306 25.430 41.780 1.00 84.75 691 LEU A CA 1
ATOM 5297 C C . LEU A 1 691 ? -7.227 26.002 40.683 1.00 84.75 691 LEU A C 1
ATOM 5299 O O . LEU A 1 691 ? -7.400 25.388 39.628 1.00 84.75 691 LEU A O 1
ATOM 5303 N N . ASN A 1 692 ? -7.771 27.203 40.894 1.00 87.19 692 ASN A N 1
ATOM 5304 C CA . ASN A 1 692 ? -8.549 27.939 39.893 1.00 87.19 692 ASN A CA 1
ATOM 5305 C C . ASN A 1 692 ? -7.719 28.372 38.671 1.00 87.19 692 ASN A C 1
ATOM 5307 O O . ASN A 1 692 ? -8.294 28.618 37.610 1.00 87.19 692 ASN A O 1
ATOM 5311 N N . GLY A 1 693 ? -6.395 28.490 38.811 1.00 83.25 693 GLY A N 1
ATOM 5312 C CA . GLY A 1 693 ? -5.469 28.760 37.708 1.00 83.25 693 GLY A CA 1
ATOM 5313 C C . GLY A 1 693 ? -5.130 27.519 36.879 1.00 83.25 693 GLY A C 1
ATOM 5314 O O . GLY A 1 693 ? -4.858 27.639 35.688 1.00 83.25 693 GLY A O 1
ATOM 5315 N N . LEU A 1 694 ? -5.188 26.329 37.484 1.00 78.25 694 LEU A N 1
ATOM 5316 C CA . LEU A 1 694 ? -4.869 25.056 36.827 1.00 78.25 694 LEU A CA 1
ATOM 5317 C C . LEU A 1 694 ? -6.065 24.381 36.149 1.00 78.25 694 LEU A C 1
ATOM 5319 O O . LEU A 1 694 ? -5.879 23.485 35.329 1.00 78.25 694 LEU A O 1
ATOM 5323 N N . THR A 1 695 ? -7.293 24.752 36.513 1.00 76.38 695 THR A N 1
ATOM 5324 C CA . THR A 1 695 ? -8.489 23.995 36.126 1.00 76.38 695 THR A CA 1
ATOM 5325 C C . THR A 1 695 ? -9.562 24.894 35.517 1.00 76.38 695 THR A C 1
ATOM 5327 O O . THR A 1 695 ? -9.725 26.057 35.881 1.00 76.38 695 THR A O 1
ATOM 5330 N N . SER A 1 696 ? -10.342 24.346 34.579 1.00 74.69 696 SER A N 1
ATOM 5331 C CA . SER A 1 696 ? -11.501 25.051 34.002 1.00 74.69 696 SER A CA 1
ATOM 5332 C C . SER A 1 696 ? -12.709 25.094 34.951 1.00 74.69 696 SER A C 1
ATOM 5334 O O . SER A 1 696 ? -13.616 25.904 34.768 1.00 74.69 696 SER A O 1
ATOM 5336 N N . ASN A 1 697 ? -12.713 24.255 35.988 1.00 76.56 697 ASN A N 1
ATOM 5337 C CA . ASN A 1 697 ? -13.769 24.141 36.988 1.00 76.56 697 ASN A CA 1
ATOM 5338 C C . ASN A 1 697 ? -13.459 25.023 38.204 1.00 76.56 697 ASN A C 1
ATOM 5340 O O . ASN A 1 697 ? -13.064 24.539 39.264 1.00 76.56 697 ASN A O 1
ATOM 5344 N N . LYS A 1 698 ? -13.613 26.334 38.019 1.00 84.00 698 LYS A N 1
ATOM 5345 C CA . LYS A 1 698 ? -13.302 27.321 39.053 1.00 84.00 698 LYS A CA 1
ATOM 5346 C C . LYS A 1 698 ? -14.283 27.225 40.219 1.00 84.00 698 LYS A C 1
ATOM 5348 O O . LYS A 1 698 ? -15.493 27.111 40.017 1.00 84.00 698 LYS A O 1
ATOM 5353 N N . VAL A 1 699 ? -13.762 27.327 41.435 1.00 85.06 699 VAL A N 1
ATOM 5354 C CA . VAL A 1 699 ? -14.556 27.466 42.654 1.00 85.06 699 VAL A CA 1
ATOM 5355 C C . VAL A 1 699 ? -14.568 28.900 43.152 1.00 85.06 699 VAL A C 1
ATOM 5357 O O . VAL A 1 699 ? -13.566 29.613 43.084 1.00 85.06 699 VAL A O 1
ATOM 5360 N N . ASP A 1 700 ? -15.715 29.313 43.677 1.00 90.00 700 ASP A N 1
ATOM 5361 C CA . ASP A 1 700 ? -15.857 30.591 44.355 1.00 90.00 700 ASP A CA 1
ATOM 5362 C C . ASP A 1 700 ? -15.272 30.484 45.774 1.00 90.00 700 ASP A C 1
ATOM 5364 O O . ASP A 1 700 ? -15.698 29.660 46.586 1.00 90.00 700 ASP A O 1
ATOM 5368 N N . LEU A 1 701 ? -14.268 31.313 46.063 1.00 90.81 701 LEU A N 1
ATOM 5369 C CA . LEU A 1 701 ? -13.560 31.329 47.345 1.00 90.81 701 LEU A CA 1
ATOM 5370 C C . LEU A 1 701 ? -14.478 31.687 48.523 1.00 90.81 701 LEU A C 1
ATOM 5372 O O . LEU A 1 701 ? -14.319 31.125 49.607 1.00 90.81 701 LEU A O 1
ATOM 5376 N N . GLN A 1 702 ? -15.443 32.591 48.328 1.00 89.44 702 GLN A N 1
ATOM 5377 C CA . GLN A 1 702 ? -16.423 32.958 49.354 1.00 89.44 702 GLN A CA 1
ATOM 5378 C C . GLN A 1 702 ? -17.356 31.783 49.645 1.00 89.44 702 GLN A C 1
ATOM 5380 O O . GLN A 1 702 ? -17.626 31.481 50.809 1.00 89.44 702 GLN A O 1
ATOM 5385 N N . GLU A 1 703 ? -17.802 31.077 48.609 1.00 88.50 703 GLU A N 1
ATOM 5386 C CA . GLU A 1 703 ? -18.683 29.920 48.779 1.00 88.50 703 GLU A CA 1
ATOM 5387 C C . GLU A 1 703 ? -17.958 28.735 49.419 1.00 88.50 703 GLU A C 1
ATOM 5389 O O . GLU A 1 703 ? -18.498 28.112 50.333 1.00 88.50 703 GLU A O 1
ATOM 5394 N N . ILE A 1 704 ? -16.702 28.470 49.048 1.00 90.94 704 ILE A N 1
ATOM 5395 C CA . ILE A 1 704 ? -15.885 27.455 49.726 1.00 90.94 704 ILE A CA 1
ATOM 5396 C C . ILE A 1 704 ? -15.655 27.838 51.193 1.00 90.94 704 ILE A C 1
ATOM 5398 O O . ILE A 1 704 ? -15.828 26.990 52.071 1.00 90.94 704 ILE A O 1
ATOM 5402 N N . ARG A 1 705 ? -15.330 29.103 51.491 1.00 91.50 705 ARG A N 1
ATOM 5403 C CA . ARG A 1 705 ? -15.156 29.585 52.871 1.00 91.50 705 ARG A CA 1
ATOM 5404 C C . ARG A 1 705 ? -16.393 29.317 53.727 1.00 91.50 705 ARG A C 1
ATOM 5406 O O . ARG A 1 705 ? -16.257 28.824 54.844 1.00 91.50 705 ARG A O 1
ATOM 5413 N N . LYS A 1 706 ? -17.589 29.601 53.204 1.00 89.38 706 LYS A N 1
ATOM 5414 C CA . LYS A 1 706 ? -18.862 29.337 53.896 1.00 89.38 706 LYS A CA 1
ATOM 5415 C C . LYS A 1 706 ? -19.173 27.842 54.000 1.00 89.38 706 LYS A C 1
ATOM 5417 O O . LYS A 1 706 ? -19.713 27.394 55.009 1.00 89.38 706 LYS A O 1
ATOM 5422 N N . ALA A 1 707 ? -18.849 27.063 52.969 1.00 88.69 707 ALA A N 1
ATOM 5423 C CA . ALA A 1 707 ? -19.177 25.643 52.902 1.00 88.69 707 ALA A CA 1
ATOM 5424 C C . ALA A 1 707 ? -18.281 24.769 53.792 1.00 88.69 707 ALA A C 1
ATOM 5426 O O . ALA A 1 707 ? -18.743 23.735 54.270 1.00 88.69 707 ALA A O 1
ATOM 5427 N N . ARG A 1 708 ? -17.025 25.165 54.041 1.00 92.44 708 ARG A N 1
ATOM 5428 C CA . ARG A 1 708 ? -16.038 24.361 54.788 1.00 92.44 708 ARG A CA 1
ATOM 5429 C C . ARG A 1 708 ? -16.480 23.982 56.208 1.00 92.44 708 ARG A C 1
ATOM 5431 O O . ARG A 1 708 ? -16.486 22.784 56.480 1.00 92.44 708 ARG A O 1
ATOM 5438 N N . PRO A 1 709 ? -16.934 24.904 57.085 1.00 91.94 709 PRO A N 1
ATOM 5439 C CA . PRO A 1 709 ? -17.410 24.527 58.421 1.00 91.94 709 PRO A CA 1
ATOM 5440 C C . PRO A 1 709 ? -18.604 23.567 58.373 1.00 91.94 709 PRO A C 1
ATOM 5442 O O . PRO A 1 709 ? -18.681 22.605 59.136 1.00 91.94 709 PRO A O 1
ATOM 5445 N N . ARG A 1 710 ? -19.522 23.793 57.423 1.00 92.50 710 ARG A N 1
ATOM 5446 C CA . ARG A 1 710 ? -20.691 22.932 57.212 1.00 92.50 710 ARG A CA 1
ATOM 5447 C C . ARG A 1 710 ? -20.271 21.532 56.749 1.00 92.50 710 ARG A C 1
ATOM 5449 O O . ARG A 1 710 ? -20.797 20.546 57.253 1.00 92.50 710 ARG A O 1
ATOM 5456 N N . MET A 1 711 ? -19.316 21.445 55.820 1.00 94.94 711 MET A N 1
ATOM 5457 C CA . MET A 1 711 ? -18.742 20.187 55.334 1.00 94.94 711 MET A CA 1
ATOM 5458 C C . MET A 1 711 ? -17.998 19.443 56.446 1.00 94.94 711 MET A C 1
ATOM 5460 O O . MET A 1 711 ? -18.192 18.244 56.602 1.00 94.94 711 MET A O 1
ATOM 5464 N N . HIS A 1 712 ? -17.197 20.144 57.249 1.00 94.38 712 HIS A N 1
ATOM 5465 C CA . HIS A 1 712 ? -16.494 19.557 58.388 1.00 94.38 712 HIS A CA 1
ATOM 5466 C C . HIS A 1 712 ? -17.473 18.904 59.368 1.00 94.38 712 HIS A C 1
ATOM 5468 O O . HIS A 1 712 ? -17.307 17.735 59.709 1.00 94.38 712 HIS A O 1
ATOM 5474 N N . LYS A 1 713 ? -18.552 19.615 59.723 1.00 93.12 713 LYS A N 1
ATOM 5475 C CA . LYS A 1 713 ? -19.615 19.076 60.576 1.00 93.12 713 LYS A CA 1
ATOM 5476 C C . LYS A 1 713 ? -20.278 17.832 59.970 1.00 93.12 713 LYS A C 1
ATOM 5478 O O . LYS A 1 713 ? -20.402 16.825 60.650 1.00 93.12 713 LYS A O 1
ATOM 5483 N N . LEU A 1 714 ? -20.636 17.864 58.682 1.00 95.12 714 LEU A N 1
ATOM 5484 C CA . LEU A 1 714 ? -21.207 16.707 57.971 1.00 95.12 714 LEU A CA 1
ATOM 5485 C C . LEU A 1 714 ? -20.283 15.477 58.009 1.00 95.12 714 LEU A C 1
ATOM 5487 O O . LEU A 1 714 ? -20.749 14.351 58.152 1.00 95.12 714 LEU A O 1
ATOM 5491 N N . LEU A 1 715 ? -18.976 15.678 57.844 1.00 93.88 715 LEU A N 1
ATOM 5492 C CA . LEU A 1 715 ? -18.007 14.583 57.819 1.00 93.88 715 LEU A CA 1
ATOM 5493 C C . LEU A 1 715 ? -17.706 14.020 59.216 1.00 93.88 715 LEU A C 1
ATOM 5495 O O . LEU A 1 715 ? -17.355 12.845 59.314 1.00 93.88 715 LEU A O 1
ATOM 5499 N N . GLN A 1 716 ? -17.841 14.829 60.271 1.00 91.19 716 GLN A N 1
ATOM 5500 C CA . GLN A 1 716 ? -17.729 14.382 61.663 1.00 91.19 716 GLN A CA 1
ATOM 5501 C C . GLN A 1 716 ? -18.988 13.653 62.139 1.00 91.19 716 GLN A C 1
ATOM 5503 O O . GLN A 1 716 ? -18.887 12.559 62.691 1.00 91.19 716 GLN A O 1
ATOM 5508 N N . ASP A 1 717 ? -20.156 14.248 61.897 1.00 89.62 717 ASP A N 1
ATOM 5509 C CA . ASP A 1 717 ? -21.422 13.814 62.494 1.00 89.62 717 ASP A CA 1
ATOM 5510 C C . ASP A 1 717 ? -22.144 12.755 61.638 1.00 89.62 717 ASP A C 1
ATOM 5512 O O . ASP A 1 717 ? -22.948 11.978 62.152 1.00 89.62 717 ASP A O 1
ATOM 5516 N N . GLY A 1 718 ? -21.848 12.694 60.335 1.00 80.06 718 GLY A N 1
ATOM 5517 C CA . GLY A 1 718 ? -22.582 11.884 59.362 1.00 80.06 718 GLY A CA 1
ATOM 5518 C C . GLY A 1 718 ? -23.731 12.643 58.664 1.00 80.06 718 GLY A C 1
ATOM 5519 O O . GLY A 1 718 ? -23.971 13.816 58.956 1.00 80.06 718 GLY A O 1
ATOM 5520 N N . PRO A 1 719 ? -24.390 12.005 57.671 1.00 72.94 719 PRO A N 1
ATOM 5521 C CA . PRO A 1 719 ? -25.377 12.625 56.776 1.00 72.94 719 PRO A CA 1
ATOM 5522 C C . PRO A 1 719 ? -26.730 12.984 57.398 1.00 72.94 719 PRO A C 1
ATOM 5524 O O . PRO A 1 719 ? -27.182 12.277 58.321 1.00 72.94 719 PRO A O 1
#